Protein AF-0000000076607471 (afdb_homodimer)

Foldseek 3Di:
DPPPPPPPPPPPPPPVPQPQKKKWFWDQDPWTKIKIWGFALDQWKKKWWAFFQWWDKAPDDPPAAIDIDGFHWIWIFIDLLFPLQGQWTATPLLKTKHKIFAPQAAAAADDQAHEHAPRNLRVVCNRHPNAPVSSVVCVVHYTYYRPHPTAIWMWMGHLVGWIWTWTHHPNDIDIQTDPSCVFRMAMHYDPVLLVVVLVDPDPPDDDDPNSCLGSVLVNQLRVLSVVDDPPDPDVVVSSVVSVVVSDDPQSRAKMWMQRSNQQKIWIAGPLGRDIAMDHRVQDDNHQVDAMWMDIPNDPHPGPVRTDGDDLVVRLVSNQVVLCSHVVSVPDDSVVSSCSSCNVVVMHRD/DPPPPPPPPPPPPPPVPQPQKKKWFWDQDPWTKIKIWGFALDQWKKKWWAFFQWWDKAPDDPPAAIDIDGFHWIWIFIDLLFPLQGQWTATPLLKTKHKIFAPQAAAAADDQAHEHAPRNLRVVCNRHPNAPVSSVVCVVHYTYYRPHPTAIWMWMHHLVGWIWTWTHHPNDIDIQTDPSCVGRMAMHYDPVLLVVVLVDPDPPDDDDPNSCLGSVLVNQLRVLSVPDDPPDPDVVVSSVVSVVVSDDPQSRAKMWMQRSNQQKIWIAGPLGRDIAMDHRVQDDNHQVDAMWMDIPNDPHPGPVRTDGDDLVVRLVSNQVVLCSHVVSVPDDSVVSSCSSCNVVVMHRD

InterPro domains:
  IPR029055 Nucleophile aminohydrolases, N-terminal [SSF56235] (22-296)
  IPR029132 Choloylglycine hydrolase/NAAA C-terminal [PF02275] (22-195)
  IPR052193 Peptidase C59 family enzymes [PTHR35527] (1-304)

Solvent-accessible surface area (backbone atoms only — not comparable to full-atom values): 36580 Å² total; per-residue (Å²): 134,86,78,78,78,72,79,76,76,76,74,76,74,75,72,69,69,79,70,71,52,30,41,36,36,53,43,82,56,92,65,31,35,38,37,35,36,43,24,34,86,56,65,74,38,35,36,33,43,39,37,12,36,30,39,45,66,43,86,50,52,41,79,54,44,70,36,74,49,62,22,69,25,23,29,41,33,40,22,47,66,21,76,67,27,29,55,28,39,37,20,74,57,30,22,33,41,41,61,22,59,16,85,79,35,28,55,29,72,93,63,93,45,30,30,25,34,56,32,36,45,50,39,48,41,35,17,66,30,48,41,50,63,47,56,62,58,40,60,77,52,39,42,47,36,67,73,30,62,66,42,51,29,35,46,31,34,18,64,87,59,48,52,35,41,42,38,30,52,87,39,35,85,42,77,31,38,70,85,68,36,81,53,58,52,47,30,30,49,55,69,66,58,33,51,49,58,67,66,55,79,60,86,79,66,81,69,54,73,67,50,47,53,27,29,44,40,34,44,52,46,42,50,51,62,74,63,52,60,86,75,58,79,57,58,67,59,50,50,51,50,47,47,59,71,55,50,57,67,84,35,29,19,37,40,41,35,39,29,49,70,76,42,33,36,39,34,30,31,68,88,34,75,60,77,38,64,36,59,56,81,71,58,79,40,51,44,91,46,75,40,31,32,32,58,65,70,52,86,60,66,44,71,88,62,44,37,69,65,50,47,66,64,28,28,50,45,30,53,51,44,24,70,58,30,76,76,44,47,69,44,50,67,44,52,50,47,19,56,25,46,51,61,75,74,50,43,67,104,134,86,78,78,76,73,78,79,75,76,74,76,75,74,73,70,69,80,72,71,51,28,39,37,37,52,43,82,57,93,63,31,37,36,37,35,35,42,25,36,87,56,65,73,37,36,36,36,42,38,36,13,36,28,40,45,67,42,87,50,51,41,79,53,44,69,36,74,50,62,22,70,25,22,29,43,32,40,22,47,65,21,76,68,28,29,55,28,38,39,20,72,56,29,21,34,42,41,60,20,57,17,86,79,36,28,55,30,71,93,63,93,43,29,31,25,35,54,34,37,44,50,38,50,40,36,17,65,30,48,40,50,64,48,57,62,57,39,61,79,50,41,42,46,34,67,74,29,61,65,42,50,29,34,47,31,34,18,64,87,60,47,54,35,42,41,38,30,52,88,38,35,84,41,79,31,38,70,86,68,35,81,51,58,52,47,29,28,48,56,70,67,57,32,52,51,57,67,66,54,80,60,85,79,67,80,67,55,73,66,50,48,52,25,30,44,38,35,46,52,45,42,51,52,62,74,62,51,60,87,76,56,79,57,57,68,59,50,50,51,50,47,48,60,71,55,49,58,68,84,35,29,20,38,40,40,35,39,30,50,68,76,42,33,36,37,34,30,32,68,91,32,74,60,77,38,65,34,58,58,81,72,58,80,40,51,42,90,44,76,40,31,31,34,59,64,69,53,88,60,67,43,72,88,61,45,39,68,68,50,46,67,63,28,27,52,44,29,53,51,44,25,69,58,29,77,76,44,47,68,45,49,66,43,52,51,48,20,56,25,46,50,60,73,74,49,43,66,102

Radius of gyration: 29.96 Å; Cα contacts (8 Å, |Δi|>4): 1525; chains: 2; bounding box: 128×92×73 Å

Organism: NCBI:txid889453

Structure (mmCIF, N/CA/C/O backbone):
data_AF-0000000076607471-model_v1
#
loop_
_entity.id
_entity.type
_entity.pdbx_description
1 polymer 'Linear amide C-N hydrolases, choloylglycine hydrolase family'
#
loop_
_atom_site.group_PDB
_atom_site.id
_atom_site.type_symbol
_atom_site.label_atom_id
_atom_site.label_alt_id
_atom_site.label_comp_id
_atom_site.label_asym_id
_atom_site.label_entity_id
_atom_site.label_seq_id
_atom_site.pdbx_PDB_ins_code
_atom_site.Cartn_x
_atom_site.Cartn_y
_atom_site.Cartn_z
_atom_site.occupancy
_atom_site.B_iso_or_equiv
_atom_site.auth_seq_id
_atom_site.auth_comp_id
_atom_site.auth_asym_id
_atom_site.auth_atom_id
_atom_site.pdbx_PDB_model_num
ATOM 1 N N . MET A 1 1 ? -65.75 -21.828 4.98 1 31.73 1 MET A N 1
ATOM 2 C CA . MET A 1 1 ? -64.688 -21.234 4.125 1 31.73 1 MET A CA 1
ATOM 3 C C . MET A 1 1 ? -63.312 -21.703 4.523 1 31.73 1 MET A C 1
ATOM 5 O O . MET A 1 1 ? -62.844 -21.391 5.609 1 31.73 1 MET A O 1
ATOM 9 N N . LYS A 1 2 ? -62.969 -22.969 4.102 1 41.25 2 LYS A N 1
ATOM 10 C CA . LYS A 1 2 ? -61.719 -23.734 4.254 1 41.25 2 LYS A CA 1
ATOM 11 C C . LYS A 1 2 ? -60.531 -22.953 3.746 1 41.25 2 LYS A C 1
ATOM 13 O O . LYS A 1 2 ? -60.406 -22.672 2.551 1 41.25 2 LYS A O 1
ATOM 18 N N . SER A 1 3 ? -59.906 -22.094 4.477 1 35.28 3 SER A N 1
ATOM 19 C CA . SER A 1 3 ? -58.719 -21.328 4.18 1 35.28 3 SER A CA 1
ATOM 20 C C . SER A 1 3 ? -57.531 -22.234 3.877 1 35.28 3 SER A C 1
ATOM 22 O O . SER A 1 3 ? -57.156 -23.047 4.715 1 35.28 3 SER A O 1
ATOM 24 N N . LYS A 1 4 ? -57.375 -22.672 2.619 1 40.97 4 LYS A N 1
ATOM 25 C CA . LYS A 1 4 ? -56.188 -23.375 2.137 1 40.97 4 LYS A CA 1
ATOM 26 C C . LYS A 1 4 ? -54.938 -22.578 2.443 1 40.97 4 LYS A C 1
ATOM 28 O O . LYS A 1 4 ? -54.75 -21.469 1.945 1 40.97 4 LYS A O 1
ATOM 33 N N . ILE A 1 5 ? -54.25 -22.797 3.529 1 41.34 5 ILE A N 1
ATOM 34 C CA . ILE A 1 5 ? -52.938 -22.297 3.869 1 41.34 5 ILE A CA 1
ATOM 35 C C . ILE A 1 5 ? -51.938 -22.703 2.789 1 41.34 5 ILE A C 1
ATOM 37 O O . ILE A 1 5 ? -51.719 -23.891 2.553 1 41.34 5 ILE A O 1
ATOM 41 N N . LEU A 1 6 ? -51.75 -21.906 1.783 1 43.28 6 LEU A N 1
ATOM 42 C CA . LEU A 1 6 ? -50.688 -22.172 0.817 1 43.28 6 LEU A CA 1
ATOM 43 C C . LEU A 1 6 ? -49.344 -22.312 1.518 1 43.28 6 LEU A C 1
ATOM 45 O O . LEU A 1 6 ? -48.938 -21.438 2.295 1 43.28 6 LEU A O 1
ATOM 49 N N . PRO A 1 7 ? -48.812 -23.531 1.588 1 42 7 PRO A N 1
ATOM 50 C CA . PRO A 1 7 ? -47.438 -23.641 2.143 1 42 7 PRO A CA 1
ATOM 51 C C . PRO A 1 7 ? -46.438 -22.75 1.417 1 42 7 PRO A C 1
ATOM 53 O O . PRO A 1 7 ? -46.406 -22.719 0.184 1 42 7 PRO A O 1
ATOM 56 N N . THR A 1 8 ? -46.125 -21.594 1.962 1 42.44 8 THR A N 1
ATOM 57 C CA . THR A 1 8 ? -45 -20.797 1.48 1 42.44 8 THR A CA 1
ATOM 58 C C . THR A 1 8 ? -43.719 -21.656 1.393 1 42.44 8 THR A C 1
ATOM 60 O O . THR A 1 8 ? -43.25 -22.156 2.406 1 42.44 8 THR A O 1
ATOM 63 N N . ILE A 1 9 ? -43.5 -22.25 0.295 1 38.47 9 ILE A N 1
ATOM 64 C CA . ILE A 1 9 ? -42.219 -22.859 0.035 1 38.47 9 ILE A CA 1
ATOM 65 C C . ILE A 1 9 ? -41.094 -21.812 0.194 1 38.47 9 ILE A C 1
ATOM 67 O O . ILE A 1 9 ? -41.062 -20.844 -0.567 1 38.47 9 ILE A O 1
ATOM 71 N N . LEU A 1 10 ? -40.562 -21.672 1.36 1 36.47 10 LEU A N 1
ATOM 72 C CA . LEU A 1 10 ? -39.312 -20.969 1.559 1 36.47 10 LEU A CA 1
ATOM 73 C C . LEU A 1 10 ? -38.219 -21.516 0.645 1 36.47 10 LEU A C 1
ATOM 75 O O . LEU A 1 10 ? -37.781 -22.656 0.817 1 36.47 10 LEU A O 1
ATOM 79 N N . ILE A 1 11 ? -38.156 -21.094 -0.554 1 34.72 11 ILE A N 1
ATOM 80 C CA . ILE A 1 11 ? -36.969 -21.359 -1.397 1 34.72 11 ILE A CA 1
ATOM 81 C C . ILE A 1 11 ? -35.719 -20.859 -0.701 1 34.72 11 ILE A C 1
ATOM 83 O O . ILE A 1 11 ? -35.531 -19.656 -0.497 1 34.72 11 ILE A O 1
ATOM 87 N N . LEU A 1 12 ? -35.125 -21.641 0.089 1 34.25 12 LEU A N 1
ATOM 88 C CA . LEU A 1 12 ? -33.75 -21.391 0.524 1 34.25 12 LEU A CA 1
ATOM 89 C C . LEU A 1 12 ? -32.844 -21.125 -0.67 1 34.25 12 LEU A C 1
ATOM 91 O O . LEU A 1 12 ? -32.594 -22.031 -1.463 1 34.25 12 LEU A O 1
ATOM 95 N N . LEU A 1 13 ? -32.844 -19.953 -1.13 1 32.62 13 LEU A N 1
ATOM 96 C CA . LEU A 1 13 ? -31.797 -19.547 -2.057 1 32.62 13 LEU A CA 1
ATOM 97 C C . LEU A 1 13 ? -30.422 -19.906 -1.51 1 32.62 13 LEU A C 1
ATOM 99 O O . LEU A 1 13 ? -29.953 -19.297 -0.541 1 32.62 13 LEU A O 1
ATOM 103 N N . PHE A 1 14 ? -30.016 -21.094 -1.686 1 34.12 14 PHE A N 1
ATOM 104 C CA . PHE A 1 14 ? -28.609 -21.453 -1.53 1 34.12 14 PHE A CA 1
ATOM 105 C C . PHE A 1 14 ? -27.719 -20.484 -2.287 1 34.12 14 PHE A C 1
ATOM 107 O O . PHE A 1 14 ? -27.656 -20.516 -3.518 1 34.12 14 PHE A O 1
ATOM 114 N N . VAL A 1 15 ? -27.562 -19.297 -1.792 1 34.19 15 VAL A N 1
ATOM 115 C CA . VAL A 1 15 ? -26.469 -18.484 -2.309 1 34.19 15 VAL A CA 1
ATOM 116 C C . VAL A 1 15 ? -25.188 -19.312 -2.324 1 34.19 15 VAL A C 1
ATOM 118 O O . VAL A 1 15 ? -24.672 -19.703 -1.271 1 34.19 15 VAL A O 1
ATOM 121 N N . THR A 1 16 ? -25.031 -20.203 -3.225 1 38.41 16 THR A N 1
ATOM 122 C CA . THR A 1 16 ? -23.703 -20.797 -3.438 1 38.41 16 THR A CA 1
ATOM 123 C C . THR A 1 16 ? -22.625 -19.719 -3.428 1 38.41 16 THR A C 1
ATOM 125 O O . THR A 1 16 ? -22.578 -18.859 -4.312 1 38.41 16 THR A O 1
ATOM 128 N N . ALA A 1 17 ? -22.297 -19.281 -2.328 1 43 17 ALA A N 1
ATOM 129 C CA . ALA A 1 17 ? -21.094 -18.469 -2.254 1 43 17 ALA A CA 1
ATOM 130 C C . ALA A 1 17 ? -20.031 -18.984 -3.215 1 43 17 ALA A C 1
ATOM 132 O O . ALA A 1 17 ? -19.578 -20.125 -3.105 1 43 17 ALA A O 1
ATOM 133 N N . GLN A 1 18 ? -20.188 -18.562 -4.453 1 48.62 18 GLN A N 1
ATOM 134 C CA . GLN A 1 18 ? -19.141 -18.875 -5.422 1 48.62 18 GLN A CA 1
ATOM 135 C C . GLN A 1 18 ? -17.766 -18.797 -4.777 1 48.62 18 GLN A C 1
ATOM 137 O O . GLN A 1 18 ? -17.359 -17.75 -4.266 1 48.62 18 GLN A O 1
ATOM 142 N N . VAL A 1 19 ? -17.375 -19.875 -4.16 1 55.44 19 VAL A N 1
ATOM 143 C CA . VAL A 1 19 ? -16.078 -19.938 -3.52 1 55.44 19 VAL A CA 1
ATOM 144 C C . VAL A 1 19 ? -14.977 -20 -4.582 1 55.44 19 VAL A C 1
ATOM 146 O O . VAL A 1 19 ? -14.953 -20.906 -5.406 1 55.44 19 VAL A O 1
ATOM 149 N N . TYR A 1 20 ? -14.398 -18.891 -5 1 63.94 20 TYR A N 1
ATOM 150 C CA . TYR A 1 20 ? -13.211 -18.812 -5.844 1 63.94 20 TYR A CA 1
ATOM 151 C C . TYR A 1 20 ? -12.039 -19.531 -5.195 1 63.94 20 TYR A C 1
ATOM 153 O O . TYR A 1 20 ? -11.516 -19.094 -4.168 1 63.94 20 TYR A O 1
ATOM 161 N N . ALA A 1 21 ? -11.898 -20.953 -5.672 1 79 21 ALA A N 1
ATOM 162 C CA . ALA A 1 21 ? -10.945 -21.875 -5.055 1 79 21 ALA A CA 1
ATOM 163 C C . ALA A 1 21 ? -10.078 -22.547 -6.109 1 79 21 ALA A C 1
ATOM 165 O O . ALA A 1 21 ? -10.484 -22.672 -7.27 1 79 21 ALA A O 1
ATOM 166 N N . CYS A 1 22 ? -8.789 -22.766 -5.914 1 93.12 22 CYS A N 1
ATOM 167 C CA . CYS A 1 22 ? -7.82 -23.359 -6.824 1 93.12 22 CYS A CA 1
ATOM 168 C C . CYS A 1 22 ? -7.336 -24.703 -6.293 1 93.12 22 CYS A C 1
ATOM 170 O O . CYS A 1 22 ? -7.582 -25.047 -5.137 1 93.12 22 CYS A O 1
ATOM 172 N N . THR A 1 23 ? -6.887 -25.531 -7.191 1 97.94 23 THR A N 1
ATOM 173 C CA . THR A 1 23 ? -6.289 -26.797 -6.82 1 97.94 23 THR A CA 1
ATOM 174 C C . THR A 1 23 ? -5 -27.047 -7.598 1 97.94 23 THR A C 1
ATOM 176 O O . THR A 1 23 ? -4.938 -26.781 -8.805 1 97.94 23 THR A O 1
ATOM 179 N N . THR A 1 24 ? -4.02 -27.562 -6.906 1 98.81 24 THR A N 1
ATOM 180 C CA . THR A 1 24 ? -2.762 -27.969 -7.531 1 98.81 24 THR A CA 1
ATOM 181 C C . THR A 1 24 ? -2.338 -29.359 -7.062 1 98.81 24 THR A C 1
ATOM 183 O O . THR A 1 24 ? -2.771 -29.812 -6.008 1 98.81 24 THR A O 1
ATOM 186 N N . PHE A 1 25 ? -1.485 -30.031 -7.898 1 98.75 25 PHE A N 1
ATOM 187 C CA . PHE A 1 25 ? -0.9 -31.312 -7.523 1 98.75 25 PHE A CA 1
ATOM 188 C C . PHE A 1 25 ? 0.378 -31.562 -8.312 1 98.75 25 PHE A C 1
ATOM 190 O O . PHE A 1 25 ? 0.694 -30.844 -9.25 1 98.75 25 PHE A O 1
ATOM 197 N N . PHE A 1 26 ? 1.057 -32.594 -7.883 1 98.62 26 PHE A N 1
ATOM 198 C CA . PHE A 1 26 ? 2.309 -32.969 -8.523 1 98.62 26 PHE A CA 1
ATOM 199 C C . PHE A 1 26 ? 2.391 -34.5 -8.688 1 98.62 26 PHE A C 1
ATOM 201 O O . PHE A 1 26 ? 2.166 -35.219 -7.738 1 98.62 26 PHE A O 1
ATOM 208 N N . LEU A 1 27 ? 2.584 -34.938 -9.922 1 97 27 LEU A N 1
ATOM 209 C CA . LEU A 1 27 ? 2.861 -36.344 -10.25 1 97 27 LEU A CA 1
ATOM 210 C C . LEU A 1 27 ? 4.355 -36.562 -10.438 1 97 27 LEU A C 1
ATOM 212 O O . LEU A 1 27 ? 4.922 -36.156 -11.461 1 97 27 LEU A O 1
ATOM 216 N N . ASN A 1 28 ? 4.922 -37.281 -9.422 1 93.25 28 ASN A N 1
ATOM 217 C CA . ASN A 1 28 ? 6.367 -37.469 -9.422 1 93.25 28 ASN A CA 1
ATOM 218 C C . ASN A 1 28 ? 6.746 -38.844 -9.992 1 93.25 28 ASN A C 1
ATOM 220 O O . ASN A 1 28 ? 6.953 -39.812 -9.234 1 93.25 28 ASN A O 1
ATOM 224 N N . GLY A 1 29 ? 6.75 -39.062 -11.203 1 88.44 29 GLY A N 1
ATOM 225 C CA . GLY A 1 29 ? 7.184 -40.281 -11.875 1 88.44 29 GLY A CA 1
ATOM 226 C C . GLY A 1 29 ? 8.273 -40.031 -12.898 1 88.44 29 GLY A C 1
ATOM 227 O O . GLY A 1 29 ? 9.086 -39.094 -12.75 1 88.44 29 GLY A O 1
ATOM 228 N N . GLU A 1 30 ? 8.367 -40.969 -13.797 1 88.94 30 GLU A N 1
ATOM 229 C CA . GLU A 1 30 ? 9.312 -40.781 -14.891 1 88.94 30 GLU A CA 1
ATOM 230 C C . GLU A 1 30 ? 9.047 -39.469 -15.633 1 88.94 30 GLU A C 1
ATOM 232 O O . GLU A 1 30 ? 9.984 -38.781 -16.016 1 88.94 30 GLU A O 1
ATOM 237 N N . GLN A 1 31 ? 7.793 -39.344 -15.789 1 94.75 31 GLN A N 1
ATOM 238 C CA . GLN A 1 31 ? 7.336 -38.062 -16.281 1 94.75 31 GLN A CA 1
ATOM 239 C C . GLN A 1 31 ? 6.793 -37.188 -15.133 1 94.75 31 GLN A C 1
ATOM 241 O O . GLN A 1 31 ? 5.805 -37.562 -14.492 1 94.75 31 GLN A O 1
ATOM 246 N N . LYS A 1 32 ? 7.484 -36.125 -14.844 1 97.56 32 LYS A N 1
ATOM 247 C CA . LYS A 1 32 ? 7.07 -35.219 -13.773 1 97.56 32 LYS A CA 1
ATOM 248 C C . LYS A 1 32 ? 6.07 -34.188 -14.281 1 97.56 32 LYS A C 1
ATOM 250 O O . LYS A 1 32 ? 6.391 -33.375 -15.156 1 97.56 32 LYS A O 1
ATOM 255 N N . LEU A 1 33 ? 4.871 -34.219 -13.727 1 98.38 33 LEU A N 1
ATOM 256 C CA . LEU A 1 33 ? 3.781 -33.344 -14.164 1 98.38 33 LEU A CA 1
ATOM 257 C C . LEU A 1 33 ? 3.221 -32.562 -12.992 1 98.38 33 LEU A C 1
ATOM 259 O O . LEU A 1 33 ? 2.961 -33.094 -11.922 1 98.38 33 LEU A O 1
ATOM 263 N N . PHE A 1 34 ? 3.123 -31.281 -13.172 1 98.88 34 PHE A N 1
ATOM 264 C CA . PHE A 1 34 ? 2.492 -30.375 -12.211 1 98.88 34 PHE A CA 1
ATOM 265 C C . PHE A 1 34 ? 1.165 -29.859 -12.75 1 98.88 34 PHE A C 1
ATOM 267 O O . PHE A 1 34 ? 1.123 -29.234 -13.812 1 98.88 34 PHE A O 1
ATOM 274 N N . GLY A 1 35 ? 0.09 -30.125 -12.008 1 98.88 35 GLY A N 1
ATOM 275 C CA . GLY A 1 35 ? -1.23 -29.703 -12.453 1 98.88 35 GLY A CA 1
ATOM 276 C C . GLY A 1 35 ? -1.81 -28.562 -11.641 1 98.88 35 GLY A C 1
ATOM 277 O O . GLY A 1 35 ? -1.595 -28.5 -10.43 1 98.88 35 GLY A O 1
ATOM 278 N N . ARG A 1 36 ? -2.656 -27.703 -12.32 1 98.5 36 ARG A N 1
ATOM 279 C CA . ARG A 1 36 ? -3.299 -26.547 -11.688 1 98.5 36 ARG A CA 1
ATOM 280 C C . ARG A 1 36 ? -4.652 -26.266 -12.328 1 98.5 36 ARG A C 1
ATOM 282 O O . ARG A 1 36 ? -4.754 -26.109 -13.547 1 98.5 36 ARG A O 1
ATOM 289 N N . ASN A 1 37 ? -5.668 -26.25 -11.477 1 98.5 37 ASN A N 1
ATOM 290 C CA . ASN A 1 37 ? -6.883 -25.531 -11.844 1 98.5 37 ASN A CA 1
ATOM 291 C C . ASN A 1 37 ? -6.898 -24.125 -11.25 1 98.5 37 ASN A C 1
ATOM 293 O O . ASN A 1 37 ? -6.656 -23.938 -10.055 1 98.5 37 ASN A O 1
ATOM 297 N N . PHE A 1 38 ? -7.125 -23.125 -12.117 1 97.69 38 PHE A N 1
ATOM 298 C CA . PHE A 1 38 ? -7.348 -21.75 -11.695 1 97.69 38 PHE A CA 1
ATOM 299 C C . PHE A 1 38 ? -8.836 -21.422 -11.688 1 97.69 38 PHE A C 1
ATOM 301 O O . PHE A 1 38 ? -9.461 -21.328 -12.742 1 97.69 38 PHE A O 1
ATOM 308 N N . ASP A 1 39 ? -9.359 -21.266 -10.547 1 96 39 ASP A N 1
ATOM 309 C CA . ASP A 1 39 ? -10.758 -20.906 -10.344 1 96 39 ASP A CA 1
ATOM 310 C C . ASP A 1 39 ? -10.883 -19.453 -9.891 1 96 39 ASP A C 1
ATOM 312 O O . ASP A 1 39 ? -10.422 -19.094 -8.805 1 96 39 ASP A O 1
ATOM 316 N N . PHE A 1 40 ? -11.484 -18.734 -10.656 1 93.88 40 PHE A N 1
ATOM 317 C CA . PHE A 1 40 ? -11.523 -17.297 -10.438 1 93.88 40 PHE A CA 1
ATOM 318 C C . PHE A 1 40 ? -12.68 -16.656 -11.195 1 93.88 40 PHE A C 1
ATOM 320 O O . PHE A 1 40 ? -13.242 -17.266 -12.102 1 93.88 40 PHE A O 1
ATOM 327 N N . PRO A 1 41 ? -13.117 -15.453 -10.789 1 91.69 41 PRO A N 1
ATOM 328 C CA . PRO A 1 41 ? -14.242 -14.82 -11.477 1 91.69 41 PRO A CA 1
ATOM 329 C C . PRO A 1 41 ? -13.93 -14.484 -12.93 1 91.69 41 PRO A C 1
ATOM 331 O O . PRO A 1 41 ? -14.836 -14.484 -13.773 1 91.69 41 PRO A O 1
ATOM 334 N N . SER A 1 42 ? -12.727 -14.195 -13.195 1 94.25 42 SER A N 1
ATOM 335 C CA . SER A 1 42 ? -12.336 -13.836 -14.555 1 94.25 42 SER A CA 1
ATOM 336 C C . SER A 1 42 ? -11.406 -14.891 -15.156 1 94.25 42 SER A C 1
ATOM 338 O O . SER A 1 42 ? -10.531 -15.414 -14.469 1 94.25 42 SER A O 1
ATOM 340 N N . GLY A 1 43 ? -11.586 -15.125 -16.484 1 95.56 43 GLY A N 1
ATOM 341 C CA . GLY A 1 43 ? -10.75 -16.109 -17.156 1 95.56 43 GLY A CA 1
ATOM 342 C C . GLY A 1 43 ? -9.75 -15.492 -18.109 1 95.56 43 GLY A C 1
ATOM 343 O O . GLY A 1 43 ? -8.961 -16.203 -18.734 1 95.56 43 GLY A O 1
ATOM 344 N N . VAL A 1 44 ? -9.797 -14.172 -18.203 1 97.19 44 VAL A N 1
ATOM 345 C CA . VAL A 1 44 ? -8.859 -13.539 -19.125 1 97.19 44 VAL A CA 1
ATOM 346 C C . VAL A 1 44 ? -7.441 -13.641 -18.562 1 97.19 44 VAL A C 1
ATOM 348 O O . VAL A 1 44 ? -7.254 -13.727 -17.344 1 97.19 44 VAL A O 1
ATOM 351 N N . GLY A 1 45 ? -6.48 -13.734 -19.469 1 98.25 45 GLY A N 1
ATOM 352 C CA . GLY A 1 45 ? -5.094 -13.812 -19.031 1 98.25 45 GLY A CA 1
ATOM 353 C C . GLY A 1 45 ? -4.102 -13.75 -20.172 1 98.25 45 GLY A C 1
ATOM 354 O O . GLY A 1 45 ? -4.484 -13.859 -21.344 1 98.25 45 GLY A O 1
ATOM 355 N N . HIS A 1 46 ? -2.918 -13.453 -19.797 1 98.75 46 HIS A N 1
ATOM 356 C CA . HIS A 1 46 ? -1.792 -13.516 -20.719 1 98.75 46 HIS A CA 1
ATOM 357 C C . HIS A 1 46 ? -0.775 -14.562 -20.281 1 98.75 46 HIS A C 1
ATOM 359 O O . HIS A 1 46 ? -0.569 -14.781 -19.094 1 98.75 46 HIS A O 1
ATOM 365 N N . ILE A 1 47 ? -0.221 -15.219 -21.25 1 98.81 47 ILE A N 1
ATOM 366 C CA . ILE A 1 47 ? 0.984 -16.016 -21.062 1 98.81 47 ILE A CA 1
ATOM 367 C C . ILE A 1 47 ? 2.213 -15.203 -21.453 1 98.81 47 ILE A C 1
ATOM 369 O O . ILE A 1 47 ? 2.311 -14.719 -22.578 1 98.81 47 ILE A O 1
ATOM 373 N N . TYR A 1 48 ? 3.141 -15.039 -20.531 1 98.56 48 TYR A N 1
ATOM 374 C CA . TYR A 1 48 ? 4.324 -14.234 -20.812 1 98.56 48 TYR A CA 1
ATOM 375 C C . TYR A 1 48 ? 5.562 -15.109 -20.953 1 98.56 48 TYR A C 1
ATOM 377 O O . TYR A 1 48 ? 5.734 -16.078 -20.203 1 98.56 48 TYR A O 1
ATOM 385 N N . ILE A 1 49 ? 6.375 -14.742 -21.891 1 98.19 49 ILE A N 1
ATOM 386 C CA . ILE A 1 49 ? 7.746 -15.234 -22 1 98.19 49 ILE A CA 1
ATOM 387 C C . ILE A 1 49 ? 8.711 -14.219 -21.406 1 98.19 49 ILE A C 1
ATOM 389 O O . ILE A 1 49 ? 8.914 -13.141 -21.969 1 98.19 49 ILE A O 1
ATOM 393 N N . ASN A 1 50 ? 9.312 -14.594 -20.281 1 97.75 50 ASN A N 1
ATOM 394 C CA . ASN A 1 50 ? 10.156 -13.664 -19.547 1 97.75 50 ASN A CA 1
ATOM 395 C C . ASN A 1 50 ? 11.641 -13.953 -19.766 1 97.75 50 ASN A C 1
ATOM 397 O O . ASN A 1 50 ? 12.117 -15.047 -19.484 1 97.75 50 ASN A O 1
ATOM 401 N N . PRO A 1 51 ? 12.391 -13 -20.188 1 97.31 51 PRO A N 1
ATOM 402 C CA . PRO A 1 51 ? 13.812 -13.234 -20.469 1 97.31 51 PRO A CA 1
ATOM 403 C C . PRO A 1 51 ? 14.648 -13.328 -19.203 1 97.31 51 PRO A C 1
ATOM 405 O O . PRO A 1 51 ? 14.227 -12.875 -18.141 1 97.31 51 PRO A O 1
ATOM 408 N N . ALA A 1 52 ? 15.805 -13.945 -19.328 1 97.56 52 ALA A N 1
ATOM 409 C CA . ALA A 1 52 ? 16.859 -13.914 -18.312 1 97.56 52 ALA A CA 1
ATOM 410 C C . ALA A 1 52 ? 17.719 -12.672 -18.453 1 97.56 52 ALA A C 1
ATOM 412 O O . ALA A 1 52 ? 17.594 -11.93 -19.438 1 97.56 52 ALA A O 1
ATOM 413 N N . ASN A 1 53 ? 18.453 -12.406 -17.406 1 97.75 53 ASN A N 1
ATOM 414 C CA . ASN A 1 53 ? 19.469 -11.344 -17.375 1 97.75 53 ASN A CA 1
ATOM 415 C C . ASN A 1 53 ? 18.828 -9.961 -17.453 1 97.75 53 ASN A C 1
ATOM 417 O O . ASN A 1 53 ? 19.344 -9.062 -18.109 1 97.75 53 ASN A O 1
ATOM 421 N N . ILE A 1 54 ? 17.688 -9.852 -16.906 1 97.06 54 ILE A N 1
ATOM 422 C CA . ILE A 1 54 ? 17.016 -8.562 -16.766 1 97.06 54 ILE A CA 1
ATOM 423 C C . ILE A 1 54 ? 17.172 -8.055 -15.336 1 97.06 54 ILE A C 1
ATOM 425 O O . ILE A 1 54 ? 16.953 -8.797 -14.375 1 97.06 54 ILE A O 1
ATOM 429 N N . GLU A 1 55 ? 17.594 -6.781 -15.133 1 96.56 55 GLU A N 1
ATOM 430 C CA . GLU A 1 55 ? 17.594 -6.133 -13.828 1 96.56 55 GLU A CA 1
ATOM 431 C C . GLU A 1 55 ? 16.188 -5.668 -13.453 1 96.56 55 GLU A C 1
ATOM 433 O O . GLU A 1 55 ? 15.57 -4.879 -14.172 1 96.56 55 GLU A O 1
ATOM 438 N N . LYS A 1 56 ? 15.75 -6.18 -12.336 1 95.81 56 LYS A N 1
ATOM 439 C CA . LYS A 1 56 ? 14.383 -5.926 -11.898 1 95.81 56 LYS A CA 1
ATOM 440 C C . LYS A 1 56 ? 14.352 -5.336 -10.484 1 95.81 56 LYS A C 1
ATOM 442 O O . LYS A 1 56 ? 15.344 -5.406 -9.758 1 95.81 56 LYS A O 1
ATOM 447 N N . THR A 1 57 ? 13.258 -4.68 -10.18 1 94.19 57 THR A N 1
ATOM 448 C CA . THR A 1 57 ? 13.023 -4.137 -8.844 1 94.19 57 THR A CA 1
ATOM 449 C C . THR A 1 57 ? 11.609 -4.449 -8.367 1 94.19 57 THR A C 1
ATOM 451 O O . THR A 1 57 ? 10.711 -4.68 -9.188 1 94.19 57 THR A O 1
ATOM 454 N N . SER A 1 58 ? 11.461 -4.508 -7.074 1 94.88 58 SER A N 1
ATOM 455 C CA . SER A 1 58 ? 10.133 -4.754 -6.523 1 94.88 58 SER A CA 1
ATOM 456 C C . SER A 1 58 ? 9.242 -3.52 -6.664 1 94.88 58 SER A C 1
ATOM 458 O O . SER A 1 58 ? 9.727 -2.389 -6.613 1 94.88 58 SER A O 1
ATOM 460 N N . PHE A 1 59 ? 7.949 -3.801 -6.934 1 92.75 59 PHE A N 1
ATOM 461 C CA . PHE A 1 59 ? 6.941 -2.748 -6.953 1 92.75 59 PHE A CA 1
ATOM 462 C C . PHE A 1 59 ? 6.312 -2.574 -5.574 1 92.75 59 PHE A C 1
ATOM 464 O O . PHE A 1 59 ? 5.195 -3.033 -5.336 1 92.75 59 PHE A O 1
ATOM 471 N N . ILE A 1 60 ? 7.004 -1.916 -4.66 1 89.06 60 ILE A N 1
ATOM 472 C CA . ILE A 1 60 ? 6.586 -1.77 -3.27 1 89.06 60 ILE A CA 1
ATOM 473 C C . ILE A 1 60 ? 6.836 -0.338 -2.803 1 89.06 60 ILE A C 1
ATOM 475 O O . ILE A 1 60 ? 7.527 0.43 -3.479 1 89.06 60 ILE A O 1
ATOM 479 N N . PHE A 1 61 ? 6.18 -0.031 -1.659 1 83.25 61 PHE A N 1
ATOM 480 C CA . PHE A 1 61 ? 6.238 1.339 -1.163 1 83.25 61 PHE A CA 1
ATOM 481 C C . PHE A 1 61 ? 6.715 1.371 0.283 1 83.25 61 PHE A C 1
ATOM 483 O O . PHE A 1 61 ? 6.535 0.404 1.025 1 83.25 61 PHE A O 1
ATOM 490 N N . PRO A 1 62 ? 7.352 2.518 0.605 1 82.88 62 PRO A N 1
ATOM 491 C CA . PRO A 1 62 ? 7.695 2.629 2.023 1 82.88 62 PRO A CA 1
ATOM 492 C C . PRO A 1 62 ? 6.496 2.418 2.941 1 82.88 62 PRO A C 1
ATOM 494 O O . PRO A 1 62 ? 5.363 2.719 2.561 1 82.88 62 PRO A O 1
ATOM 497 N N . PRO A 1 63 ? 6.777 1.887 4.164 1 79.06 63 PRO A N 1
ATOM 498 C CA . PRO A 1 63 ? 8.094 1.706 4.777 1 79.06 63 PRO A CA 1
ATOM 499 C C . PRO A 1 63 ? 8.797 0.431 4.309 1 79.06 63 PRO A C 1
ATOM 501 O O . PRO A 1 63 ? 9.883 0.111 4.785 1 79.06 63 PRO A O 1
ATOM 504 N N . GLU A 1 64 ? 8.203 -0.278 3.398 1 86.12 64 GLU A N 1
ATOM 505 C CA . GLU A 1 64 ? 8.875 -1.472 2.896 1 86.12 64 GLU A CA 1
ATOM 506 C C . GLU A 1 64 ? 10.164 -1.112 2.162 1 86.12 64 GLU A C 1
ATOM 508 O O . GLU A 1 64 ? 10.25 -0.065 1.518 1 86.12 64 GLU A O 1
ATOM 513 N N . LYS A 1 65 ? 11.102 -2.016 2.244 1 83.5 65 LYS A N 1
ATOM 514 C CA . LYS A 1 65 ? 12.383 -1.855 1.551 1 83.5 65 LYS A CA 1
ATOM 515 C C . LYS A 1 65 ? 12.359 -2.557 0.196 1 83.5 65 LYS A C 1
ATOM 517 O O . LYS A 1 65 ? 12.141 -3.768 0.12 1 83.5 65 LYS A O 1
ATOM 522 N N . PRO A 1 66 ? 12.656 -1.774 -0.861 1 86.12 66 PRO A N 1
ATOM 523 C CA . PRO A 1 66 ? 12.633 -2.412 -2.18 1 86.12 66 PRO A CA 1
ATOM 524 C C . PRO A 1 66 ? 13.797 -3.383 -2.389 1 86.12 66 PRO A C 1
ATOM 526 O O . PRO A 1 66 ? 14.844 -3.244 -1.748 1 86.12 66 PRO A O 1
ATOM 529 N N . PHE A 1 67 ? 13.578 -4.312 -3.234 1 94.31 67 PHE A N 1
ATOM 530 C CA . PHE A 1 67 ? 14.539 -5.344 -3.594 1 94.31 67 PHE A CA 1
ATOM 531 C C . PHE A 1 67 ? 14.859 -5.293 -5.082 1 94.31 67 PHE A C 1
ATOM 533 O O . PHE A 1 67 ? 13.953 -5.148 -5.91 1 94.31 67 PHE A O 1
ATOM 540 N N . THR A 1 68 ? 16.141 -5.285 -5.406 1 94.56 68 THR A N 1
ATOM 541 C CA . THR A 1 68 ? 16.594 -5.371 -6.793 1 94.56 68 THR A CA 1
ATOM 542 C C . THR A 1 68 ? 17.297 -6.695 -7.051 1 94.56 68 THR A C 1
ATOM 544 O O . THR A 1 68 ? 18.062 -7.176 -6.203 1 94.56 68 THR A O 1
ATOM 547 N N . TRP A 1 69 ? 16.984 -7.262 -8.203 1 97.69 69 TRP A N 1
ATOM 548 C CA . TRP A 1 69 ? 17.641 -8.508 -8.578 1 97.69 69 TRP A CA 1
ATOM 549 C C . TRP A 1 69 ? 17.844 -8.586 -10.094 1 97.69 69 TRP A C 1
ATOM 551 O O . TRP A 1 69 ? 17.312 -7.75 -10.836 1 97.69 69 TRP A O 1
ATOM 561 N N . VAL A 1 70 ? 18.656 -9.516 -10.5 1 98.06 70 VAL A N 1
ATOM 562 C CA . VAL A 1 70 ? 18.828 -9.867 -11.906 1 98.06 70 VAL A CA 1
ATOM 563 C C . VAL A 1 70 ? 18.266 -11.266 -12.156 1 98.06 70 VAL A C 1
ATOM 565 O O . VAL A 1 70 ? 18.625 -12.219 -11.469 1 98.06 70 VAL A O 1
ATOM 568 N N . SER A 1 71 ? 17.359 -11.367 -13.102 1 98.31 71 SER A N 1
ATOM 569 C CA . SER A 1 71 ? 16.812 -12.68 -13.422 1 98.31 71 SER A CA 1
ATOM 570 C C . SER A 1 71 ? 17.875 -13.609 -13.984 1 98.31 71 SER A C 1
ATOM 572 O O . SER A 1 71 ? 18.547 -13.273 -14.961 1 98.31 71 SER A O 1
ATOM 574 N N . LYS A 1 72 ? 17.969 -14.727 -13.422 1 98.44 72 LYS A N 1
ATOM 575 C CA . LYS A 1 72 ? 18.922 -15.734 -13.844 1 98.44 72 LYS A CA 1
ATOM 576 C C . LYS A 1 72 ? 18.328 -16.672 -14.898 1 98.44 72 LYS A C 1
ATOM 578 O O . LYS A 1 72 ? 19.031 -17.141 -15.789 1 98.44 72 LYS A O 1
ATOM 583 N N . TYR A 1 73 ? 17.078 -16.938 -14.797 1 98.44 73 TYR A N 1
ATOM 584 C CA . TYR A 1 73 ? 16.375 -17.875 -15.664 1 98.44 73 TYR A CA 1
ATOM 585 C C . TYR A 1 73 ? 15.273 -17.188 -16.453 1 98.44 73 TYR A C 1
ATOM 587 O O . TYR A 1 73 ? 14.586 -16.312 -15.922 1 98.44 73 TYR A O 1
ATOM 595 N N . GLY A 1 74 ? 15.164 -17.594 -17.703 1 97.69 74 GLY A N 1
ATOM 596 C CA . GLY A 1 74 ? 13.914 -17.312 -18.391 1 97.69 74 GLY A CA 1
ATOM 597 C C . GLY A 1 74 ? 12.742 -18.109 -17.844 1 97.69 74 GLY A C 1
ATOM 598 O O . GLY A 1 74 ? 12.938 -19.125 -17.172 1 97.69 74 GLY A O 1
ATOM 599 N N . SER A 1 75 ? 11.578 -17.594 -18.125 1 98.5 75 SER A N 1
ATOM 600 C CA . SER A 1 75 ? 10.414 -18.297 -17.578 1 98.5 75 SER A CA 1
ATOM 601 C C . SER A 1 75 ? 9.18 -18.047 -18.438 1 98.5 75 SER A C 1
ATOM 603 O O . SER A 1 75 ? 9.172 -17.156 -19.297 1 98.5 75 SER A O 1
ATOM 605 N N . ILE A 1 76 ? 8.219 -18.922 -18.312 1 98.81 76 ILE A N 1
ATOM 606 C CA . ILE A 1 76 ? 6.867 -18.75 -18.844 1 98.81 76 ILE A CA 1
ATOM 607 C C . ILE A 1 76 ? 5.871 -18.641 -17.688 1 98.81 76 ILE A C 1
ATOM 609 O O . ILE A 1 76 ? 5.871 -19.469 -16.781 1 98.81 76 ILE A O 1
ATOM 613 N N . SER A 1 77 ? 5.117 -17.578 -17.719 1 98.88 77 SER A N 1
ATOM 614 C CA . SER A 1 77 ? 4.227 -17.328 -16.594 1 98.88 77 SER A CA 1
ATOM 615 C C . SER A 1 77 ? 2.811 -17.016 -17.062 1 98.88 77 SER A C 1
ATOM 617 O O . SER A 1 77 ? 2.604 -16.641 -18.219 1 98.88 77 SER A O 1
ATOM 619 N N . PHE A 1 78 ? 1.846 -17.219 -16.219 1 98.81 78 PHE A N 1
ATOM 620 C CA . PHE A 1 78 ? 0.429 -16.938 -16.438 1 98.81 78 PHE A CA 1
ATOM 621 C C . PHE A 1 78 ? -0.036 -15.773 -15.586 1 98.81 78 PHE A C 1
ATOM 623 O O . PHE A 1 78 ? 0.104 -15.797 -14.359 1 98.81 78 PHE A O 1
ATOM 630 N N . ASN A 1 79 ? -0.616 -14.766 -16.25 1 98.56 79 ASN A N 1
ATOM 631 C CA . ASN A 1 79 ? -0.826 -13.492 -15.57 1 98.56 79 ASN A CA 1
ATOM 632 C C . ASN A 1 79 ? -2.227 -12.945 -15.828 1 98.56 79 ASN A C 1
ATOM 634 O O . ASN A 1 79 ? -2.746 -13.062 -16.938 1 98.56 79 ASN A O 1
ATOM 638 N N . GLN A 1 80 ? -2.785 -12.312 -14.805 1 97.44 80 GLN A N 1
ATOM 639 C CA . GLN A 1 80 ? -3.975 -11.484 -14.977 1 97.44 80 GLN A CA 1
ATOM 640 C C . GLN A 1 80 ? -3.709 -10.039 -14.555 1 97.44 80 GLN A C 1
ATOM 642 O O . GLN A 1 80 ? -4.434 -9.133 -14.961 1 97.44 80 GLN A O 1
A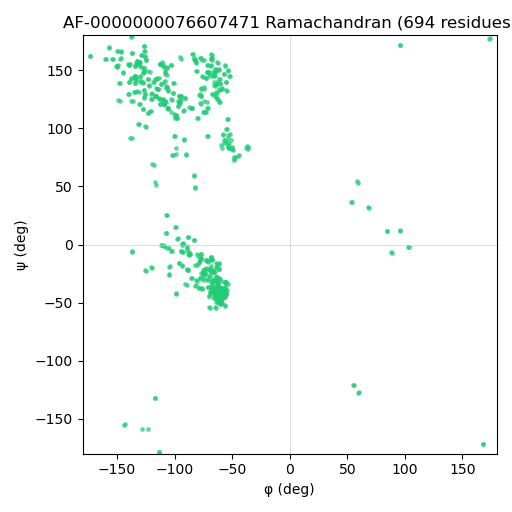TOM 647 N N . ASN A 1 81 ? -2.672 -9.875 -13.773 1 96.06 81 ASN A N 1
ATOM 648 C CA . ASN A 1 81 ? -2.408 -8.562 -13.203 1 96.06 81 ASN A CA 1
ATOM 649 C C . ASN A 1 81 ? -1.201 -7.895 -13.859 1 96.06 81 ASN A C 1
ATOM 651 O O . ASN A 1 81 ? -0.464 -7.156 -13.203 1 96.06 81 ASN A O 1
ATOM 655 N N . GLY A 1 82 ? -0.951 -8.305 -15.078 1 96.88 82 GLY A N 1
ATOM 656 C CA . GLY A 1 82 ? 0.124 -7.691 -15.844 1 96.88 82 GLY A CA 1
ATOM 657 C C . GLY A 1 82 ? 1.428 -8.461 -15.766 1 96.88 82 GLY A C 1
ATOM 658 O O . GLY A 1 82 ? 1.562 -9.383 -14.953 1 96.88 82 GLY A O 1
ATOM 659 N N . ARG A 1 83 ? 2.344 -7.977 -16.609 1 97 83 ARG A N 1
ATOM 660 C CA . ARG A 1 83 ? 3.68 -8.562 -16.609 1 97 83 ARG A CA 1
ATOM 661 C C . ARG A 1 83 ? 4.379 -8.344 -15.273 1 97 83 ARG A C 1
ATOM 663 O O . ARG A 1 83 ? 4.246 -7.273 -14.672 1 97 83 ARG A O 1
ATOM 670 N N . GLU A 1 84 ? 5.09 -9.367 -14.742 1 97.19 84 GLU A N 1
ATOM 671 C CA . GLU A 1 84 ? 5.863 -9.359 -13.5 1 97.19 84 GLU A CA 1
ATOM 672 C C . GLU A 1 84 ? 4.996 -9.734 -12.305 1 97.19 84 GLU A C 1
ATOM 674 O O . GLU A 1 84 ? 5.492 -9.852 -11.188 1 97.19 84 GLU A O 1
ATOM 679 N N . MET A 1 85 ? 3.711 -9.867 -12.547 1 97.88 85 MET A N 1
ATOM 680 C CA . MET A 1 85 ? 2.789 -10.25 -11.477 1 97.88 85 MET A CA 1
ATOM 681 C C . MET A 1 85 ? 2.092 -11.562 -11.812 1 97.88 85 MET A C 1
ATOM 683 O O . MET A 1 85 ? 0.867 -11.609 -11.938 1 97.88 85 MET A O 1
ATOM 687 N N . PRO A 1 86 ? 2.771 -12.609 -11.82 1 98.62 86 PRO A N 1
ATOM 688 C CA . PRO A 1 86 ? 2.195 -13.891 -12.242 1 98.62 86 PRO A CA 1
ATOM 689 C C . PRO A 1 86 ? 1.419 -14.586 -11.125 1 98.62 86 PRO A C 1
ATOM 691 O O . PRO A 1 86 ? 1.682 -14.344 -9.945 1 98.62 86 PRO A O 1
ATOM 694 N N . TYR A 1 87 ? 0.549 -15.461 -11.578 1 97.94 87 TYR A N 1
ATOM 695 C CA . TYR A 1 87 ? -0.094 -16.406 -10.672 1 97.94 87 TYR A CA 1
ATOM 696 C C . TYR A 1 87 ? 0.721 -17.688 -10.547 1 97.94 87 TYR A C 1
ATOM 698 O O . TYR A 1 87 ? 0.536 -18.469 -9.609 1 97.94 87 TYR A O 1
ATOM 706 N N . GLY A 1 88 ? 1.556 -17.953 -11.5 1 98.69 88 GLY A N 1
ATOM 707 C CA . GLY A 1 88 ? 2.416 -19.125 -11.539 1 98.69 88 GLY A CA 1
ATOM 708 C C . GLY A 1 88 ? 3.166 -19.266 -12.844 1 98.69 88 GLY A C 1
ATOM 709 O O . GLY A 1 88 ? 3.031 -18.438 -13.742 1 98.69 88 GLY A O 1
ATOM 710 N N . GLY A 1 89 ? 3.996 -20.297 -12.859 1 98.88 89 GLY A N 1
ATOM 711 C CA . GLY A 1 89 ? 4.777 -20.547 -14.062 1 98.88 89 GLY A CA 1
ATOM 712 C C . GLY A 1 89 ? 5.883 -21.562 -13.867 1 98.88 89 GLY A C 1
ATOM 713 O O . GLY A 1 89 ? 5.918 -22.266 -12.852 1 98.88 89 GLY A O 1
ATOM 714 N N . ILE A 1 90 ? 6.703 -21.641 -14.922 1 98.94 90 ILE A N 1
ATOM 715 C CA . ILE A 1 90 ? 7.855 -22.531 -14.938 1 98.94 90 ILE A CA 1
ATOM 716 C C . ILE A 1 90 ? 9.07 -21.797 -15.484 1 98.94 90 ILE A C 1
ATOM 718 O O . ILE A 1 90 ? 8.938 -20.922 -16.344 1 98.94 90 ILE A O 1
ATOM 722 N N . ASN A 1 91 ? 10.227 -22.125 -14.914 1 98.75 91 ASN A N 1
ATOM 723 C CA . ASN A 1 91 ? 11.414 -21.469 -15.461 1 98.75 91 ASN A CA 1
ATOM 724 C C . ASN A 1 91 ? 12.336 -22.469 -16.141 1 98.75 91 ASN A C 1
ATOM 726 O O . ASN A 1 91 ? 12.023 -23.656 -16.219 1 98.75 91 ASN A O 1
ATOM 730 N N . GLU A 1 92 ? 13.445 -21.984 -16.641 1 97.69 92 GLU A N 1
ATOM 731 C CA . GLU A 1 92 ? 14.398 -22.75 -17.438 1 97.69 92 GLU A CA 1
ATOM 732 C C . GLU A 1 92 ? 15.047 -23.859 -16.609 1 97.69 92 GLU A C 1
ATOM 734 O O . GLU A 1 92 ? 15.562 -24.844 -17.156 1 97.69 92 GLU A O 1
ATOM 739 N N . ALA A 1 93 ? 15.047 -23.703 -15.383 1 98.5 93 ALA A N 1
ATOM 740 C CA . ALA A 1 93 ? 15.664 -24.703 -14.523 1 98.5 93 ALA A CA 1
ATOM 741 C C . ALA A 1 93 ? 14.672 -25.812 -14.164 1 98.5 93 ALA A C 1
ATOM 743 O O . ALA A 1 93 ? 15.047 -26.812 -13.555 1 98.5 93 ALA A O 1
ATOM 744 N N . GLY A 1 94 ? 13.422 -25.625 -14.5 1 98.62 94 GLY A N 1
ATOM 745 C CA . GLY A 1 94 ? 12.406 -26.641 -14.242 1 98.62 94 GLY A CA 1
ATOM 746 C C . GLY A 1 94 ? 11.648 -26.406 -12.953 1 98.62 94 GLY A C 1
ATOM 747 O O . GLY A 1 94 ? 10.945 -27.297 -12.469 1 98.62 94 GLY A O 1
ATOM 748 N N . LEU A 1 95 ? 11.812 -25.25 -12.359 1 98.94 95 LEU A N 1
ATOM 749 C CA . LEU A 1 95 ? 11.016 -24.906 -11.188 1 98.94 95 LEU A CA 1
ATOM 750 C C . LEU A 1 95 ? 9.617 -24.469 -11.586 1 98.94 95 LEU A C 1
ATOM 752 O O . LEU A 1 95 ? 9.453 -23.625 -12.477 1 98.94 95 LEU A O 1
ATOM 756 N N . VAL A 1 96 ? 8.648 -25.062 -10.961 1 98.94 96 VAL A N 1
ATOM 757 C CA . VAL A 1 96 ? 7.258 -24.641 -11.102 1 98.94 96 VAL A CA 1
ATOM 758 C C . VAL A 1 96 ? 6.75 -24.094 -9.766 1 98.94 96 VAL A C 1
ATOM 760 O O . VAL A 1 96 ? 7 -24.688 -8.711 1 98.94 96 VAL A O 1
ATOM 763 N N . ILE A 1 97 ? 6.094 -22.984 -9.789 1 98.94 97 ILE A N 1
ATOM 764 C CA . ILE A 1 97 ? 5.445 -22.422 -8.609 1 98.94 97 ILE A CA 1
ATOM 765 C C . ILE A 1 97 ? 4.039 -21.938 -8.977 1 98.94 97 ILE A C 1
ATOM 767 O O . ILE A 1 97 ? 3.852 -21.281 -9.992 1 98.94 97 ILE A O 1
ATOM 771 N N . GLU A 1 98 ? 3.049 -22.297 -8.203 1 98.81 98 GLU A N 1
ATOM 772 C CA . GLU A 1 98 ? 1.657 -21.891 -8.359 1 98.81 98 GLU A CA 1
ATOM 773 C C . GLU A 1 98 ? 1.056 -21.469 -7.02 1 98.81 98 GLU A C 1
ATOM 775 O O . GLU A 1 98 ? 1.368 -22.047 -5.98 1 98.81 98 GLU A O 1
ATOM 780 N N . GLN A 1 99 ? 0.192 -20.484 -7.098 1 98.19 99 GLN A N 1
ATOM 781 C CA . GLN A 1 99 ? -0.408 -19.953 -5.883 1 98.19 99 GLN A CA 1
ATOM 782 C C . GLN A 1 99 ? -1.868 -20.375 -5.754 1 98.19 99 GLN A C 1
ATOM 784 O O . GLN A 1 99 ? -2.527 -20.656 -6.758 1 98.19 99 GLN A O 1
ATOM 789 N N . MET A 1 100 ? -2.344 -20.453 -4.52 1 96.5 100 MET A N 1
ATOM 790 C CA . MET A 1 100 ? -3.742 -20.594 -4.129 1 96.5 100 MET A CA 1
ATOM 791 C C . MET A 1 100 ? -4.121 -19.562 -3.072 1 96.5 100 MET A C 1
ATOM 793 O O . MET A 1 100 ? -3.305 -19.219 -2.219 1 96.5 100 MET A O 1
ATOM 797 N N . TRP A 1 101 ? -5.383 -19.141 -3.213 1 95.31 101 TRP A N 1
ATOM 798 C CA . TRP A 1 101 ? -5.883 -18.266 -2.15 1 95.31 101 TRP A CA 1
ATOM 799 C C . TRP A 1 101 ? -5.906 -19 -0.814 1 95.31 101 TRP A C 1
ATOM 801 O O . TRP A 1 101 ? -6.43 -20.125 -0.718 1 95.31 101 TRP A O 1
ATOM 811 N N . HIS A 1 102 ? -5.281 -18.469 0.161 1 96.06 102 HIS A N 1
ATOM 812 C CA . HIS A 1 102 ? -5.281 -18.953 1.533 1 96.06 102 HIS A CA 1
ATOM 813 C C . HIS A 1 102 ? -5.727 -17.875 2.508 1 96.06 102 HIS A C 1
ATOM 815 O O . HIS A 1 102 ? -4.914 -17.062 2.959 1 96.06 102 HIS A O 1
ATOM 821 N N . GLN A 1 103 ? -6.91 -17.953 2.92 1 89.56 103 GLN A N 1
ATOM 822 C CA . GLN A 1 103 ? -7.566 -16.875 3.65 1 89.56 103 GLN A CA 1
ATOM 823 C C . GLN A 1 103 ? -6.863 -16.594 4.977 1 89.56 103 GLN A C 1
ATOM 825 O O . GLN A 1 103 ? -6.805 -15.453 5.426 1 89.56 103 GLN A O 1
ATOM 830 N N . GLU A 1 104 ? -6.32 -17.594 5.57 1 92.06 104 GLU A N 1
ATOM 831 C CA . GLU A 1 104 ? -5.781 -17.453 6.918 1 92.06 104 GLU A CA 1
ATOM 832 C C . GLU A 1 104 ? -4.32 -17.016 6.887 1 92.06 104 GLU A C 1
ATOM 834 O O . GLU A 1 104 ? -3.709 -16.797 7.934 1 92.06 104 GLU A O 1
ATOM 839 N N . ALA A 1 105 ? -3.766 -16.891 5.758 1 96.12 105 ALA A N 1
ATOM 840 C CA . ALA A 1 105 ? -2.348 -16.547 5.66 1 96.12 105 ALA A CA 1
ATOM 841 C C . ALA A 1 105 ? -2.072 -15.172 6.254 1 96.12 105 ALA A C 1
ATOM 843 O O . ALA A 1 105 ? -2.887 -14.25 6.113 1 96.12 105 ALA A O 1
ATOM 844 N N . LYS A 1 106 ? -0.967 -15.039 6.961 1 95.06 106 LYS A N 1
ATOM 845 C CA . LYS A 1 106 ? -0.458 -13.781 7.484 1 95.06 106 LYS A CA 1
ATOM 846 C C . LYS A 1 106 ? 1.021 -13.602 7.148 1 95.06 106 LYS A C 1
ATOM 848 O O . LYS A 1 106 ? 1.854 -14.422 7.547 1 95.06 106 LYS A O 1
ATOM 853 N N . TYR A 1 107 ? 1.27 -12.547 6.449 1 95.94 107 TYR A N 1
ATOM 854 C CA . TYR A 1 107 ? 2.648 -12.273 6.059 1 95.94 107 TYR A CA 1
ATOM 855 C C . TYR A 1 107 ? 3.402 -11.562 7.176 1 95.94 107 TYR A C 1
ATOM 857 O O . TYR A 1 107 ? 2.789 -10.992 8.086 1 95.94 107 TYR A O 1
ATOM 865 N N . PRO A 1 108 ? 4.707 -11.609 7.117 1 94.94 108 PRO A N 1
ATOM 866 C CA . PRO A 1 108 ? 5.496 -10.977 8.18 1 94.94 108 PRO A CA 1
ATOM 867 C C . PRO A 1 108 ? 5.359 -9.461 8.188 1 94.94 108 PRO A C 1
ATOM 869 O O . PRO A 1 108 ? 5.246 -8.836 7.125 1 94.94 108 PRO A O 1
ATOM 872 N N . GLU A 1 109 ? 5.465 -8.938 9.375 1 88.06 109 GLU A N 1
ATOM 873 C CA . GLU A 1 109 ? 5.633 -7.496 9.516 1 88.06 109 GLU A CA 1
ATOM 874 C C . GLU A 1 109 ? 6.992 -7.047 8.992 1 88.06 109 GLU A C 1
ATOM 876 O O . GLU A 1 109 ? 7.91 -7.859 8.844 1 88.06 109 GLU A O 1
ATOM 881 N N . PRO A 1 110 ? 7.012 -5.727 8.719 1 87.5 110 PRO A N 1
ATOM 882 C CA . PRO A 1 110 ? 8.312 -5.238 8.25 1 87.5 110 PRO A CA 1
ATOM 883 C C . PRO A 1 110 ? 9.445 -5.57 9.219 1 87.5 110 PRO A C 1
ATOM 885 O O . PRO A 1 110 ? 9.289 -5.441 10.438 1 87.5 110 PRO A O 1
ATOM 888 N N . ASP A 1 111 ? 10.531 -6.09 8.68 1 91.38 111 ASP A N 1
ATOM 889 C CA . ASP A 1 111 ? 11.758 -6.387 9.422 1 91.38 111 ASP A CA 1
ATOM 890 C C . ASP A 1 111 ? 12.992 -6.125 8.57 1 91.38 111 ASP A C 1
ATOM 892 O O . ASP A 1 111 ? 12.992 -5.219 7.73 1 91.38 111 ASP A O 1
ATOM 896 N N . GLN A 1 112 ? 14.109 -6.762 8.836 1 91.56 112 GLN A N 1
ATOM 897 C CA . GLN A 1 112 ? 15.359 -6.457 8.148 1 91.56 112 GLN A CA 1
ATOM 898 C C . GLN A 1 112 ? 15.344 -7.004 6.719 1 91.56 112 GLN A C 1
ATOM 900 O O . GLN A 1 112 ? 16.172 -6.609 5.895 1 91.56 112 GLN A O 1
ATOM 905 N N . ARG A 1 113 ? 14.492 -7.992 6.512 1 95.56 113 ARG A N 1
ATOM 906 C CA . ARG A 1 113 ? 14.414 -8.57 5.172 1 95.56 113 ARG A CA 1
ATOM 907 C C . ARG A 1 113 ? 13.82 -7.574 4.184 1 95.56 113 ARG A C 1
ATOM 909 O O . ARG A 1 113 ? 13.023 -6.715 4.562 1 95.56 113 ARG A O 1
ATOM 916 N N . LYS A 1 114 ? 14.172 -7.742 2.891 1 95.56 114 LYS A N 1
ATOM 917 C CA . LYS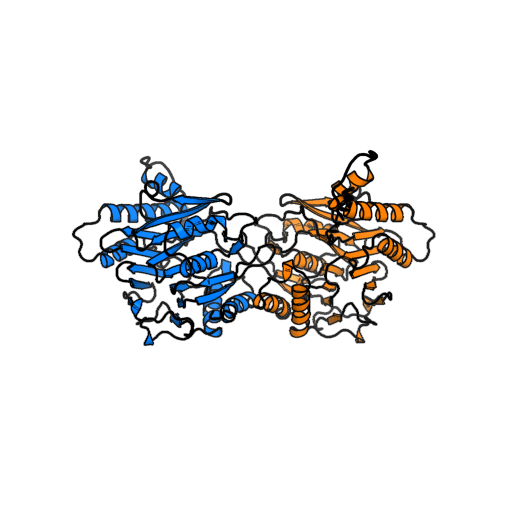 A 1 114 ? 13.539 -7.004 1.805 1 95.56 114 LYS A CA 1
ATOM 918 C C . LYS A 1 114 ? 12.172 -7.594 1.469 1 95.56 114 LYS A C 1
ATOM 920 O O . LYS A 1 114 ? 11.867 -8.727 1.845 1 95.56 114 LYS A O 1
ATOM 925 N N . ALA A 1 115 ? 11.398 -6.758 0.807 1 95.19 115 ALA A N 1
ATOM 926 C CA . ALA A 1 115 ? 10.016 -7.203 0.625 1 95.19 115 ALA A CA 1
ATOM 927 C C . ALA A 1 115 ? 9.617 -7.152 -0.846 1 95.19 115 ALA A C 1
ATOM 929 O O . ALA A 1 115 ? 10.117 -6.316 -1.604 1 95.19 115 ALA A O 1
ATOM 930 N N . LEU A 1 116 ? 8.75 -8.047 -1.198 1 96.5 116 LEU A N 1
ATOM 931 C CA . LEU A 1 116 ? 8.031 -8.094 -2.469 1 96.5 116 LEU A CA 1
ATOM 932 C C . LEU A 1 116 ? 6.539 -8.305 -2.246 1 96.5 116 LEU A C 1
ATOM 934 O O . LEU A 1 116 ? 6.125 -8.797 -1.194 1 96.5 116 LEU A O 1
ATOM 938 N N . THR A 1 117 ? 5.777 -7.867 -3.238 1 95.44 117 THR A N 1
ATOM 939 C CA . THR A 1 117 ? 4.379 -8.281 -3.199 1 95.44 117 THR A CA 1
ATOM 940 C C . THR A 1 117 ? 4.254 -9.789 -3.436 1 95.44 117 THR A C 1
ATOM 942 O O . THR A 1 117 ? 5.188 -10.422 -3.936 1 95.44 117 THR A O 1
ATOM 945 N N . GLU A 1 118 ? 3.09 -10.297 -3.082 1 97.5 118 GLU A N 1
ATOM 946 C CA . GLU A 1 118 ? 2.891 -11.742 -3.145 1 97.5 118 GLU A CA 1
ATOM 947 C C . GLU A 1 118 ? 3.066 -12.266 -4.57 1 97.5 118 GLU A C 1
ATOM 949 O O . GLU A 1 118 ? 3.613 -13.352 -4.777 1 97.5 118 GLU A O 1
ATOM 954 N N . LEU A 1 119 ? 2.637 -11.531 -5.559 1 98.06 119 LEU A N 1
ATOM 955 C CA . LEU A 1 119 ? 2.754 -12 -6.934 1 98.06 119 LEU A CA 1
ATOM 956 C C . LEU A 1 119 ? 4.176 -11.812 -7.453 1 98.06 119 LEU A C 1
ATOM 958 O O . LEU A 1 119 ? 4.695 -12.656 -8.18 1 98.06 119 LEU A O 1
ATOM 962 N N . GLN A 1 120 ? 4.781 -10.727 -7.07 1 97.94 120 GLN A N 1
ATOM 963 C CA . GLN A 1 120 ? 6.16 -10.539 -7.508 1 97.94 120 GLN A CA 1
ATOM 964 C C . GLN A 1 120 ? 7.098 -11.531 -6.824 1 97.94 120 GLN A C 1
ATOM 966 O O . GLN A 1 120 ? 8.18 -11.82 -7.336 1 97.94 120 GLN A O 1
ATOM 971 N N . TRP A 1 121 ? 6.684 -11.93 -5.656 1 98.75 121 TRP A N 1
ATOM 972 C CA . TRP A 1 121 ? 7.434 -13 -5.004 1 98.75 121 TRP A CA 1
ATOM 973 C C . TRP A 1 121 ? 7.488 -14.242 -5.883 1 98.75 121 TRP A C 1
ATOM 975 O O . TRP A 1 121 ? 8.531 -14.891 -5.992 1 98.75 121 TRP A O 1
ATOM 985 N N . ILE A 1 122 ? 6.449 -14.57 -6.543 1 98.88 122 ILE A N 1
ATOM 986 C CA . ILE A 1 122 ? 6.406 -15.672 -7.496 1 98.88 122 ILE A CA 1
ATOM 987 C C . ILE A 1 122 ? 7.371 -15.398 -8.648 1 98.88 122 ILE A C 1
ATOM 989 O O . ILE A 1 122 ? 8.164 -16.266 -9.016 1 98.88 122 ILE A O 1
ATOM 993 N N . GLN A 1 123 ? 7.324 -14.188 -9.172 1 98.81 123 GLN A N 1
ATOM 994 C CA . GLN A 1 123 ? 8.195 -13.859 -10.289 1 98.81 123 GLN A CA 1
ATOM 995 C C . GLN A 1 123 ? 9.664 -13.945 -9.891 1 98.81 123 GLN A C 1
ATOM 997 O O . GLN A 1 123 ? 10.5 -14.414 -10.672 1 98.81 123 GLN A O 1
ATOM 1002 N N . TYR A 1 124 ? 9.977 -13.492 -8.711 1 98.88 124 TYR A N 1
ATOM 1003 C CA . TYR A 1 124 ? 11.352 -13.594 -8.242 1 98.88 124 TYR A CA 1
ATOM 1004 C C . TYR A 1 124 ? 11.844 -15.031 -8.281 1 98.88 124 TYR A C 1
ATOM 1006 O O . TYR A 1 124 ? 12.969 -15.305 -8.695 1 98.88 124 TYR A O 1
ATOM 1014 N N . HIS A 1 125 ? 11.023 -15.914 -7.816 1 98.94 125 HIS A N 1
ATOM 1015 C CA . HIS A 1 125 ? 11.469 -17.312 -7.773 1 98.94 125 HIS A CA 1
ATOM 1016 C C . HIS A 1 125 ? 11.555 -17.906 -9.172 1 98.94 125 HIS A C 1
ATOM 1018 O O . HIS A 1 125 ? 12.445 -18.703 -9.453 1 98.94 125 HIS A O 1
ATOM 1024 N N . LEU A 1 126 ? 10.656 -17.531 -10.031 1 98.94 126 LEU A N 1
ATOM 1025 C CA . LEU A 1 126 ? 10.789 -17.953 -11.422 1 98.94 126 LEU A CA 1
ATOM 1026 C C . LEU A 1 126 ? 12.07 -17.406 -12.039 1 98.94 126 LEU A C 1
ATOM 1028 O O . LEU A 1 126 ? 12.656 -18.031 -12.922 1 98.94 126 LEU A O 1
ATOM 1032 N N . ASP A 1 127 ? 12.5 -16.281 -11.539 1 98.81 127 ASP A N 1
ATOM 1033 C CA . ASP A 1 127 ? 13.695 -15.625 -12.07 1 98.81 127 ASP A CA 1
ATOM 1034 C C . ASP A 1 127 ? 14.961 -16.25 -11.492 1 98.81 127 ASP A C 1
ATOM 1036 O O . ASP A 1 127 ? 16 -16.281 -12.156 1 98.81 127 ASP A O 1
ATOM 1040 N N . ASN A 1 128 ? 14.898 -16.781 -10.234 1 98.88 128 ASN A N 1
ATOM 1041 C CA . ASN A 1 128 ? 16.188 -16.906 -9.562 1 98.88 128 ASN A CA 1
ATOM 1042 C C . ASN A 1 128 ? 16.297 -18.25 -8.836 1 98.88 128 ASN A C 1
ATOM 1044 O O . ASN A 1 128 ? 17.344 -18.578 -8.297 1 98.88 128 ASN A O 1
ATOM 1048 N N . SER A 1 129 ? 15.25 -19 -8.797 1 98.94 129 SER A N 1
ATOM 1049 C CA . SER A 1 129 ? 15.297 -20.281 -8.094 1 98.94 129 SER A CA 1
ATOM 1050 C C . SER A 1 129 ? 15.328 -21.453 -9.07 1 98.94 129 SER A C 1
ATOM 1052 O O . SER A 1 129 ? 14.562 -21.469 -10.039 1 98.94 129 SER A O 1
ATOM 1054 N N . ALA A 1 130 ? 16.172 -22.391 -8.797 1 98.88 130 ALA A N 1
ATOM 1055 C CA . ALA A 1 130 ? 16.234 -23.609 -9.594 1 98.88 130 ALA A CA 1
ATOM 1056 C C . ALA A 1 130 ? 15.602 -24.781 -8.852 1 98.88 130 ALA A C 1
ATOM 1058 O O . ALA A 1 130 ? 15.156 -25.75 -9.461 1 98.88 130 ALA A O 1
ATOM 1059 N N . THR A 1 131 ? 15.633 -24.641 -7.527 1 98.88 131 THR A N 1
ATOM 1060 C CA . THR A 1 131 ? 15.172 -25.75 -6.699 1 98.88 131 THR A CA 1
ATOM 1061 C C . THR A 1 131 ? 14.156 -25.281 -5.668 1 98.88 131 THR A C 1
ATOM 1063 O O . THR A 1 131 ? 14.07 -24.078 -5.375 1 98.88 131 THR A O 1
ATOM 1066 N N . VAL A 1 132 ? 13.477 -26.297 -5.164 1 98.88 132 VAL A N 1
ATOM 1067 C CA . VAL A 1 132 ? 12.562 -26.031 -4.059 1 98.88 132 VAL A CA 1
ATOM 1068 C C . VAL A 1 132 ? 13.336 -25.453 -2.877 1 98.88 132 VAL A C 1
ATOM 1070 O O . VAL A 1 132 ? 12.859 -24.531 -2.213 1 98.88 132 VAL A O 1
ATOM 1073 N N . GLN A 1 133 ? 14.477 -25.953 -2.674 1 98.75 133 GLN A N 1
ATOM 1074 C CA . GLN A 1 133 ? 15.297 -25.484 -1.563 1 98.75 133 GLN A CA 1
ATOM 1075 C C . GLN A 1 133 ? 15.68 -24.016 -1.752 1 98.75 133 GLN A C 1
ATOM 1077 O O . GLN A 1 133 ? 15.773 -23.266 -0.779 1 98.75 133 GLN A O 1
ATOM 1082 N N . ASP A 1 134 ? 15.93 -23.609 -2.979 1 98.88 134 ASP A N 1
ATOM 1083 C CA . ASP A 1 134 ? 16.203 -22.203 -3.252 1 98.88 134 ASP A CA 1
ATOM 1084 C C . ASP A 1 134 ? 15.062 -21.312 -2.76 1 98.88 134 ASP A C 1
ATOM 1086 O O . ASP A 1 134 ? 15.297 -20.25 -2.168 1 98.88 134 ASP A O 1
ATOM 1090 N N . VAL A 1 135 ? 13.859 -21.719 -3 1 98.88 135 VAL A N 1
ATOM 1091 C CA . VAL A 1 135 ? 12.68 -20.969 -2.594 1 98.88 135 VAL A CA 1
ATOM 1092 C C . VAL A 1 135 ? 12.633 -20.859 -1.07 1 98.88 135 VAL A C 1
ATOM 1094 O O . VAL A 1 135 ? 12.453 -19.781 -0.519 1 98.88 135 VAL A O 1
ATOM 1097 N N . ILE A 1 136 ? 12.844 -21.984 -0.425 1 98.69 136 ILE A N 1
ATOM 1098 C CA . ILE A 1 136 ? 12.781 -22.047 1.031 1 98.69 136 ILE A CA 1
ATOM 1099 C C . ILE A 1 136 ? 13.875 -21.156 1.63 1 98.69 136 ILE A C 1
ATOM 1101 O O . ILE A 1 136 ? 13.617 -20.391 2.553 1 98.69 136 ILE A O 1
ATOM 1105 N N . ASN A 1 137 ? 15.023 -21.172 1.073 1 98.62 137 ASN A N 1
ATOM 1106 C CA . ASN A 1 137 ? 16.172 -20.438 1.592 1 98.62 137 ASN A CA 1
ATOM 1107 C C . ASN A 1 137 ? 15.992 -18.922 1.423 1 98.62 137 ASN A C 1
ATOM 1109 O O . ASN A 1 137 ? 16.641 -18.141 2.119 1 98.62 137 ASN A O 1
ATOM 1113 N N . SER A 1 138 ? 15.172 -18.547 0.53 1 98.44 138 SER A N 1
ATOM 1114 C CA . SER A 1 138 ? 14.984 -17.125 0.278 1 98.44 138 SER A CA 1
ATOM 1115 C C . SER A 1 138 ? 14.414 -16.406 1.501 1 98.44 138 SER A C 1
ATOM 1117 O O . SER A 1 138 ? 14.531 -15.188 1.631 1 98.44 138 SER A O 1
ATOM 1119 N N . ASP A 1 139 ? 13.812 -17.172 2.424 1 98.25 139 ASP A N 1
ATOM 1120 C CA . ASP A 1 139 ? 13.133 -16.609 3.59 1 98.25 139 ASP A CA 1
ATOM 1121 C C . ASP A 1 139 ? 14.117 -15.883 4.504 1 98.25 139 ASP A C 1
ATOM 1123 O O . ASP A 1 139 ? 13.703 -15.086 5.348 1 98.25 139 ASP A O 1
ATOM 1127 N N . GLU A 1 140 ? 15.359 -16.141 4.312 1 97.06 140 GLU A N 1
ATOM 1128 C CA . GLU A 1 140 ? 16.391 -15.492 5.117 1 97.06 140 GLU A CA 1
ATOM 1129 C C . GLU A 1 140 ? 16.562 -14.031 4.711 1 97.06 140 GLU A C 1
ATOM 1131 O O . GLU A 1 140 ? 16.938 -13.195 5.531 1 97.06 140 GLU A O 1
ATOM 1136 N N . LYS A 1 141 ? 16.203 -13.766 3.48 1 96.44 141 LYS A N 1
ATOM 1137 C CA . LYS A 1 141 ? 16.562 -12.445 2.963 1 96.44 141 LYS A CA 1
ATOM 1138 C C . LYS A 1 141 ? 15.32 -11.711 2.455 1 96.44 141 LYS A C 1
ATOM 1140 O O . LYS A 1 141 ? 15.336 -10.484 2.326 1 96.44 141 LYS A O 1
ATOM 1145 N N . LEU A 1 142 ? 14.312 -12.469 2.137 1 97.56 142 LEU A N 1
ATOM 1146 C CA . LEU A 1 142 ? 13.141 -11.898 1.472 1 97.56 142 LEU A CA 1
ATOM 1147 C C . LEU A 1 142 ? 11.859 -12.266 2.219 1 97.56 142 LEU A C 1
ATOM 1149 O O . LEU A 1 142 ? 11.773 -13.336 2.814 1 97.56 142 LEU A O 1
ATOM 1153 N N . ARG A 1 143 ? 10.898 -11.359 2.152 1 97.12 143 ARG A N 1
ATOM 1154 C CA . ARG A 1 143 ? 9.57 -11.648 2.68 1 97.12 143 ARG A CA 1
ATOM 1155 C C . ARG A 1 143 ? 8.484 -11.102 1.764 1 97.12 143 ARG A C 1
ATOM 1157 O O . ARG A 1 143 ? 8.734 -10.188 0.977 1 97.12 143 ARG A O 1
ATOM 1164 N N . ILE A 1 144 ? 7.363 -11.711 1.854 1 97.75 144 ILE A N 1
ATOM 1165 C CA . ILE A 1 144 ? 6.184 -11.133 1.228 1 97.75 144 ILE A CA 1
ATOM 1166 C C . ILE A 1 144 ? 5.656 -9.984 2.09 1 97.75 144 ILE A C 1
ATOM 1168 O O . ILE A 1 144 ? 5.508 -10.133 3.307 1 97.75 144 ILE A O 1
ATOM 1172 N N . SER A 1 145 ? 5.359 -8.938 1.468 1 94.75 145 SER A N 1
ATOM 1173 C CA . SER A 1 145 ? 4.934 -7.727 2.172 1 94.75 145 SER A CA 1
ATOM 1174 C C . SER A 1 145 ? 3.527 -7.887 2.742 1 94.75 145 SER A C 1
ATOM 1176 O O . SER A 1 145 ? 2.646 -8.453 2.09 1 94.75 145 SER A O 1
ATOM 1178 N N . ILE A 1 146 ? 3.305 -7.246 3.818 1 89.44 146 ILE A N 1
ATOM 1179 C CA . ILE A 1 146 ? 1.99 -7.223 4.453 1 89.44 146 ILE A CA 1
ATOM 1180 C C . ILE A 1 146 ? 1.037 -6.359 3.629 1 89.44 146 ILE A C 1
ATOM 1182 O O . ILE A 1 146 ? -0.178 -6.391 3.84 1 89.44 146 ILE A O 1
ATOM 1186 N N . THR A 1 147 ? 1.581 -5.605 2.725 1 86.06 147 THR A N 1
ATOM 1187 C CA . THR A 1 147 ? 0.746 -4.727 1.914 1 86.06 147 THR A CA 1
ATOM 1188 C C . THR A 1 147 ? 0.241 -5.453 0.671 1 86.06 147 THR A C 1
ATOM 1190 O O . THR A 1 147 ? -0.383 -4.844 -0.2 1 86.06 147 THR A O 1
ATOM 1193 N N . SER A 1 148 ? 0.489 -6.727 0.562 1 91.81 148 SER A N 1
ATOM 1194 C CA . SER A 1 148 ? 0.011 -7.527 -0.559 1 91.81 148 SER A CA 1
ATOM 1195 C C . SER A 1 148 ? -1.513 -7.547 -0.615 1 91.81 148 SER A C 1
ATOM 1197 O O . SER A 1 148 ? -2.178 -7.453 0.418 1 91.81 148 SER A O 1
ATOM 1199 N N . VAL A 1 149 ? -2 -7.688 -1.824 1 88.69 149 VAL A N 1
ATOM 1200 C CA . VAL A 1 149 ? -3.436 -7.605 -2.08 1 88.69 149 VAL A CA 1
ATOM 1201 C C . VAL A 1 149 ? -4.113 -8.898 -1.626 1 88.69 149 VAL A C 1
ATOM 1203 O O . VAL A 1 149 ? -5.207 -8.859 -1.055 1 88.69 149 VAL A O 1
ATOM 1206 N N . ALA A 1 150 ? -3.434 -9.977 -1.838 1 91.62 150 ALA A N 1
ATOM 1207 C CA . ALA A 1 150 ? -4.043 -11.273 -1.56 1 91.62 150 ALA A CA 1
ATOM 1208 C C . ALA A 1 150 ? -3.207 -12.07 -0.561 1 91.62 150 ALA A C 1
ATOM 1210 O O . ALA A 1 150 ? -1.988 -11.891 -0.483 1 91.62 150 ALA A O 1
ATOM 1211 N N . THR A 1 151 ? -3.918 -12.867 0.184 1 94.06 151 THR A N 1
ATOM 1212 C CA . THR A 1 151 ? -3.256 -13.852 1.031 1 94.06 151 THR A CA 1
ATOM 1213 C C . THR A 1 151 ? -3.195 -15.211 0.336 1 94.06 151 THR A C 1
ATOM 1215 O O . THR A 1 151 ? -4.227 -15.758 -0.05 1 94.06 151 THR A O 1
ATOM 1218 N N . LEU A 1 152 ? -1.962 -15.664 0.187 1 97.5 152 LEU A N 1
ATOM 1219 C CA . LEU A 1 152 ? -1.75 -16.844 -0.655 1 97.5 152 LEU A CA 1
ATOM 1220 C C . LEU A 1 152 ? -0.897 -17.875 0.064 1 97.5 152 LEU A C 1
ATOM 1222 O O . LEU A 1 152 ? -0.232 -17.562 1.054 1 97.5 152 LEU A O 1
ATOM 1226 N N . HIS A 1 153 ? -1.019 -19.109 -0.358 1 98.38 153 HIS A N 1
ATOM 1227 C CA . HIS A 1 153 ? 0.005 -20.125 -0.169 1 98.38 153 HIS A CA 1
ATOM 1228 C C . HIS A 1 153 ? 0.384 -20.781 -1.494 1 98.38 153 HIS A C 1
ATOM 1230 O O . HIS A 1 153 ? -0.218 -20.484 -2.529 1 98.38 153 HIS A O 1
ATOM 1236 N N . PHE A 1 154 ? 1.482 -21.625 -1.508 1 98.88 154 PHE A N 1
ATOM 1237 C CA . PHE A 1 154 ? 2.1 -22 -2.775 1 98.88 154 PHE A CA 1
ATOM 1238 C C . PHE A 1 154 ? 2.451 -23.484 -2.787 1 98.88 154 PHE A C 1
ATOM 1240 O O . PHE A 1 154 ? 2.846 -24.047 -1.76 1 98.88 154 PHE A O 1
ATOM 1247 N N . LEU A 1 155 ? 2.293 -24.094 -3.898 1 98.94 155 LEU A N 1
ATOM 1248 C CA . LEU A 1 155 ? 2.939 -25.359 -4.191 1 98.94 155 LEU A CA 1
ATOM 1249 C C . LEU A 1 155 ? 4.094 -25.172 -5.168 1 98.94 155 LEU A C 1
ATOM 1251 O O . LEU A 1 155 ? 3.955 -24.484 -6.172 1 98.94 155 LEU A O 1
ATOM 1255 N N . VAL A 1 156 ? 5.234 -25.781 -4.848 1 98.94 156 VAL A N 1
ATOM 1256 C CA . VAL A 1 156 ? 6.453 -25.594 -5.629 1 98.94 156 VAL A CA 1
ATOM 1257 C C . VAL A 1 156 ? 7.094 -26.953 -5.914 1 98.94 156 VAL A C 1
ATOM 1259 O O . VAL A 1 156 ? 7.223 -27.781 -5.016 1 98.94 156 VAL A O 1
ATOM 1262 N N . ALA A 1 157 ? 7.438 -27.141 -7.145 1 98.88 157 ALA A N 1
ATOM 1263 C CA . ALA A 1 157 ? 8.148 -28.344 -7.562 1 98.88 157 ALA A CA 1
ATOM 1264 C C . ALA A 1 157 ? 9.344 -28 -8.445 1 98.88 157 ALA A C 1
ATOM 1266 O O . ALA A 1 157 ? 9.398 -26.906 -9.023 1 98.88 157 ALA A O 1
ATOM 1267 N N . ASP A 1 158 ? 10.289 -28.938 -8.484 1 98.75 158 ASP A N 1
ATOM 1268 C CA . ASP A 1 158 ? 11.438 -28.672 -9.344 1 98.75 158 ASP A CA 1
ATOM 1269 C C . ASP A 1 158 ? 11.844 -29.906 -10.125 1 98.75 158 ASP A C 1
ATOM 1271 O O . ASP A 1 158 ? 11.203 -30.953 -10.023 1 98.75 158 ASP A O 1
ATOM 1275 N N . ALA A 1 159 ? 12.828 -29.812 -10.945 1 98.25 159 ALA A N 1
ATOM 1276 C CA . ALA A 1 159 ? 13.211 -30.828 -11.922 1 98.25 159 ALA A CA 1
ATOM 1277 C C . ALA A 1 159 ? 13.727 -32.094 -11.234 1 98.25 159 ALA A C 1
ATOM 1279 O O . ALA A 1 159 ? 13.727 -33.188 -11.828 1 98.25 159 ALA A O 1
ATOM 1280 N N . SER A 1 160 ? 14.172 -31.953 -10.008 1 97.88 160 SER A N 1
ATOM 1281 C CA . SER A 1 160 ? 14.68 -33.125 -9.297 1 97.88 160 SER A CA 1
ATOM 1282 C C . SER A 1 160 ? 13.531 -33.969 -8.75 1 97.88 160 SER A C 1
ATOM 1284 O O . SER A 1 160 ? 13.742 -35.125 -8.336 1 97.88 160 SER A O 1
ATOM 1286 N N . GLY A 1 161 ? 12.391 -33.375 -8.719 1 97.81 161 GLY A N 1
ATOM 1287 C CA . GLY A 1 161 ? 11.242 -34.094 -8.164 1 97.81 161 GLY A CA 1
ATOM 1288 C C . GLY A 1 161 ? 10.875 -33.625 -6.77 1 97.81 161 GLY A C 1
ATOM 1289 O O . GLY A 1 161 ? 9.875 -34.062 -6.203 1 97.81 161 GLY A O 1
ATOM 1290 N N . ASP A 1 162 ? 11.648 -32.688 -6.25 1 98.38 162 ASP A N 1
ATOM 1291 C CA . ASP A 1 162 ? 11.312 -32.125 -4.945 1 98.38 162 ASP A CA 1
ATOM 1292 C C . ASP A 1 162 ? 10.016 -31.328 -5.004 1 98.38 162 ASP A C 1
ATOM 1294 O O . ASP A 1 162 ? 9.719 -30.703 -6.023 1 98.38 162 ASP A O 1
ATOM 1298 N N . LEU A 1 163 ? 9.297 -31.406 -3.93 1 98.75 163 LEU A N 1
ATOM 1299 C CA . LEU A 1 163 ? 7.996 -30.766 -3.805 1 98.75 163 LEU A CA 1
ATOM 1300 C C . LEU A 1 163 ? 7.824 -30.156 -2.418 1 98.75 163 LEU A C 1
ATOM 1302 O O . LEU A 1 163 ? 8.25 -30.734 -1.42 1 98.75 163 LEU A O 1
ATOM 1306 N N . ALA A 1 164 ? 7.215 -28.938 -2.361 1 98.88 164 ALA A N 1
ATOM 1307 C CA . ALA A 1 164 ? 6.906 -28.328 -1.067 1 98.88 164 ALA A CA 1
ATOM 1308 C C . ALA A 1 164 ? 5.633 -27.484 -1.145 1 98.88 164 ALA A C 1
ATOM 1310 O O . ALA A 1 164 ? 5.383 -26.828 -2.152 1 98.88 164 ALA A O 1
ATOM 1311 N N . ALA A 1 165 ? 4.836 -27.594 -0.124 1 98.88 165 ALA A N 1
ATOM 1312 C CA . ALA A 1 165 ? 3.811 -26.578 0.148 1 98.88 165 ALA A CA 1
ATOM 1313 C C . ALA A 1 165 ? 4.344 -25.484 1.072 1 98.88 165 ALA A C 1
ATOM 1315 O O . ALA A 1 165 ? 4.883 -25.781 2.143 1 98.88 165 ALA A O 1
ATOM 1316 N N . ILE A 1 166 ? 4.215 -24.266 0.643 1 98.88 166 ILE A N 1
ATOM 1317 C CA . ILE A 1 166 ? 4.703 -23.125 1.41 1 98.88 166 ILE A CA 1
ATOM 1318 C C . ILE A 1 166 ? 3.525 -22.297 1.896 1 98.88 166 ILE A C 1
ATOM 1320 O O . ILE A 1 166 ? 2.773 -21.734 1.088 1 98.88 166 ILE A O 1
ATOM 1324 N N . GLU A 1 167 ? 3.416 -22.156 3.186 1 98.69 167 GLU A N 1
ATOM 1325 C CA . GLU A 1 167 ? 2.334 -21.406 3.82 1 98.69 167 GLU A CA 1
ATOM 1326 C C . GLU A 1 167 ? 2.877 -20.328 4.758 1 98.69 167 GLU A C 1
ATOM 1328 O O . GLU A 1 167 ? 4.059 -20.344 5.102 1 98.69 167 GLU A O 1
ATOM 1333 N N . PHE A 1 168 ? 2.004 -19.359 5.086 1 98.5 168 PHE A N 1
ATOM 1334 C CA . PHE A 1 168 ? 2.396 -18.281 5.984 1 98.5 168 PHE A CA 1
ATOM 1335 C C . PHE A 1 168 ? 1.401 -18.141 7.129 1 98.5 168 PHE A C 1
ATOM 1337 O O . PHE A 1 168 ? 0.224 -17.859 6.906 1 98.5 168 PHE A O 1
ATOM 1344 N N . PHE A 1 169 ? 1.936 -18.391 8.344 1 96.88 169 PHE A N 1
ATOM 1345 C CA . PHE A 1 169 ? 1.126 -18.266 9.555 1 96.88 169 PHE A CA 1
ATOM 1346 C C . PHE A 1 169 ? 1.796 -17.344 10.57 1 96.88 169 PHE A C 1
ATOM 1348 O O . PHE A 1 169 ? 2.967 -17.531 10.906 1 96.88 169 PHE A O 1
ATOM 1355 N N . ASP A 1 170 ? 1.029 -16.328 11.008 1 94.69 170 ASP A N 1
ATOM 1356 C CA . ASP A 1 170 ? 1.496 -15.43 12.055 1 94.69 170 ASP A CA 1
ATOM 1357 C C . ASP A 1 170 ? 2.854 -14.828 11.703 1 94.69 170 ASP A C 1
ATOM 1359 O O . ASP A 1 170 ? 3.768 -14.812 12.531 1 94.69 170 ASP A O 1
ATOM 1363 N N . GLY A 1 171 ? 2.982 -14.57 10.469 1 95.75 171 GLY A N 1
ATOM 1364 C CA . GLY A 1 171 ? 4.168 -13.867 10.008 1 95.75 171 GLY A CA 1
ATOM 1365 C C . GLY A 1 171 ? 5.348 -14.789 9.75 1 95.75 171 GLY A C 1
ATOM 1366 O O . GLY A 1 171 ? 6.48 -14.328 9.586 1 95.75 171 GLY A O 1
ATOM 1367 N N . LYS A 1 172 ? 5.074 -16.094 9.75 1 97.75 172 LYS A N 1
ATOM 1368 C CA . LYS A 1 172 ? 6.164 -17.047 9.555 1 97.75 172 LYS A CA 1
ATOM 1369 C C . LYS A 1 172 ? 5.891 -17.953 8.367 1 97.75 172 LYS A C 1
ATOM 1371 O O . LYS A 1 172 ? 4.758 -18.391 8.156 1 97.75 172 LYS A O 1
ATOM 1376 N N . MET A 1 173 ? 6.965 -18.219 7.684 1 98.31 173 MET A N 1
ATOM 1377 C CA . MET A 1 173 ? 6.871 -19.203 6.613 1 98.31 173 MET A CA 1
ATOM 1378 C C . MET A 1 173 ? 6.852 -20.625 7.184 1 98.31 173 MET A C 1
ATOM 1380 O O . MET A 1 173 ? 7.707 -20.984 7.992 1 98.31 173 MET A O 1
ATOM 1384 N N . VAL A 1 174 ? 5.898 -21.359 6.793 1 98.38 174 VAL A N 1
ATOM 1385 C CA . VAL A 1 174 ? 5.758 -22.766 7.172 1 98.38 174 VAL A CA 1
ATOM 1386 C C . VAL A 1 174 ? 5.871 -23.641 5.93 1 98.38 174 VAL A C 1
ATOM 1388 O O . VAL A 1 174 ? 5.164 -23.422 4.941 1 98.38 174 VAL A O 1
ATOM 1391 N N . VAL A 1 175 ? 6.746 -24.625 6.012 1 98.69 175 VAL A N 1
ATOM 1392 C CA . VAL A 1 175 ? 7.035 -25.469 4.852 1 98.69 175 VAL A CA 1
ATOM 1393 C C . VAL A 1 175 ? 6.629 -26.906 5.137 1 98.69 175 VAL A C 1
ATOM 1395 O O . VAL A 1 175 ? 6.984 -27.469 6.18 1 98.69 175 VAL A O 1
ATOM 1398 N N . HIS A 1 176 ? 5.859 -27.469 4.266 1 98.44 176 HIS A N 1
ATOM 1399 C CA . HIS A 1 176 ? 5.609 -28.906 4.23 1 98.44 176 HIS A CA 1
ATOM 1400 C C . HIS A 1 176 ? 6.352 -29.562 3.074 1 98.44 176 HIS A C 1
ATOM 1402 O O . HIS A 1 176 ? 6.094 -29.25 1.908 1 98.44 176 HIS A O 1
ATOM 1408 N N . SER A 1 177 ? 7.262 -30.469 3.387 1 97.62 177 SER A N 1
ATOM 1409 C CA . SER A 1 177 ? 8.047 -31.172 2.375 1 97.62 177 SER A CA 1
ATOM 1410 C C . SER A 1 177 ? 8.438 -32.562 2.844 1 97.62 177 SER A C 1
ATOM 1412 O O . SER A 1 177 ? 8.219 -32.938 4.004 1 97.62 177 SER A O 1
ATOM 1414 N N . GLY A 1 178 ? 8.914 -33.375 1.885 1 94.44 178 GLY A N 1
ATOM 1415 C CA . GLY A 1 178 ? 9.32 -34.719 2.24 1 94.44 178 GLY A CA 1
ATOM 1416 C C . GLY A 1 178 ? 8.227 -35.5 2.93 1 94.44 178 GLY A C 1
ATOM 1417 O O . GLY A 1 178 ? 7.098 -35.594 2.43 1 94.44 178 GLY A O 1
ATOM 1418 N N . ASP A 1 179 ? 8.531 -35.938 4.148 1 92.69 179 ASP A N 1
ATOM 1419 C CA . ASP A 1 179 ? 7.613 -36.812 4.887 1 92.69 179 ASP A CA 1
ATOM 1420 C C . ASP A 1 179 ? 6.41 -36 5.391 1 92.69 179 ASP A C 1
ATOM 1422 O O . ASP A 1 179 ? 5.348 -36.594 5.648 1 92.69 179 ASP A O 1
ATOM 1426 N N . GLU A 1 180 ? 6.605 -34.75 5.473 1 93.5 180 GLU A N 1
ATOM 1427 C CA . GLU A 1 180 ? 5.52 -33.906 5.98 1 93.5 180 GLU A CA 1
ATOM 1428 C C . GLU A 1 180 ? 4.492 -33.625 4.895 1 93.5 180 GLU A C 1
ATOM 1430 O O . GLU A 1 180 ? 3.379 -33.156 5.184 1 93.5 180 GLU A O 1
ATOM 1435 N N . LEU A 1 181 ? 4.902 -33.844 3.725 1 97.25 181 LEU A N 1
ATOM 1436 C CA . LEU A 1 181 ? 3.992 -33.656 2.602 1 97.25 181 LEU A CA 1
ATOM 1437 C C . LEU A 1 181 ? 3.455 -35 2.098 1 97.25 181 LEU A C 1
ATOM 1439 O O . LEU A 1 181 ? 3.82 -35.438 1.01 1 97.25 181 LEU A O 1
ATOM 1443 N N . LYS A 1 182 ? 2.541 -35.531 2.795 1 95.81 182 LYS A N 1
ATOM 1444 C CA . LYS A 1 182 ? 2.014 -36.875 2.584 1 95.81 182 LYS A CA 1
ATOM 1445 C C . LYS A 1 182 ? 1.341 -37 1.22 1 95.81 182 LYS A C 1
ATOM 1447 O O . LYS A 1 182 ? 1.439 -38.031 0.561 1 95.81 182 LYS A O 1
ATOM 1452 N N . TYR A 1 183 ? 0.596 -36 0.86 1 97.44 183 TYR A N 1
ATOM 1453 C CA . TYR A 1 183 ? -0.071 -35.969 -0.436 1 97.44 183 TYR A CA 1
ATOM 1454 C C . TYR A 1 183 ? 0.465 -34.812 -1.272 1 97.44 183 TYR A C 1
ATOM 1456 O O . TYR A 1 183 ? 0.631 -33.688 -0.77 1 97.44 183 TYR A O 1
ATOM 1464 N N . PRO A 1 184 ? 0.754 -35.062 -2.516 1 98.31 184 PRO A N 1
ATOM 1465 C CA . PRO A 1 184 ? 1.32 -34.031 -3.365 1 98.31 184 PRO A CA 1
ATOM 1466 C C . PRO A 1 184 ? 0.254 -33.094 -3.953 1 98.31 184 PRO A C 1
ATOM 1468 O O . PRO A 1 184 ? 0.225 -32.875 -5.164 1 98.31 184 PRO A O 1
ATOM 1471 N N . VAL A 1 185 ? -0.606 -32.625 -3.074 1 98.62 185 VAL A N 1
ATOM 1472 C CA . VAL A 1 185 ? -1.764 -31.828 -3.449 1 98.62 185 VAL A CA 1
ATOM 1473 C C . VAL A 1 185 ? -1.862 -30.609 -2.537 1 98.62 185 VAL A C 1
ATOM 1475 O O . VAL A 1 185 ? -1.5 -30.672 -1.36 1 98.62 185 VAL A O 1
ATOM 1478 N N . LEU A 1 186 ? -2.25 -29.5 -3.107 1 98.75 186 LEU A N 1
ATOM 1479 C CA . LEU A 1 186 ? -2.609 -28.312 -2.342 1 98.75 186 LEU A CA 1
ATOM 1480 C C . LEU A 1 186 ? -3.82 -27.609 -2.953 1 98.75 186 LEU A C 1
ATOM 1482 O O . LEU A 1 186 ? -3.881 -27.422 -4.172 1 98.75 186 LEU A O 1
ATOM 1486 N N . SER A 1 187 ? -4.762 -27.328 -2.146 1 97.94 187 SER A N 1
ATOM 1487 C CA . SER A 1 187 ? -5.922 -26.531 -2.537 1 97.94 187 SER A CA 1
ATOM 1488 C C . SER A 1 187 ? -5.988 -25.234 -1.75 1 97.94 187 SER A C 1
ATOM 1490 O O . SER A 1 187 ? -4.996 -24.516 -1.651 1 97.94 187 SER A O 1
ATOM 1492 N N . ASN A 1 188 ? -7.199 -24.828 -1.152 1 97.38 188 ASN A N 1
ATOM 1493 C CA . ASN A 1 188 ? -7.273 -23.5 -0.581 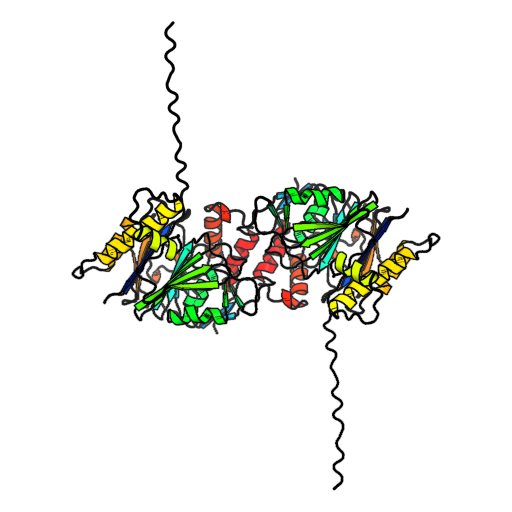1 97.38 188 ASN A CA 1
ATOM 1494 C C . ASN A 1 188 ? -7.207 -23.531 0.944 1 97.38 188 ASN A C 1
ATOM 1496 O O . ASN A 1 188 ? -6.965 -22.5 1.584 1 97.38 188 ASN A O 1
ATOM 1500 N N . CYS A 1 189 ? -7.469 -24.672 1.496 1 96.69 189 CYS A N 1
ATOM 1501 C CA . CYS A 1 189 ? -7.254 -24.828 2.932 1 96.69 189 CYS A CA 1
ATOM 1502 C C . CYS A 1 189 ? -5.789 -25.109 3.238 1 96.69 189 CYS A C 1
ATOM 1504 O O . CYS A 1 189 ? -5.051 -25.578 2.373 1 96.69 189 CYS A O 1
ATOM 1506 N N . SER A 1 190 ? -5.434 -24.781 4.445 1 97.56 190 SER A N 1
ATOM 1507 C CA . SER A 1 190 ? -4.074 -25.141 4.832 1 97.56 190 SER A CA 1
ATOM 1508 C C . SER A 1 190 ? -3.838 -26.641 4.656 1 97.56 190 SER A C 1
ATOM 1510 O O . SER A 1 190 ? -4.785 -27.438 4.676 1 97.56 190 SER A O 1
ATOM 1512 N N . TYR A 1 191 ? -2.605 -26.938 4.473 1 98.25 191 TYR A N 1
ATOM 1513 C CA . TYR A 1 191 ? -2.256 -28.344 4.277 1 98.25 191 TYR A CA 1
ATOM 1514 C C . TYR A 1 191 ? -2.732 -29.188 5.453 1 98.25 191 TYR A C 1
ATOM 1516 O O . TYR A 1 191 ? -3.32 -30.266 5.258 1 98.25 191 TYR A O 1
ATOM 1524 N N . ASP A 1 192 ? -2.545 -28.688 6.691 1 97.25 192 ASP A N 1
ATOM 1525 C CA . ASP A 1 192 ? -2.924 -29.422 7.891 1 97.25 192 ASP A CA 1
ATOM 1526 C C . ASP A 1 192 ? -4.438 -29.609 7.965 1 97.25 192 ASP A C 1
ATOM 1528 O O . ASP A 1 192 ? -4.914 -30.672 8.375 1 97.25 192 ASP A O 1
ATOM 1532 N N . VAL A 1 193 ? -5.125 -28.625 7.617 1 96.31 193 VAL A N 1
ATOM 1533 C CA . VAL A 1 193 ? -6.578 -28.734 7.625 1 96.31 193 VAL A CA 1
ATOM 1534 C C . VAL A 1 193 ? -7.02 -29.797 6.625 1 96.31 193 VAL A C 1
ATOM 1536 O O . VAL A 1 193 ? -7.91 -30.609 6.918 1 96.31 193 VAL A O 1
ATOM 1539 N N . SER A 1 194 ? -6.438 -29.844 5.504 1 96.94 194 SER A N 1
ATOM 1540 C CA . SER A 1 194 ? -6.77 -30.844 4.492 1 96.94 194 SER A CA 1
ATOM 1541 C C . SER A 1 194 ? -6.391 -32.25 4.949 1 96.94 194 SER A C 1
ATOM 1543 O O . SER A 1 194 ? -7.129 -33.219 4.711 1 96.94 194 SER A O 1
ATOM 1545 N N . LEU A 1 195 ? -5.234 -32.344 5.594 1 96.94 195 LEU A N 1
ATOM 1546 C CA . LEU A 1 195 ? -4.828 -33.656 6.137 1 96.94 195 LEU A CA 1
ATOM 1547 C C . LEU A 1 195 ? -5.848 -34.156 7.152 1 96.94 195 LEU A C 1
ATOM 1549 O O . LEU A 1 195 ? -6.211 -35.344 7.137 1 96.94 195 LEU A O 1
ATOM 1553 N N . ASN A 1 196 ? -6.215 -33.25 8.023 1 94.88 196 ASN A N 1
ATOM 1554 C CA . ASN A 1 196 ? -7.195 -33.625 9.039 1 94.88 196 ASN A CA 1
ATOM 1555 C C . ASN A 1 196 ? -8.531 -34 8.414 1 94.88 196 ASN A C 1
ATOM 1557 O O . ASN A 1 196 ? -9.211 -34.906 8.906 1 94.88 196 ASN A O 1
ATOM 1561 N N . TYR A 1 197 ? -8.891 -33.344 7.406 1 94.75 197 TYR A N 1
ATOM 1562 C CA . TYR A 1 197 ? -10.125 -33.625 6.695 1 94.75 197 TYR A CA 1
ATOM 1563 C C . TYR A 1 197 ? -10.117 -35.062 6.172 1 94.75 197 TYR A C 1
ATOM 1565 O O . TYR A 1 197 ? -11.109 -35.781 6.316 1 94.75 197 TYR A O 1
ATOM 1573 N N . ILE A 1 198 ? -9.039 -35.5 5.586 1 93.19 198 ILE A N 1
ATOM 1574 C CA . ILE A 1 198 ? -8.898 -36.844 5.043 1 93.19 198 ILE A CA 1
ATOM 1575 C C . ILE A 1 198 ? -8.883 -37.875 6.18 1 93.19 198 ILE A C 1
ATOM 1577 O O . ILE A 1 198 ? -9.445 -38.938 6.051 1 93.19 198 ILE A O 1
ATOM 1581 N N . ALA A 1 199 ? -8.289 -37.5 7.258 1 90.5 199 ALA A N 1
ATOM 1582 C CA . ALA A 1 199 ? -8.078 -38.438 8.359 1 90.5 199 ALA A CA 1
ATOM 1583 C C . ALA A 1 199 ? -9.367 -38.656 9.141 1 90.5 199 ALA A C 1
ATOM 1585 O O . ALA A 1 199 ? -9.5 -39.688 9.844 1 90.5 199 ALA A O 1
ATOM 1586 N N . THR A 1 200 ? -10.203 -37.719 9.062 1 85.5 200 THR A N 1
ATOM 1587 C CA . THR A 1 200 ? -11.406 -37.781 9.883 1 85.5 200 THR A CA 1
ATOM 1588 C C . THR A 1 200 ? -12.312 -38.938 9.414 1 85.5 200 THR A C 1
ATOM 1590 O O . THR A 1 200 ? -12.617 -39.031 8.219 1 85.5 200 THR A O 1
ATOM 1593 N N . THR A 1 201 ? -12.703 -39.75 10.375 1 78.44 201 THR A N 1
ATOM 1594 C CA . THR A 1 201 ? -13.586 -40.875 10.117 1 78.44 201 THR A CA 1
ATOM 1595 C C . THR A 1 201 ? -14.953 -40.656 10.758 1 78.44 201 THR A C 1
ATOM 1597 O O . THR A 1 201 ? -15.859 -41.469 10.617 1 78.44 201 THR A O 1
ATOM 1600 N N . ASN A 1 202 ? -15.031 -39.5 11.414 1 79.88 202 ASN A N 1
ATOM 1601 C CA . ASN A 1 202 ? -16.312 -39.156 12.047 1 79.88 202 ASN A CA 1
ATOM 1602 C C . ASN A 1 202 ? -17.297 -38.594 11.039 1 79.88 202 ASN A C 1
ATOM 1604 O O . ASN A 1 202 ? -17.172 -37.469 10.609 1 79.88 202 ASN A O 1
ATOM 1608 N N . PRO A 1 203 ? -18.25 -39.344 10.75 1 75.75 203 PRO A N 1
ATOM 1609 C CA . PRO A 1 203 ? -19.219 -38.875 9.734 1 75.75 203 PRO A CA 1
ATOM 1610 C C . PRO A 1 203 ? -20.047 -37.688 10.203 1 75.75 203 PRO A C 1
ATOM 1612 O O . PRO A 1 203 ? -20.656 -37 9.383 1 75.75 203 PRO A O 1
ATOM 1615 N N . ASN A 1 204 ? -20 -37.406 11.531 1 78.62 204 ASN A N 1
ATOM 1616 C CA . ASN A 1 204 ? -20.844 -36.344 12.062 1 78.62 204 ASN A CA 1
ATOM 1617 C C . ASN A 1 204 ? -20.078 -35.031 12.125 1 78.62 204 ASN A C 1
ATOM 1619 O O . ASN A 1 204 ? -20.656 -34 12.508 1 78.62 204 ASN A O 1
ATOM 1623 N N . LEU A 1 205 ? -18.875 -35.125 11.82 1 81.81 205 LEU A N 1
ATOM 1624 C CA . LEU A 1 205 ? -18.125 -33.875 11.859 1 81.81 205 LEU A CA 1
ATOM 1625 C C . LEU A 1 205 ? -18.531 -32.938 10.711 1 81.81 205 LEU A C 1
ATOM 1627 O O . LEU A 1 205 ? -18.484 -33.344 9.547 1 81.81 205 LEU A O 1
ATOM 1631 N N . GLU A 1 206 ? -19.047 -31.844 11.125 1 86.75 206 GLU A N 1
ATOM 1632 C CA . GLU A 1 206 ? -19.469 -30.875 10.117 1 86.75 206 GLU A CA 1
ATOM 1633 C C . GLU A 1 206 ? -18.375 -29.844 9.852 1 86.75 206 GLU A C 1
ATOM 1635 O O . GLU A 1 206 ? -17.734 -29.359 10.781 1 86.75 206 GLU A O 1
ATOM 1640 N N . HIS A 1 207 ? -18.062 -29.703 8.531 1 89.75 207 HIS A N 1
ATOM 1641 C CA . HIS A 1 207 ? -17.125 -28.672 8.094 1 89.75 207 HIS A CA 1
ATOM 1642 C C . HIS A 1 207 ? -17.859 -27.484 7.465 1 89.75 207 HIS A C 1
ATOM 1644 O O . HIS A 1 207 ? -19 -27.625 7.027 1 89.75 207 HIS A O 1
ATOM 1650 N N . THR A 1 208 ? -17.219 -26.297 7.508 1 89.81 208 THR A N 1
ATOM 1651 C CA . THR A 1 208 ? -17.766 -25.172 6.77 1 89.81 208 THR A CA 1
ATOM 1652 C C . THR A 1 208 ? -17.781 -25.453 5.273 1 89.81 208 THR A C 1
ATOM 1654 O O . THR A 1 208 ? -17.016 -26.297 4.789 1 89.81 208 THR A O 1
ATOM 1657 N N . PRO A 1 209 ? -18.656 -24.766 4.566 1 89 209 PRO A N 1
ATOM 1658 C CA . PRO A 1 209 ? -18.672 -24.953 3.113 1 89 209 PRO A CA 1
ATOM 1659 C C . PRO A 1 209 ? -17.297 -24.703 2.479 1 89 209 PRO A C 1
ATOM 1661 O O . PRO A 1 209 ? -16.922 -25.391 1.524 1 89 209 PRO A O 1
ATOM 1664 N N . TRP A 1 210 ? -16.562 -23.844 3.006 1 90.94 210 TRP A N 1
ATOM 1665 C CA . TRP A 1 210 ? -15.227 -23.531 2.496 1 90.94 210 TRP A CA 1
ATOM 1666 C C . TRP A 1 210 ? -14.289 -24.719 2.656 1 90.94 210 TRP A C 1
ATOM 1668 O O . TRP A 1 210 ? -13.609 -25.109 1.705 1 90.94 210 TRP A O 1
ATOM 1678 N N . VAL A 1 211 ? -14.328 -25.281 3.805 1 92.69 211 VAL A N 1
ATOM 1679 C CA . VAL A 1 211 ? -13.453 -26.422 4.078 1 92.69 211 VAL A CA 1
ATOM 1680 C C . VAL A 1 211 ? -13.906 -27.625 3.262 1 92.69 211 VAL A C 1
ATOM 1682 O O . VAL A 1 211 ? -13.086 -28.344 2.686 1 92.69 211 VAL A O 1
ATOM 1685 N N . GLU A 1 212 ? -15.18 -27.828 3.18 1 92.62 212 GLU A N 1
ATOM 1686 C CA . GLU A 1 212 ? -15.711 -28.953 2.396 1 92.62 212 GLU A CA 1
ATOM 1687 C C . GLU A 1 212 ? -15.281 -28.844 0.936 1 92.62 212 GLU A C 1
ATOM 1689 O O . GLU A 1 212 ? -14.883 -29.844 0.331 1 92.62 212 GLU A O 1
ATOM 1694 N N . ASN A 1 213 ? -15.367 -27.703 0.473 1 94.38 213 ASN A N 1
ATOM 1695 C CA . ASN A 1 213 ? -15.016 -27.516 -0.929 1 94.38 213 ASN A CA 1
ATOM 1696 C C . ASN A 1 213 ? -13.516 -27.703 -1.155 1 94.38 213 ASN A C 1
ATOM 1698 O O . ASN A 1 213 ? -13.102 -28.516 -1.985 1 94.38 213 ASN A O 1
ATOM 1702 N N . SER A 1 214 ? -12.727 -26.984 -0.438 1 96.25 214 SER A N 1
ATOM 1703 C CA . SER A 1 214 ? -11.273 -27 -0.619 1 96.25 214 SER A CA 1
ATOM 1704 C C . SER A 1 214 ? -10.695 -28.375 -0.287 1 96.25 214 SER A C 1
ATOM 1706 O O . SER A 1 214 ? -10 -28.969 -1.109 1 96.25 214 SER A O 1
ATOM 1708 N N . SER A 1 215 ? -11 -28.812 0.883 1 95.94 215 SER A N 1
ATOM 1709 C CA . SER A 1 215 ? -10.414 -30.078 1.334 1 95.94 215 SER A CA 1
ATOM 1710 C C . SER A 1 215 ? -11.047 -31.266 0.625 1 95.94 215 SER A C 1
ATOM 1712 O O . SER A 1 215 ? -10.43 -32.312 0.506 1 95.94 215 SER A O 1
ATOM 1714 N N . GLY A 1 216 ? -12.258 -31.078 0.172 1 95.31 216 GLY A N 1
ATOM 1715 C CA . GLY A 1 216 ? -12.852 -32.094 -0.678 1 95.31 216 GLY A CA 1
ATOM 1716 C C . GLY A 1 216 ? -12.102 -32.281 -1.983 1 95.31 216 GLY A C 1
ATOM 1717 O O . GLY A 1 216 ? -11.852 -33.438 -2.398 1 95.31 216 GLY A O 1
ATOM 1718 N N . ARG A 1 217 ? -11.781 -31.219 -2.648 1 97.69 217 ARG A N 1
ATOM 1719 C CA . ARG A 1 217 ? -10.984 -31.297 -3.871 1 97.69 217 ARG A CA 1
ATOM 1720 C C . ARG A 1 217 ? -9.602 -31.875 -3.588 1 97.69 217 ARG A C 1
ATOM 1722 O O . ARG A 1 217 ? -9.102 -32.688 -4.363 1 97.69 217 ARG A O 1
ATOM 1729 N N . PHE A 1 218 ? -9.078 -31.484 -2.486 1 98.06 218 PHE A N 1
ATOM 1730 C CA . PHE A 1 218 ? -7.816 -32.062 -2.027 1 98.06 218 PHE A CA 1
ATOM 1731 C C . PHE A 1 218 ? -7.914 -33.562 -1.91 1 98.06 218 PHE A C 1
ATOM 1733 O O . PHE A 1 218 ? -7.078 -34.281 -2.447 1 98.06 218 PHE A O 1
ATOM 1740 N N . LYS A 1 219 ? -8.875 -34 -1.239 1 97.12 219 LYS A N 1
ATOM 1741 C CA . LYS A 1 219 ? -9.102 -35.438 -1.021 1 97.12 219 LYS A CA 1
ATOM 1742 C C . LYS A 1 219 ? -9.281 -36.188 -2.344 1 97.12 219 LYS A C 1
ATOM 1744 O O . LYS A 1 219 ? -8.711 -37.25 -2.549 1 97.12 219 LYS A O 1
ATOM 1749 N N . THR A 1 220 ? -10.07 -35.656 -3.195 1 97.75 220 THR A N 1
ATOM 1750 C CA . THR A 1 220 ? -10.336 -36.25 -4.492 1 97.75 220 THR A CA 1
ATOM 1751 C C . THR A 1 220 ? -9.047 -36.406 -5.293 1 97.75 220 THR A C 1
ATOM 1753 O O . THR A 1 220 ? -8.734 -37.5 -5.781 1 97.75 220 THR A O 1
ATOM 1756 N N . ALA A 1 221 ? -8.273 -35.406 -5.406 1 98.31 221 ALA A N 1
ATOM 1757 C CA . ALA A 1 221 ? -7.016 -35.438 -6.152 1 98.31 221 ALA A CA 1
ATOM 1758 C C . ALA A 1 221 ? -6.039 -36.438 -5.52 1 98.31 221 ALA A C 1
ATOM 1760 O O . ALA A 1 221 ? -5.426 -37.219 -6.223 1 98.31 221 ALA A O 1
ATOM 1761 N N . ALA A 1 222 ? -5.957 -36.312 -4.227 1 97.81 222 ALA A N 1
ATOM 1762 C CA . ALA A 1 222 ? -5.066 -37.219 -3.512 1 97.81 222 ALA A CA 1
ATOM 1763 C C . ALA A 1 222 ? -5.457 -38.688 -3.756 1 97.81 222 ALA A C 1
ATOM 1765 O O . ALA A 1 222 ? -4.594 -39.531 -3.975 1 97.81 222 ALA A O 1
ATOM 1766 N N . GLY A 1 223 ? -6.719 -38.938 -3.656 1 97.19 223 GLY A N 1
ATOM 1767 C CA . GLY A 1 223 ? -7.211 -40.281 -3.908 1 97.19 223 GLY A CA 1
ATOM 1768 C C . GLY A 1 223 ? -6.895 -40.781 -5.305 1 97.19 223 GLY A C 1
ATOM 1769 O O . GLY A 1 223 ? -6.469 -41.906 -5.48 1 97.19 223 GLY A O 1
ATOM 1770 N N . MET A 1 224 ? -7.086 -39.969 -6.258 1 97 224 MET A N 1
ATOM 1771 C CA . MET A 1 224 ? -6.812 -40.344 -7.641 1 97 224 MET A CA 1
ATOM 1772 C C . MET A 1 224 ? -5.324 -40.594 -7.852 1 97 224 MET A C 1
ATOM 1774 O O . MET A 1 224 ? -4.941 -41.531 -8.555 1 97 224 MET A O 1
ATOM 1778 N N . ILE A 1 225 ? -4.508 -39.812 -7.289 1 96.38 225 ILE A N 1
ATOM 1779 C CA . ILE A 1 225 ? -3.064 -39.969 -7.418 1 96.38 225 ILE A CA 1
ATOM 1780 C C . ILE A 1 225 ? -2.629 -41.281 -6.773 1 96.38 225 ILE A C 1
ATOM 1782 O O . ILE A 1 225 ? -1.804 -42.031 -7.332 1 96.38 225 ILE A O 1
ATOM 1786 N N . GLY A 1 226 ? -3.156 -41.562 -5.617 1 93.19 226 GLY A N 1
ATOM 1787 C CA . GLY A 1 226 ? -2.838 -42.812 -4.926 1 93.19 226 GLY A CA 1
ATOM 1788 C C . GLY A 1 226 ? -3.295 -44.062 -5.68 1 93.19 226 GLY A C 1
ATOM 1789 O O . GLY A 1 226 ? -2.695 -45.125 -5.547 1 93.19 226 GLY A O 1
ATOM 1790 N N . ALA A 1 227 ? -4.309 -43.875 -6.445 1 88.94 227 ALA A N 1
ATOM 1791 C CA . ALA A 1 227 ? -4.914 -45 -7.145 1 88.94 227 ALA A CA 1
ATOM 1792 C C . ALA A 1 227 ? -4.402 -45.094 -8.578 1 88.94 227 ALA A C 1
ATOM 1794 O O . ALA A 1 227 ? -4.902 -45.906 -9.375 1 88.94 227 ALA A O 1
ATOM 1795 N N . LYS A 1 228 ? -3.502 -44.281 -8.859 1 83.75 228 LYS A N 1
ATOM 1796 C CA . LYS A 1 228 ? -3.037 -44.219 -10.242 1 83.75 228 LYS A CA 1
ATOM 1797 C C . LYS A 1 228 ? -2.502 -45.562 -10.719 1 83.75 228 LYS A C 1
ATOM 1799 O O . LYS A 1 228 ? -1.836 -46.281 -9.961 1 83.75 228 LYS A O 1
ATOM 1804 N N . ASP A 1 229 ? -3.004 -45.781 -11.898 1 73.38 229 ASP A N 1
ATOM 1805 C CA . ASP A 1 229 ? -2.49 -46.969 -12.562 1 73.38 229 ASP A CA 1
ATOM 1806 C C . ASP A 1 229 ? -1.071 -46.75 -13.078 1 73.38 229 ASP A C 1
ATOM 1808 O O . ASP A 1 229 ? -0.856 -45.906 -13.977 1 73.38 229 ASP A O 1
ATOM 1812 N N . LEU A 1 230 ? -0.175 -47.406 -12.555 1 68.88 230 LEU A N 1
ATOM 1813 C CA . LEU A 1 230 ? 1.227 -47.25 -12.93 1 68.88 230 LEU A CA 1
ATOM 1814 C C . LEU A 1 230 ? 1.44 -47.594 -14.391 1 68.88 230 LEU A C 1
ATOM 1816 O O . LEU A 1 230 ? 2.416 -47.156 -15.008 1 68.88 230 LEU A O 1
ATOM 1820 N N . LYS A 1 231 ? 0.446 -48.281 -14.945 1 73.38 231 LYS A N 1
ATOM 1821 C CA . LYS A 1 231 ? 0.579 -48.719 -16.328 1 73.38 231 LYS A CA 1
ATOM 1822 C C . LYS A 1 231 ? -0.014 -47.719 -17.297 1 73.38 231 LYS A C 1
ATOM 1824 O O . LYS A 1 231 ? 0.117 -47.844 -18.516 1 73.38 231 LYS A O 1
ATOM 1829 N N . GLN A 1 232 ? -0.613 -46.781 -16.703 1 74.81 232 GLN A N 1
ATOM 1830 C CA . GLN A 1 232 ? -1.172 -45.75 -17.578 1 74.81 232 GLN A CA 1
ATOM 1831 C C . GLN A 1 232 ? -0.078 -45.062 -18.391 1 74.81 232 GLN A C 1
ATOM 1833 O O . GLN A 1 232 ? 0.864 -44.5 -17.828 1 74.81 232 GLN A O 1
ATOM 1838 N N . LYS A 1 233 ? -0.239 -45.125 -19.688 1 76.62 233 LYS A N 1
ATOM 1839 C CA . LYS A 1 233 ? 0.809 -44.688 -20.594 1 76.62 233 LYS A CA 1
ATOM 1840 C C . LYS A 1 233 ? 0.763 -43.188 -20.781 1 76.62 233 LYS A C 1
ATOM 1842 O O . LYS A 1 233 ? 1.805 -42.531 -20.812 1 76.62 233 LYS A O 1
ATOM 1847 N N . ASP A 1 234 ? -0.434 -42.656 -20.781 1 89.06 234 ASP A N 1
ATOM 1848 C CA . ASP A 1 234 ? -0.534 -41.219 -21.016 1 89.06 234 ASP A CA 1
ATOM 1849 C C . ASP A 1 234 ? -0.713 -40.469 -19.688 1 89.06 234 ASP A C 1
ATOM 1851 O O . ASP A 1 234 ? -1.842 -40.219 -19.25 1 89.06 234 ASP A O 1
ATOM 1855 N N . LYS A 1 235 ? 0.378 -40.062 -19.172 1 93.12 235 LYS A N 1
ATOM 1856 C CA . LYS A 1 235 ? 0.39 -39.406 -17.875 1 93.12 235 LYS A CA 1
ATOM 1857 C C . LYS A 1 235 ? -0.198 -38 -17.953 1 93.12 235 LYS A C 1
ATOM 1859 O O . LYS A 1 235 ? -0.783 -37.5 -16.984 1 93.12 235 LYS A O 1
ATOM 1864 N N . THR A 1 236 ? -0.034 -37.406 -19.094 1 96.25 236 THR A N 1
ATOM 1865 C CA . THR A 1 236 ? -0.619 -36.094 -19.297 1 96.25 236 THR A CA 1
ATOM 1866 C C . THR A 1 236 ? -2.143 -36.156 -19.281 1 96.25 236 THR A C 1
ATOM 1868 O O . THR A 1 236 ? -2.807 -35.312 -18.672 1 96.25 236 THR A O 1
ATOM 1871 N N . ALA A 1 237 ? -2.674 -37.156 -19.906 1 95.94 237 ALA A N 1
ATOM 1872 C CA . ALA A 1 237 ? -4.121 -37.344 -19.891 1 95.94 237 ALA A CA 1
ATOM 1873 C C . ALA A 1 237 ? -4.629 -37.594 -18.469 1 95.94 237 ALA A C 1
ATOM 1875 O O . ALA A 1 237 ? -5.699 -37.094 -18.094 1 95.94 237 ALA A O 1
ATOM 1876 N N . PHE A 1 238 ? -3.887 -38.375 -17.766 1 96.56 238 PHE A N 1
ATOM 1877 C CA . PHE A 1 238 ? -4.262 -38.625 -16.375 1 96.56 238 PHE A CA 1
ATOM 1878 C C . PHE A 1 238 ? -4.273 -37.344 -15.562 1 96.56 238 PHE A C 1
ATOM 1880 O O . PHE A 1 238 ? -5.164 -37.125 -14.742 1 96.56 238 PHE A O 1
ATOM 1887 N N . ALA A 1 239 ? -3.305 -36.5 -15.789 1 97.75 239 ALA A N 1
ATOM 1888 C CA . ALA A 1 239 ? -3.264 -35.219 -15.109 1 97.75 239 ALA A CA 1
ATOM 1889 C C . ALA A 1 239 ? -4.52 -34.406 -15.406 1 97.75 239 ALA A C 1
ATOM 1891 O O . ALA A 1 239 ? -5.117 -33.812 -14.5 1 97.75 239 ALA A O 1
ATOM 1892 N N . PHE A 1 240 ? -4.938 -34.375 -16.641 1 97.88 240 PHE A N 1
ATOM 1893 C CA . PHE A 1 240 ? -6.141 -33.625 -17 1 97.88 240 PHE A CA 1
ATOM 1894 C C . PHE A 1 240 ? -7.379 -34.281 -16.406 1 97.88 240 PHE A C 1
ATOM 1896 O O . PHE A 1 240 ? -8.352 -33.625 -16.078 1 97.88 240 PHE A O 1
ATOM 1903 N N . GLU A 1 241 ? -7.367 -35.594 -16.281 1 97.12 241 GLU A N 1
ATOM 1904 C CA . GLU A 1 241 ? -8.477 -36.281 -15.617 1 97.12 241 GLU A CA 1
ATOM 1905 C C . GLU A 1 241 ? -8.633 -35.812 -14.172 1 97.12 241 GLU A C 1
ATOM 1907 O O . GLU A 1 241 ? -9.75 -35.625 -13.688 1 97.12 241 GLU A O 1
ATOM 1912 N N . ILE A 1 242 ? -7.48 -35.719 -13.492 1 98.06 242 ILE A N 1
ATOM 1913 C CA . ILE A 1 242 ? -7.512 -35.219 -12.117 1 98.06 242 ILE A CA 1
ATOM 1914 C C . ILE A 1 242 ? -8.086 -33.812 -12.094 1 98.06 242 ILE A C 1
ATOM 1916 O O . ILE A 1 242 ? -8.969 -33.5 -11.289 1 98.06 242 ILE A O 1
ATOM 1920 N N . LEU A 1 243 ? -7.645 -32.938 -12.984 1 98.56 243 LEU A N 1
ATOM 1921 C CA . LEU A 1 243 ? -8.102 -31.547 -13.039 1 98.56 243 LEU A CA 1
ATOM 1922 C C . LEU A 1 243 ? -9.594 -31.484 -13.336 1 98.56 243 LEU A C 1
ATOM 1924 O O . LEU A 1 243 ? -10.312 -30.656 -12.766 1 98.56 243 LEU A O 1
ATOM 1928 N N . ASP A 1 244 ? -10.047 -32.344 -14.195 1 97.88 244 ASP A N 1
ATOM 1929 C CA . ASP A 1 244 ? -11.477 -32.406 -14.508 1 97.88 244 ASP A CA 1
ATOM 1930 C C . ASP A 1 244 ? -12.289 -32.844 -13.281 1 97.88 244 ASP A C 1
ATOM 1932 O O . ASP A 1 244 ? -13.375 -32.312 -13.039 1 97.88 244 ASP A O 1
ATOM 1936 N N . ALA A 1 245 ? -11.773 -33.719 -12.57 1 97.69 245 ALA A N 1
ATOM 1937 C CA . ALA A 1 245 ? -12.484 -34.25 -11.414 1 97.69 245 ALA A CA 1
ATOM 1938 C C . ALA A 1 245 ? -12.656 -33.188 -10.328 1 97.69 245 ALA A C 1
ATOM 1940 O O . ALA A 1 245 ? -13.625 -33.219 -9.57 1 97.69 245 ALA A O 1
ATOM 1941 N N . VAL A 1 246 ? -11.75 -32.312 -10.258 1 97.88 246 VAL A N 1
ATOM 1942 C CA . VAL A 1 246 ? -11.812 -31.344 -9.18 1 97.88 246 VAL A CA 1
ATOM 1943 C C . VAL A 1 246 ? -12.211 -29.984 -9.742 1 97.88 246 VAL A C 1
ATOM 1945 O O . VAL A 1 246 ? -12.086 -28.969 -9.055 1 97.88 246 VAL A O 1
ATOM 1948 N N . ALA A 1 247 ? -12.625 -29.906 -10.977 1 96.94 247 ALA A N 1
ATOM 1949 C CA . ALA A 1 247 ? -13.102 -28.656 -11.57 1 96.94 247 ALA A CA 1
ATOM 1950 C C . ALA A 1 247 ? -14.367 -28.156 -10.883 1 96.94 247 ALA A C 1
ATOM 1952 O O . ALA A 1 247 ? -15.156 -28.953 -10.367 1 96.94 247 ALA A O 1
ATOM 1953 N N . GLN A 1 248 ? -14.531 -26.906 -10.891 1 94.69 248 GLN A N 1
ATOM 1954 C CA . GLN A 1 248 ? -15.68 -26.297 -10.25 1 94.69 248 GLN A CA 1
ATOM 1955 C C . GLN A 1 248 ? -16.562 -25.578 -11.273 1 94.69 248 GLN A C 1
ATOM 1957 O O . GLN A 1 248 ? -16.906 -24.406 -11.102 1 94.69 248 GLN A O 1
ATOM 1962 N N . GLY A 1 249 ? -16.906 -26.297 -12.234 1 91.75 249 GLY A N 1
ATOM 1963 C CA . GLY A 1 249 ? -17.781 -25.781 -13.273 1 91.75 249 GLY A CA 1
ATOM 1964 C C . GLY A 1 249 ? -17.203 -24.562 -13.977 1 91.75 249 GLY A C 1
ATOM 1965 O O . GLY A 1 249 ? -16.062 -24.578 -14.438 1 91.75 249 GLY A O 1
ATOM 1966 N N . GLU A 1 250 ? -18.047 -23.5 -14.023 1 90.38 250 GLU A N 1
ATOM 1967 C CA . GLU A 1 250 ? -17.672 -22.297 -14.766 1 90.38 250 GLU A CA 1
ATOM 1968 C C . GLU A 1 250 ? -16.656 -21.469 -13.984 1 90.38 250 GLU A C 1
ATOM 1970 O O . GLU A 1 250 ? -16.031 -20.562 -14.539 1 90.38 250 GLU A O 1
ATOM 1975 N N . SER A 1 251 ? -16.438 -21.859 -12.781 1 92.81 251 SER A N 1
ATOM 1976 C CA . SER A 1 251 ? -15.469 -21.125 -11.977 1 92.81 251 SER A CA 1
ATOM 1977 C C . SER A 1 251 ? -14.039 -21.484 -12.352 1 92.81 251 SER A C 1
ATOM 1979 O O . SER A 1 251 ? -13.109 -20.719 -12.102 1 92.81 251 SER A O 1
ATOM 1981 N N . THR A 1 252 ? -13.891 -22.75 -12.836 1 96.5 252 THR A N 1
ATOM 1982 C CA . THR A 1 252 ? -12.562 -23.141 -13.32 1 96.5 252 THR A CA 1
ATOM 1983 C C . THR A 1 252 ? -12.258 -22.469 -14.656 1 96.5 252 THR A C 1
ATOM 1985 O O . THR A 1 252 ? -12.883 -22.781 -15.672 1 96.5 252 THR A O 1
ATOM 1988 N N . ARG A 1 253 ? -11.312 -21.625 -14.617 1 97.25 253 ARG A N 1
ATOM 1989 C CA . ARG A 1 253 ? -11.023 -20.812 -15.789 1 97.25 253 ARG A CA 1
ATOM 1990 C C . ARG A 1 253 ? -9.859 -21.391 -16.594 1 97.25 253 ARG A C 1
ATOM 1992 O O . ARG A 1 253 ? -9.883 -21.391 -17.828 1 97.25 253 ARG A O 1
ATOM 1999 N N . TRP A 1 254 ? -8.867 -21.828 -15.898 1 98.31 254 TRP A N 1
ATOM 2000 C CA . TRP A 1 254 ? -7.695 -22.422 -16.547 1 98.31 254 TRP A CA 1
ATOM 2001 C C . TRP A 1 254 ? -7.383 -23.781 -15.953 1 98.31 254 TRP A C 1
ATOM 2003 O O . TRP A 1 254 ? -7.508 -23.984 -14.742 1 98.31 254 TRP A O 1
ATOM 2013 N N . SER A 1 255 ? -7.02 -24.719 -16.797 1 98.75 255 SER A N 1
ATOM 2014 C CA . SER A 1 255 ? -6.383 -25.984 -16.438 1 98.75 255 SER A CA 1
ATOM 2015 C C . SER A 1 255 ? -5.023 -26.125 -17.109 1 98.75 255 SER A C 1
ATOM 2017 O O . SER A 1 255 ? -4.945 -26.203 -18.344 1 98.75 255 SER A O 1
ATOM 2019 N N . ILE A 1 256 ? -4.02 -26.141 -16.281 1 98.88 256 ILE A N 1
ATOM 2020 C CA . ILE A 1 256 ? -2.652 -26.125 -16.797 1 98.88 256 ILE A CA 1
ATOM 2021 C C . ILE A 1 256 ? -1.899 -27.359 -16.281 1 98.88 256 ILE A C 1
ATOM 2023 O O . ILE A 1 256 ? -2.014 -27.703 -15.102 1 98.88 256 ILE A O 1
ATOM 2027 N N . VAL A 1 257 ? -1.15 -27.984 -17.156 1 98.88 257 VAL A N 1
ATOM 2028 C CA . VAL A 1 257 ? -0.238 -29.062 -16.797 1 98.88 257 VAL A CA 1
ATOM 2029 C C . VAL A 1 257 ? 1.179 -28.719 -17.25 1 98.88 257 VAL A C 1
ATOM 2031 O O . VAL A 1 257 ? 1.45 -28.641 -18.453 1 98.88 257 VAL A O 1
ATOM 2034 N N . TYR A 1 258 ? 2.021 -28.516 -16.297 1 98.88 258 TYR A N 1
ATOM 2035 C CA . TYR A 1 258 ? 3.441 -28.359 -16.594 1 98.88 258 TYR A CA 1
ATOM 2036 C C . TYR A 1 258 ? 4.137 -29.703 -16.688 1 98.88 258 TYR A C 1
ATOM 2038 O O . TYR A 1 258 ? 4.164 -30.469 -15.727 1 98.88 258 TYR A O 1
ATOM 2046 N N . ASP A 1 259 ? 4.652 -30 -17.844 1 98.69 259 ASP A N 1
ATOM 2047 C CA . ASP A 1 259 ? 5.488 -31.172 -18.062 1 98.69 259 ASP A CA 1
ATOM 2048 C C . ASP A 1 259 ? 6.965 -30.844 -17.875 1 98.69 259 ASP A C 1
ATOM 2050 O O . ASP A 1 259 ? 7.66 -30.5 -18.844 1 98.69 259 ASP A O 1
ATOM 2054 N N . ILE A 1 260 ? 7.367 -31.016 -16.672 1 98.5 260 ILE A N 1
ATOM 2055 C CA . ILE A 1 260 ? 8.703 -30.578 -16.281 1 98.5 260 ILE A CA 1
ATOM 2056 C C . ILE A 1 260 ? 9.75 -31.406 -17.031 1 98.5 260 ILE A C 1
ATOM 2058 O O . ILE A 1 260 ? 10.758 -30.859 -17.484 1 98.5 260 ILE A O 1
ATOM 2062 N N . SER A 1 261 ? 9.523 -32.625 -17.203 1 97.38 261 SER A N 1
ATOM 2063 C CA . SER A 1 261 ? 10.469 -33.562 -17.812 1 97.38 261 SER A CA 1
ATOM 2064 C C . SER A 1 261 ? 10.695 -33.25 -19.281 1 97.38 261 SER A C 1
ATOM 2066 O O . SER A 1 261 ? 11.812 -33.375 -19.797 1 97.38 261 SER A O 1
ATOM 2068 N N . ASN A 1 262 ? 9.648 -32.875 -19.922 1 97.06 262 ASN A N 1
ATOM 2069 C CA . ASN A 1 262 ? 9.742 -32.656 -21.359 1 97.06 262 ASN A CA 1
ATOM 2070 C C . ASN A 1 262 ? 9.75 -31.172 -21.719 1 97.06 262 ASN A C 1
ATOM 2072 O O . ASN A 1 262 ? 9.797 -30.797 -22.891 1 97.06 262 ASN A O 1
ATOM 2076 N N . PHE A 1 263 ? 9.609 -30.359 -20.734 1 97.56 263 PHE A N 1
ATOM 2077 C CA . PHE A 1 263 ? 9.633 -28.922 -20.859 1 97.56 263 PHE A CA 1
ATOM 2078 C C . PHE A 1 263 ? 8.539 -28.438 -21.812 1 97.56 263 PHE A C 1
ATOM 2080 O O . PHE A 1 263 ? 8.812 -27.703 -22.766 1 97.56 263 PHE A O 1
ATOM 2087 N N . LYS A 1 264 ? 7.406 -28.875 -21.5 1 98.31 264 LYS A N 1
ATOM 2088 C CA . LYS A 1 264 ? 6.188 -28.484 -22.188 1 98.31 264 LYS A CA 1
ATOM 2089 C C . LYS A 1 264 ? 5.117 -28.031 -21.203 1 98.31 264 LYS A C 1
ATOM 2091 O O . LYS A 1 264 ? 5.152 -28.406 -20.031 1 98.31 264 LYS A O 1
ATOM 2096 N N . ILE A 1 265 ? 4.262 -27.172 -21.719 1 98.88 265 ILE A N 1
ATOM 2097 C CA . ILE A 1 265 ? 3.064 -26.781 -20.969 1 98.88 265 ILE A CA 1
ATOM 2098 C C . ILE A 1 265 ? 1.821 -27.156 -21.781 1 98.88 265 ILE A C 1
ATOM 2100 O O . ILE A 1 265 ? 1.702 -26.797 -22.953 1 98.88 265 ILE A O 1
ATOM 2104 N N . HIS A 1 266 ? 0.958 -27.891 -21.172 1 98.75 266 HIS A N 1
ATOM 2105 C CA . HIS A 1 266 ? -0.349 -28.188 -21.75 1 98.75 266 HIS A CA 1
ATOM 2106 C C . HIS A 1 266 ? -1.458 -27.438 -21.016 1 98.75 266 HIS A C 1
ATOM 2108 O O . HIS A 1 266 ? -1.466 -27.375 -19.781 1 98.75 266 HIS A O 1
ATOM 2114 N N . LEU A 1 267 ? -2.387 -26.859 -21.812 1 98.69 267 LEU A N 1
ATOM 2115 C CA . LEU A 1 267 ? -3.398 -26.094 -21.109 1 98.69 267 LEU A CA 1
ATOM 2116 C C . LEU A 1 267 ? -4.719 -26.078 -21.875 1 98.69 267 LEU A C 1
ATOM 2118 O O . LEU A 1 267 ? -4.73 -26.25 -23.094 1 98.69 267 LEU A O 1
ATOM 2122 N N . LYS A 1 268 ? -5.723 -25.922 -21.172 1 98.31 268 LYS A N 1
ATOM 2123 C CA . LYS A 1 268 ? -7.051 -25.594 -21.688 1 98.31 268 LYS A CA 1
ATOM 2124 C C . LYS A 1 268 ? -7.75 -24.594 -20.781 1 98.31 268 LYS A C 1
ATOM 2126 O O . LYS A 1 268 ? -7.348 -24.391 -19.625 1 98.31 268 LYS A O 1
ATOM 2131 N N . THR A 1 269 ? -8.68 -23.859 -21.375 1 98.06 269 THR A N 1
ATOM 2132 C CA . THR A 1 269 ? -9.438 -22.875 -20.625 1 98.06 269 THR A CA 1
ATOM 2133 C C . THR A 1 269 ? -10.938 -23.094 -20.781 1 98.06 269 THR A C 1
ATOM 2135 O O . THR A 1 269 ? -11.359 -23.938 -21.594 1 98.06 269 THR A O 1
ATOM 2138 N N . ASN A 1 270 ? -11.641 -22.422 -19.922 1 96.12 270 ASN A N 1
ATOM 2139 C CA . ASN A 1 270 ? -13.094 -22.5 -20.062 1 96.12 270 ASN A CA 1
ATOM 2140 C C . ASN A 1 270 ? -13.562 -22 -21.422 1 96.12 270 ASN A C 1
ATOM 2142 O O . ASN A 1 270 ? -14.547 -22.5 -21.969 1 96.12 270 ASN A O 1
ATOM 2146 N N . GLU A 1 271 ? -12.898 -21.078 -22.016 1 94.69 271 GLU A N 1
ATOM 2147 C CA . GLU A 1 271 ? -13.258 -20.469 -23.297 1 94.69 271 GLU A CA 1
ATOM 2148 C C . GLU A 1 271 ? -12.742 -21.281 -24.469 1 94.69 271 GLU A C 1
ATOM 2150 O O . GLU A 1 271 ? -13.305 -21.234 -25.562 1 94.69 271 GLU A O 1
ATOM 2155 N N . ASN A 1 272 ? -11.688 -21.953 -24.281 1 95.44 272 ASN A N 1
ATOM 2156 C CA . ASN A 1 272 ? -11.078 -22.844 -25.281 1 95.44 272 ASN A CA 1
ATOM 2157 C C . ASN A 1 272 ? -10.758 -24.219 -24.688 1 95.44 272 ASN A C 1
ATOM 2159 O O . ASN A 1 272 ? -9.664 -24.422 -24.156 1 95.44 272 ASN A O 1
ATOM 2163 N N . LYS A 1 273 ? -11.57 -25.156 -25.016 1 95.12 273 LYS A N 1
ATOM 2164 C CA . LYS A 1 273 ? -11.523 -26.438 -24.312 1 95.12 273 LYS A CA 1
ATOM 2165 C C . LYS A 1 273 ? -10.516 -27.391 -24.953 1 95.12 273 LYS A C 1
ATOM 2167 O O . LYS A 1 273 ? -10.25 -28.469 -24.438 1 95.12 273 LYS A O 1
ATOM 2172 N N . GLU A 1 274 ? -9.992 -26.984 -26.031 1 96.38 274 GLU A N 1
ATOM 2173 C CA . GLU A 1 274 ? -8.953 -27.797 -26.656 1 96.38 274 GLU A CA 1
ATOM 2174 C C . GLU A 1 274 ? -7.633 -27.703 -25.906 1 96.38 274 GLU A C 1
ATOM 2176 O O . GLU A 1 274 ? -7.199 -26.609 -25.547 1 96.38 274 GLU A O 1
ATOM 2181 N N . VAL A 1 275 ? -7.031 -28.859 -25.688 1 97.94 275 VAL A N 1
ATOM 2182 C CA . VAL A 1 275 ? -5.723 -28.828 -25.047 1 97.94 275 VAL A CA 1
ATOM 2183 C C . VAL A 1 275 ? -4.676 -28.297 -26.031 1 97.94 275 VAL A C 1
ATOM 2185 O O . VAL A 1 275 ? -4.523 -28.828 -27.125 1 97.94 275 VAL A O 1
ATOM 2188 N N . ARG A 1 276 ? -4.031 -27.25 -25.641 1 98.25 276 ARG A N 1
ATOM 2189 C CA . ARG A 1 276 ? -2.928 -26.656 -26.391 1 98.25 276 ARG A CA 1
ATOM 2190 C C . ARG A 1 276 ? -1.601 -26.859 -25.672 1 98.25 276 ARG A C 1
ATOM 2192 O O . ARG A 1 276 ? -1.575 -27.094 -24.453 1 98.25 276 ARG A O 1
ATOM 2199 N N . THR A 1 277 ? -0.541 -26.828 -26.484 1 98.19 277 THR A N 1
ATOM 2200 C CA . THR A 1 277 ? 0.771 -27.109 -25.922 1 98.19 277 THR A CA 1
ATOM 2201 C C . THR A 1 277 ? 1.759 -26 -26.25 1 98.19 277 THR A C 1
ATOM 2203 O O . THR A 1 277 ? 1.779 -25.5 -27.375 1 98.19 277 THR A O 1
ATOM 2206 N N . ILE A 1 278 ? 2.477 -25.562 -25.297 1 98.5 278 ILE A N 1
ATOM 2207 C CA . ILE A 1 278 ? 3.602 -24.641 -25.453 1 98.5 278 ILE A CA 1
ATOM 2208 C C . ILE A 1 278 ? 4.914 -25.391 -25.234 1 98.5 278 ILE A C 1
ATOM 2210 O O . ILE A 1 278 ? 5.113 -26.016 -24.203 1 98.5 278 ILE A O 1
ATOM 2214 N N . ASN A 1 279 ? 5.758 -25.344 -26.219 1 97.12 279 ASN A N 1
ATOM 2215 C CA . ASN A 1 279 ? 7.086 -25.938 -26.094 1 97.12 279 ASN A CA 1
ATOM 2216 C C . ASN A 1 279 ? 8.117 -24.922 -25.609 1 97.12 279 ASN A C 1
ATOM 2218 O O . ASN A 1 279 ? 8.438 -23.969 -26.328 1 97.12 279 ASN A O 1
ATOM 2222 N N . PHE A 1 280 ? 8.57 -25.219 -24.484 1 95.25 280 PHE A N 1
ATOM 2223 C CA . PHE A 1 280 ? 9.492 -24.297 -23.828 1 95.25 280 PHE A CA 1
ATOM 2224 C C . PHE A 1 280 ? 10.695 -24.016 -24.719 1 95.25 280 PHE A C 1
ATOM 2226 O O . PHE A 1 280 ? 11.18 -22.891 -24.781 1 95.25 280 PHE A O 1
ATOM 2233 N N . ASN A 1 281 ? 11.141 -24.906 -25.516 1 92.25 281 ASN A N 1
ATOM 2234 C CA . ASN A 1 281 ? 12.375 -24.844 -26.297 1 92.25 281 ASN A CA 1
ATOM 2235 C C . ASN A 1 281 ? 12.203 -24.016 -27.562 1 92.25 281 ASN A C 1
ATOM 2237 O O . ASN A 1 281 ? 13.172 -23.734 -28.266 1 92.25 281 ASN A O 1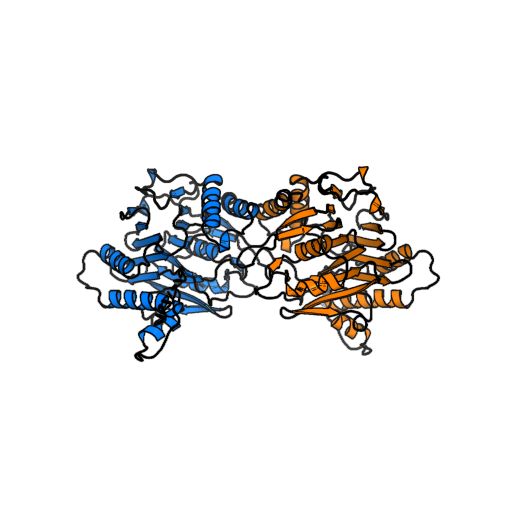
ATOM 2241 N N . GLU A 1 282 ? 11.039 -23.656 -27.828 1 94.5 282 GLU A N 1
ATOM 2242 C CA . GLU A 1 282 ? 10.797 -22.828 -29.016 1 94.5 282 GLU A CA 1
ATOM 2243 C C . GLU A 1 282 ? 11.18 -21.375 -28.766 1 94.5 282 GLU A C 1
ATOM 2245 O O . GLU A 1 282 ? 11.281 -20.578 -29.703 1 94.5 282 GLU A O 1
ATOM 2250 N N . PHE A 1 283 ? 11.383 -21.062 -27.562 1 95.62 283 PHE A N 1
ATOM 2251 C CA . PHE A 1 283 ? 11.539 -19.656 -27.203 1 95.62 283 PHE A CA 1
ATOM 2252 C C . PHE A 1 283 ? 12.992 -19.344 -26.875 1 95.62 283 PHE A C 1
ATOM 2254 O O . PHE A 1 283 ? 13.711 -20.203 -26.344 1 95.62 283 PHE A O 1
ATOM 2261 N N . ASP A 1 284 ? 13.383 -18.125 -27.219 1 94.5 284 ASP A N 1
ATOM 2262 C CA . ASP A 1 284 ? 14.656 -17.547 -26.828 1 94.5 284 ASP A CA 1
ATOM 2263 C C . ASP A 1 284 ? 14.492 -16.656 -25.594 1 94.5 284 ASP A C 1
ATOM 2265 O O . ASP A 1 284 ? 13.852 -15.609 -25.672 1 94.5 284 ASP A O 1
ATOM 2269 N N . PHE A 1 285 ? 15.172 -17.016 -24.531 1 96 285 PHE A N 1
ATOM 2270 C CA . PHE A 1 285 ? 14.977 -16.312 -23.266 1 96 285 PHE A CA 1
ATOM 2271 C C . PHE A 1 285 ? 16.094 -15.297 -23.047 1 96 285 PHE A C 1
ATOM 2273 O O . PHE A 1 285 ? 16.25 -14.789 -21.938 1 96 285 PHE A O 1
ATOM 2280 N N . SER A 1 286 ? 16.828 -14.977 -24.062 1 93.38 286 SER A N 1
ATOM 2281 C CA . SER A 1 286 ? 17.859 -13.953 -23.938 1 93.38 286 SER A CA 1
ATOM 2282 C C . SER A 1 286 ? 17.25 -12.562 -23.781 1 93.38 286 SER A C 1
ATOM 2284 O O . SER A 1 286 ? 16.188 -12.281 -24.344 1 93.38 286 SER A O 1
ATOM 2286 N N . CYS A 1 287 ? 17.922 -11.641 -23 1 87.94 287 CYS A N 1
ATOM 2287 C CA . CYS A 1 287 ? 17.359 -10.328 -22.703 1 87.94 287 CYS A CA 1
ATOM 2288 C C . CYS A 1 287 ? 17.375 -9.438 -23.922 1 87.94 287 CYS A C 1
ATOM 2290 O O . CYS A 1 287 ? 16.703 -8.398 -23.953 1 87.94 287 CYS A O 1
ATOM 2292 N N . THR A 1 288 ? 18.062 -9.797 -24.859 1 79 288 THR A N 1
ATOM 2293 C CA . THR A 1 288 ? 18.141 -8.984 -26.078 1 79 288 THR A CA 1
ATOM 2294 C C . THR A 1 288 ? 16.797 -8.984 -26.812 1 79 288 THR A C 1
ATOM 2296 O O . THR A 1 288 ? 16.578 -8.148 -27.688 1 79 288 THR A O 1
ATOM 2299 N N . ASN A 1 289 ? 16 -9.859 -26.375 1 73.56 289 ASN A N 1
ATOM 2300 C CA . ASN A 1 289 ? 14.672 -9.938 -26.969 1 73.56 289 ASN A CA 1
ATOM 2301 C C . ASN A 1 289 ? 13.617 -9.281 -26.094 1 73.56 289 ASN A C 1
ATOM 2303 O O . ASN A 1 289 ? 13.695 -9.359 -24.859 1 73.56 289 ASN A O 1
ATOM 2307 N N . THR A 1 290 ? 12.75 -8.594 -26.75 1 87.06 290 THR A N 1
ATOM 2308 C CA . THR A 1 290 ? 11.586 -8.062 -26.047 1 87.06 290 THR A CA 1
ATOM 2309 C C . THR A 1 290 ? 10.75 -9.195 -25.469 1 87.06 290 THR A C 1
ATOM 2311 O O . THR A 1 290 ? 10.523 -10.211 -26.109 1 87.06 290 THR A O 1
ATOM 2314 N N . PRO A 1 291 ? 10.359 -9.07 -24.266 1 94.56 291 PRO A N 1
ATOM 2315 C CA . PRO A 1 291 ? 9.43 -10.07 -23.719 1 94.56 291 PRO A CA 1
ATOM 2316 C C . PRO A 1 291 ? 8.195 -10.258 -24.594 1 94.56 291 PRO A C 1
ATOM 2318 O O . PRO A 1 291 ? 7.727 -9.312 -25.219 1 94.56 291 PRO A O 1
ATOM 2321 N N . LEU A 1 292 ? 7.73 -11.469 -24.641 1 97.12 292 LEU A N 1
ATOM 2322 C CA . LEU A 1 292 ? 6.586 -11.797 -25.484 1 97.12 292 LEU A CA 1
ATOM 2323 C C . LEU A 1 292 ? 5.375 -12.172 -24.641 1 97.12 292 LEU A C 1
ATOM 2325 O O . LEU A 1 292 ? 5.523 -12.562 -23.484 1 97.12 292 LEU A O 1
ATOM 2329 N N . PHE A 1 293 ? 4.215 -11.969 -25.266 1 98.25 293 PHE A N 1
ATOM 2330 C CA . PHE A 1 293 ? 3.006 -12.438 -24.594 1 98.25 293 PHE A CA 1
ATOM 2331 C C . PHE A 1 293 ? 1.972 -12.898 -25.625 1 98.25 293 PHE A C 1
ATOM 2333 O O . PHE A 1 293 ? 2.08 -12.586 -26.812 1 98.25 293 PHE A O 1
ATOM 2340 N N . ILE A 1 294 ? 1.045 -13.695 -25.141 1 98.5 294 ILE A N 1
ATOM 2341 C CA . ILE A 1 294 ? -0.093 -14.141 -25.938 1 98.5 294 ILE A CA 1
ATOM 2342 C C . ILE A 1 294 ? -1.331 -14.258 -25.047 1 98.5 294 ILE A C 1
ATOM 2344 O O . ILE A 1 294 ? -1.219 -14.469 -23.828 1 98.5 294 ILE A O 1
ATOM 2348 N N . ASP A 1 295 ? -2.434 -14.016 -25.625 1 98.44 295 ASP A N 1
ATOM 2349 C CA . ASP A 1 295 ? -3.684 -14.266 -24.922 1 98.44 295 ASP A CA 1
ATOM 2350 C C . ASP A 1 295 ? -3.82 -15.742 -24.547 1 98.44 295 ASP A C 1
ATOM 2352 O O . ASP A 1 295 ? -3.559 -16.625 -25.375 1 98.44 295 ASP A O 1
ATOM 2356 N N . ILE A 1 296 ? -4.273 -16.047 -23.391 1 98.44 296 ILE A N 1
ATOM 2357 C CA . ILE A 1 296 ? -4.305 -17.406 -22.891 1 98.44 296 ILE A CA 1
ATOM 2358 C C . ILE A 1 296 ? -5.285 -18.25 -23.703 1 98.44 296 ILE A C 1
ATOM 2360 O O . ILE A 1 296 ? -5.168 -19.469 -23.766 1 98.44 296 ILE A O 1
ATOM 2364 N N . ASP A 1 297 ? -6.223 -17.625 -24.328 1 98.12 297 ASP A N 1
ATOM 2365 C CA . ASP A 1 297 ? -7.258 -18.328 -25.078 1 98.12 297 ASP A CA 1
ATOM 2366 C C . ASP A 1 297 ? -6.875 -18.5 -26.547 1 98.12 297 ASP A C 1
ATOM 2368 O O . ASP A 1 297 ? -7.641 -19.062 -27.328 1 98.12 297 ASP A O 1
ATOM 2372 N N . HIS A 1 298 ? -5.711 -18.016 -26.875 1 97.75 298 HIS A N 1
ATOM 2373 C CA . HIS A 1 298 ? -5.301 -18.156 -28.266 1 97.75 298 HIS A CA 1
ATOM 2374 C C . HIS A 1 298 ? -5.309 -19.609 -28.703 1 97.75 298 HIS A C 1
ATOM 2376 O O . HIS A 1 298 ? -4.887 -20.5 -27.938 1 97.75 298 HIS A O 1
ATOM 2382 N N . ALA A 1 299 ? -5.617 -19.859 -29.922 1 96.69 299 ALA A N 1
ATOM 2383 C CA . ALA A 1 299 ? -5.812 -21.219 -30.422 1 96.69 299 ALA A CA 1
ATOM 2384 C C . ALA A 1 299 ? -4.477 -21.938 -30.609 1 96.69 299 ALA A C 1
ATOM 2386 O O . ALA A 1 299 ? -4.395 -23.156 -30.484 1 96.69 299 ALA A O 1
ATOM 2387 N N . ASN A 1 300 ? -3.473 -21.188 -30.875 1 96.31 300 ASN A N 1
ATOM 2388 C CA . ASN A 1 300 ? -2.16 -21.766 -31.156 1 96.31 300 ASN A CA 1
ATOM 2389 C C . ASN A 1 300 ? -1.048 -20.969 -30.484 1 96.31 300 ASN A C 1
ATOM 2391 O O . ASN A 1 300 ? -0.415 -20.125 -31.109 1 96.31 300 ASN A O 1
ATOM 2395 N N . PRO A 1 301 ? -0.727 -21.391 -29.312 1 96.56 301 PRO A N 1
ATOM 2396 C CA . PRO A 1 301 ? 0.327 -20.656 -28.594 1 96.56 301 PRO A CA 1
ATOM 2397 C C . PRO A 1 301 ? 1.73 -21.094 -29.016 1 96.56 301 PRO A C 1
ATOM 2399 O O . PRO A 1 301 ? 2.52 -21.516 -28.156 1 96.56 301 PRO A O 1
ATOM 2402 N N . SER A 1 302 ? 2.021 -20.938 -30.297 1 95.25 302 SER A N 1
ATOM 2403 C CA . SER A 1 302 ? 3.363 -21.125 -30.828 1 95.25 302 SER A CA 1
ATOM 2404 C C . SER A 1 302 ? 4.105 -19.797 -30.922 1 95.25 302 SER A C 1
ATOM 2406 O O . SER A 1 302 ? 3.484 -18.734 -30.922 1 95.25 302 SER A O 1
ATOM 2408 N N . VAL A 1 303 ? 5.355 -19.938 -31.016 1 94.62 303 VAL A N 1
ATOM 2409 C CA . VAL A 1 303 ? 6.223 -18.766 -30.906 1 94.62 303 VAL A CA 1
ATOM 2410 C C . VAL A 1 303 ? 5.816 -17.719 -31.953 1 94.62 303 VAL A C 1
ATOM 2412 O O . VAL A 1 303 ? 5.902 -16.516 -31.703 1 94.62 303 VAL A O 1
ATOM 2415 N N . LYS A 1 304 ? 5.344 -18.078 -33.062 1 95.44 304 LYS A N 1
ATOM 2416 C CA . LYS A 1 304 ? 5.016 -17.172 -34.156 1 95.44 304 LYS A CA 1
ATOM 2417 C C . LYS A 1 304 ? 3.809 -16.297 -33.812 1 95.44 304 LYS A C 1
ATOM 2419 O O . LYS A 1 304 ? 3.604 -15.242 -34.406 1 95.44 304 LYS A O 1
ATOM 2424 N N . ASN A 1 305 ? 3.047 -16.766 -32.844 1 97.5 305 ASN A N 1
ATOM 2425 C CA . ASN A 1 305 ? 1.804 -16.062 -32.531 1 97.5 305 ASN A CA 1
ATOM 2426 C C . ASN A 1 305 ? 1.946 -15.195 -31.281 1 97.5 305 ASN A C 1
ATOM 2428 O O . ASN A 1 305 ? 1.021 -14.469 -30.922 1 97.5 305 ASN A O 1
ATOM 2432 N N . PHE A 1 306 ? 3.061 -15.297 -30.656 1 97.69 306 PHE A N 1
ATOM 2433 C CA . PHE A 1 306 ? 3.322 -14.406 -29.531 1 97.69 306 PHE A CA 1
ATOM 2434 C C . PHE A 1 306 ? 3.664 -13 -30.016 1 97.69 306 PHE A C 1
ATOM 2436 O O . PHE A 1 306 ? 4.352 -12.836 -31.031 1 97.69 306 PHE A O 1
ATOM 2443 N N . LYS A 1 307 ? 3.23 -12.016 -29.266 1 97.06 307 LYS A N 1
ATOM 2444 C CA . LYS A 1 307 ? 3.484 -10.609 -29.578 1 97.06 307 LYS A CA 1
ATOM 2445 C C . LYS A 1 307 ? 4.473 -9.992 -28.594 1 97.06 307 LYS A C 1
ATOM 2447 O O . LYS A 1 307 ? 4.562 -10.43 -27.438 1 97.06 307 LYS A O 1
ATOM 2452 N N . PRO A 1 308 ? 5.195 -8.961 -29.062 1 96.62 308 PRO A N 1
ATOM 2453 C CA . PRO A 1 308 ? 6.051 -8.25 -28.109 1 96.62 308 PRO A CA 1
ATOM 2454 C C . PRO A 1 308 ? 5.258 -7.516 -27.031 1 96.62 308 PRO A C 1
ATOM 2456 O O . PRO A 1 308 ? 4.176 -6.988 -27.312 1 96.62 308 PRO A O 1
ATOM 2459 N N . PHE A 1 309 ? 5.855 -7.504 -25.938 1 96.75 309 PHE A N 1
ATOM 2460 C CA . PHE A 1 309 ? 5.266 -6.773 -24.812 1 96.75 309 PHE A CA 1
ATOM 2461 C C . PHE A 1 309 ? 5.008 -5.32 -25.203 1 96.75 309 PHE A C 1
ATOM 2463 O O . PHE A 1 309 ? 5.848 -4.684 -25.844 1 96.75 309 PHE A O 1
ATOM 2470 N N . ASN A 1 310 ? 3.873 -4.809 -24.75 1 95.94 310 ASN A N 1
ATOM 2471 C CA . ASN A 1 310 ? 3.596 -3.377 -24.797 1 95.94 310 ASN A CA 1
ATOM 2472 C C . ASN A 1 310 ? 2.682 -2.943 -23.656 1 95.94 310 ASN A C 1
ATOM 2474 O O . ASN A 1 310 ? 1.829 -3.715 -23.203 1 95.94 310 ASN A O 1
ATOM 2478 N N . ILE A 1 311 ? 2.816 -1.697 -23.312 1 96.81 311 ILE A N 1
ATOM 2479 C CA . ILE A 1 311 ? 2.178 -1.154 -22.125 1 96.81 311 ILE A CA 1
ATOM 2480 C C . ILE A 1 311 ? 0.663 -1.136 -22.312 1 96.81 311 ILE A C 1
ATOM 2482 O O . ILE A 1 311 ? -0.088 -1.424 -21.375 1 96.81 311 ILE A O 1
ATOM 2486 N N . GLU A 1 312 ? 0.226 -0.831 -23.453 1 97.75 312 GLU A N 1
ATOM 2487 C CA . GLU A 1 312 ? -1.203 -0.703 -23.734 1 97.75 312 GLU A CA 1
ATOM 2488 C C . GLU A 1 312 ? -1.924 -2.033 -23.516 1 97.75 312 GLU A C 1
ATOM 2490 O O . GLU A 1 312 ? -2.947 -2.09 -22.828 1 97.75 312 GLU A O 1
ATOM 2495 N N . ASP A 1 313 ? -1.437 -3.125 -24.094 1 98.06 313 ASP A N 1
ATOM 2496 C CA . ASP A 1 313 ? -2.049 -4.441 -23.938 1 98.06 313 ASP A CA 1
ATOM 2497 C C . ASP A 1 313 ? -1.98 -4.902 -22.484 1 98.06 313 ASP A C 1
ATOM 2499 O O . ASP A 1 313 ? -2.91 -5.543 -21.984 1 98.06 313 ASP A O 1
ATOM 2503 N N . ASN A 1 314 ? -0.861 -4.582 -21.922 1 98.25 314 ASN A N 1
ATOM 2504 C CA . ASN A 1 314 ? -0.724 -4.91 -20.5 1 98.25 314 ASN A CA 1
ATOM 2505 C C . ASN A 1 314 ? -1.769 -4.188 -19.656 1 98.25 314 ASN A C 1
ATOM 2507 O O . ASN A 1 314 ? -2.377 -4.785 -18.766 1 98.25 314 ASN A O 1
ATOM 2511 N N . PHE A 1 315 ? -1.994 -2.912 -19.922 1 98.06 315 PHE A N 1
ATOM 2512 C CA . PHE A 1 315 ? -3.01 -2.135 -19.219 1 98.06 315 PHE A CA 1
ATOM 2513 C C . PHE A 1 315 ? -4.402 -2.699 -19.484 1 98.06 315 PHE A C 1
ATOM 2515 O O . PHE A 1 315 ? -5.215 -2.816 -18.562 1 98.06 315 PHE A O 1
ATOM 2522 N N . ASN A 1 316 ? -4.66 -2.99 -20.703 1 98.31 316 ASN A N 1
ATOM 2523 C CA . ASN A 1 316 ? -5.977 -3.51 -21.062 1 98.31 316 ASN A CA 1
ATOM 2524 C C . ASN A 1 316 ? -6.305 -4.789 -20.297 1 98.31 316 ASN A C 1
ATOM 2526 O O . ASN A 1 316 ? -7.441 -4.98 -19.859 1 98.31 316 ASN A O 1
ATOM 2530 N N . LEU A 1 317 ? -5.371 -5.641 -20.156 1 98.31 317 LEU A N 1
ATOM 2531 C CA . LEU A 1 317 ? -5.57 -6.855 -19.375 1 98.31 317 LEU A CA 1
ATOM 2532 C C . LEU A 1 317 ? -5.922 -6.52 -17.938 1 98.31 317 LEU A C 1
ATOM 2534 O O . LEU A 1 317 ? -6.934 -6.988 -17.406 1 98.31 317 LEU A O 1
ATOM 2538 N N . ILE A 1 318 ? -5.105 -5.664 -17.344 1 97.75 318 ILE A N 1
ATOM 2539 C CA . ILE A 1 318 ? -5.273 -5.305 -15.938 1 97.75 318 ILE A CA 1
ATOM 2540 C C . ILE A 1 318 ? -6.641 -4.652 -15.734 1 97.75 318 ILE A C 1
ATOM 2542 O O . ILE A 1 318 ? -7.375 -5.016 -14.812 1 97.75 318 ILE A O 1
ATOM 2546 N N . ASP A 1 319 ? -6.895 -3.75 -16.594 1 97.19 319 ASP A N 1
ATOM 2547 C CA . ASP A 1 319 ? -8.148 -3.002 -16.5 1 97.19 319 ASP A CA 1
ATOM 2548 C C . ASP A 1 319 ? -9.352 -3.93 -16.625 1 97.19 319 ASP A C 1
ATOM 2550 O O . ASP A 1 319 ? -10.312 -3.805 -15.867 1 97.19 319 ASP A O 1
ATOM 2554 N N . LYS A 1 320 ? -9.297 -4.832 -17.531 1 97.31 320 LYS A N 1
ATOM 2555 C CA . LYS A 1 320 ? -10.383 -5.785 -17.734 1 97.31 320 LYS A CA 1
ATOM 2556 C C . LYS A 1 320 ? -10.57 -6.668 -16.5 1 97.31 320 LYS A C 1
ATOM 2558 O O . LYS A 1 320 ? -11.695 -6.867 -16.047 1 97.31 320 LYS A O 1
ATOM 2563 N N . VAL A 1 321 ? -9.57 -7.164 -16.016 1 96.69 321 VAL A N 1
ATOM 2564 C CA . VAL A 1 321 ? -9.633 -8.031 -14.844 1 96.69 321 VAL A CA 1
ATOM 2565 C C . VAL A 1 321 ? -10.188 -7.254 -13.656 1 96.69 321 VAL A C 1
ATOM 2567 O O . VAL A 1 321 ? -11.078 -7.734 -12.945 1 96.69 321 VAL A O 1
ATOM 2570 N N . CYS A 1 322 ? -9.648 -6.07 -13.43 1 93.75 322 CYS A N 1
ATOM 2571 C CA . CYS A 1 322 ? -10.125 -5.242 -12.328 1 93.75 322 CYS A CA 1
ATOM 2572 C C . CYS A 1 322 ? -11.625 -4.996 -12.438 1 93.75 322 CYS A C 1
ATOM 2574 O O . CYS A 1 322 ? -12.328 -4.969 -11.43 1 93.75 322 CYS A O 1
ATOM 2576 N N . ASN A 1 323 ? -12.109 -4.84 -13.609 1 93.81 323 ASN A N 1
ATOM 2577 C CA . ASN A 1 323 ? -13.523 -4.559 -13.828 1 93.81 323 ASN A CA 1
ATOM 2578 C C . ASN A 1 323 ? -14.375 -5.809 -13.641 1 93.81 323 ASN A C 1
ATOM 2580 O O . ASN A 1 323 ? -15.57 -5.711 -13.367 1 93.81 323 ASN A O 1
ATOM 2584 N N . GLU A 1 324 ? -13.781 -6.996 -13.805 1 93.56 324 GLU A N 1
ATOM 2585 C CA . GLU A 1 324 ? -14.523 -8.25 -13.727 1 93.56 324 GLU A CA 1
ATOM 2586 C C . GLU A 1 324 ? -14.477 -8.828 -12.32 1 93.56 324 GLU A C 1
ATOM 2588 O O . GLU A 1 324 ? -15.266 -9.719 -11.984 1 93.56 324 GLU A O 1
ATOM 2593 N N . VAL A 1 325 ? -13.602 -8.406 -11.57 1 90.19 325 VAL A N 1
ATOM 2594 C CA . VAL A 1 325 ? -13.414 -8.938 -10.219 1 90.19 325 VAL A CA 1
ATOM 2595 C C . VAL A 1 325 ? -13.836 -7.883 -9.195 1 90.19 325 VAL A C 1
ATOM 2597 O O . VAL A 1 325 ? -13.219 -6.824 -9.094 1 90.19 325 VAL A O 1
ATOM 2600 N N . GLU A 1 326 ? -14.719 -8.109 -8.398 1 82.88 326 GLU A N 1
ATOM 2601 C CA . GLU A 1 326 ? -15.406 -7.152 -7.543 1 82.88 326 GLU A CA 1
ATOM 2602 C C . GLU A 1 326 ? -14.43 -6.438 -6.617 1 82.88 326 GLU A C 1
ATOM 2604 O O . GLU A 1 326 ? -14.398 -5.207 -6.559 1 82.88 326 GLU A O 1
ATOM 2609 N N . PHE A 1 327 ? -13.586 -7.184 -5.98 1 80 327 PHE A N 1
ATOM 2610 C CA . PHE A 1 327 ? -12.742 -6.555 -4.969 1 80 327 PHE A CA 1
ATOM 2611 C C . PHE A 1 327 ? -11.602 -5.785 -5.613 1 80 327 PHE A C 1
ATOM 2613 O O . PHE A 1 327 ? -10.938 -4.98 -4.957 1 80 327 PHE A O 1
ATOM 2620 N N . LEU A 1 328 ? -11.391 -5.977 -6.895 1 87 328 LEU A N 1
ATOM 2621 C CA . LEU A 1 328 ? -10.336 -5.258 -7.602 1 87 328 LEU A CA 1
ATOM 2622 C C . LEU A 1 328 ? -10.898 -4.02 -8.297 1 87 328 LEU A C 1
ATOM 2624 O O . LEU A 1 328 ? -10.141 -3.141 -8.711 1 87 328 LEU A O 1
ATOM 2628 N N . GLY A 1 329 ? -12.148 -3.996 -8.422 1 84.81 329 GLY A N 1
ATOM 2629 C CA . GLY A 1 329 ? -12.797 -2.951 -9.195 1 84.81 329 GLY A CA 1
ATOM 2630 C C . GLY A 1 329 ? -12.555 -1.561 -8.641 1 84.81 329 GLY A C 1
ATOM 2631 O O . GLY A 1 329 ? -12.664 -0.57 -9.367 1 84.81 329 GLY A O 1
ATOM 2632 N N . GLN A 1 330 ? -12.211 -1.512 -7.438 1 80.06 330 GLN A N 1
ATOM 2633 C CA . GLN A 1 330 ? -12.086 -0.207 -6.797 1 80.06 330 GLN A CA 1
ATOM 2634 C C . GLN A 1 330 ? -10.648 0.308 -6.867 1 80.06 330 GLN A C 1
ATOM 2636 O O . GLN A 1 330 ? -10.359 1.403 -6.387 1 80.06 330 GLN A O 1
ATOM 2641 N N . MET A 1 331 ? -9.805 -0.383 -7.418 1 87.12 331 MET A N 1
ATOM 2642 C CA . MET A 1 331 ? -8.438 0.094 -7.637 1 87.12 331 MET A CA 1
ATOM 2643 C C . MET A 1 331 ? -8.43 1.302 -8.562 1 87.12 331 MET A C 1
ATOM 2645 O O . MET A 1 331 ? -9.008 1.259 -9.656 1 87.12 331 MET A O 1
ATOM 2649 N N . PRO A 1 332 ? -7.727 2.389 -8.164 1 87.31 332 PRO A N 1
ATOM 2650 C CA . PRO A 1 332 ? -7.68 3.572 -9.023 1 87.31 332 PRO A CA 1
ATOM 2651 C C . PRO A 1 332 ? -7.059 3.285 -10.391 1 87.31 332 PRO A C 1
ATOM 2653 O O . PRO A 1 332 ? -6.09 2.523 -10.477 1 87.31 332 PRO A O 1
ATOM 2656 N N . THR A 1 333 ? -7.617 3.918 -11.359 1 91.38 333 THR A N 1
ATOM 2657 C CA . THR A 1 333 ? -7.133 3.727 -12.727 1 91.38 333 THR A CA 1
ATOM 2658 C C . THR A 1 333 ? -5.664 4.121 -12.844 1 91.38 333 THR A C 1
ATOM 2660 O O . THR A 1 333 ? -4.902 3.488 -13.578 1 91.38 333 THR A O 1
ATOM 2663 N N . GLU A 1 334 ? -5.277 5.176 -12.133 1 89.38 334 GLU A N 1
ATOM 2664 C CA . GLU A 1 334 ? -3.896 5.645 -12.18 1 89.38 334 GLU A CA 1
ATOM 2665 C C . GLU A 1 334 ? -2.936 4.586 -11.648 1 89.38 334 GLU A C 1
ATOM 2667 O O . GLU A 1 334 ? -1.818 4.445 -12.148 1 89.38 334 GLU A O 1
ATOM 2672 N N . TYR A 1 335 ? -3.371 3.879 -10.719 1 90.06 335 TYR A N 1
ATOM 2673 C CA . TYR A 1 335 ? -2.547 2.795 -10.195 1 90.06 335 TYR A CA 1
ATOM 2674 C C . TYR A 1 335 ? -2.441 1.656 -11.211 1 90.06 335 TYR A C 1
ATOM 2676 O O . TYR A 1 335 ? -1.362 1.089 -11.398 1 90.06 335 TYR A O 1
ATOM 2684 N N . ARG A 1 336 ? -3.555 1.307 -11.797 1 94.06 336 ARG A N 1
ATOM 2685 C CA . ARG A 1 336 ? -3.555 0.274 -12.828 1 94.06 336 ARG A CA 1
ATOM 2686 C C . ARG A 1 336 ? -2.566 0.612 -13.945 1 94.06 336 ARG A C 1
ATOM 2688 O O . ARG A 1 336 ? -1.833 -0.259 -14.414 1 94.06 336 ARG A O 1
ATOM 2695 N N . GLN A 1 337 ? -2.551 1.883 -14.258 1 94.25 337 GLN A N 1
ATOM 2696 C CA . GLN A 1 337 ? -1.641 2.355 -15.297 1 94.25 337 GLN A CA 1
ATOM 2697 C C . GLN A 1 337 ? -0.187 2.246 -14.844 1 94.25 337 GLN A C 1
ATOM 2699 O O . GLN A 1 337 ? 0.688 1.893 -15.641 1 94.25 337 GLN A O 1
ATOM 2704 N N . ALA A 1 338 ? -0.008 2.555 -13.656 1 92.94 338 ALA A N 1
ATOM 2705 C CA . ALA A 1 338 ? 1.347 2.473 -13.117 1 92.94 338 ALA A CA 1
ATOM 2706 C C . ALA A 1 338 ? 1.866 1.038 -13.156 1 92.94 338 ALA A C 1
ATOM 2708 O O . ALA A 1 338 ? 2.996 0.792 -13.578 1 92.94 338 ALA A O 1
ATOM 2709 N N . VAL A 1 339 ? 1.077 0.092 -12.766 1 94.25 339 VAL A N 1
ATOM 2710 C CA . VAL A 1 339 ? 1.458 -1.316 -12.766 1 94.25 339 VAL A CA 1
ATOM 2711 C C . VAL A 1 339 ? 1.731 -1.781 -14.188 1 94.25 339 VAL A C 1
ATOM 2713 O O . VAL A 1 339 ? 2.662 -2.553 -14.43 1 94.25 339 VAL A O 1
ATOM 2716 N N . ALA A 1 340 ? 0.936 -1.295 -15.078 1 96.94 340 ALA A N 1
ATOM 2717 C CA . ALA A 1 340 ? 1.062 -1.692 -16.484 1 96.94 340 ALA A CA 1
ATOM 2718 C C . ALA A 1 340 ? 2.373 -1.188 -17.078 1 96.94 340 ALA A C 1
ATOM 2720 O O . ALA A 1 340 ? 2.977 -1.857 -17.922 1 96.94 340 ALA A O 1
ATOM 2721 N N . ALA A 1 341 ? 2.805 -0.037 -16.641 1 95.12 341 ALA A N 1
ATOM 2722 C CA . ALA A 1 341 ? 3.973 0.611 -17.234 1 95.12 341 ALA A CA 1
ATOM 2723 C C . ALA A 1 341 ? 5.258 0.156 -16.547 1 95.12 341 ALA A C 1
ATOM 2725 O O . ALA A 1 341 ? 6.344 0.252 -17.141 1 95.12 341 ALA A O 1
ATOM 2726 N N . PHE A 1 342 ? 5.184 -0.321 -15.383 1 93.69 342 PHE A N 1
ATOM 2727 C CA . PHE A 1 342 ? 6.289 -0.591 -14.469 1 93.69 342 PHE A CA 1
ATOM 2728 C C . PHE A 1 342 ? 7.297 -1.54 -15.109 1 93.69 342 PHE A C 1
ATOM 2730 O O . PHE A 1 342 ? 8.508 -1.283 -15.078 1 93.69 342 PHE A O 1
ATOM 2737 N N . PRO A 1 343 ? 6.855 -2.557 -15.789 1 94.56 343 PRO A N 1
ATOM 2738 C CA . PRO A 1 343 ? 7.824 -3.506 -16.344 1 94.56 343 PRO A CA 1
ATOM 2739 C C . PRO A 1 343 ? 8.672 -2.902 -17.469 1 94.56 343 PRO A C 1
ATOM 2741 O O . PRO A 1 343 ? 9.75 -3.416 -17.766 1 94.56 343 PRO A O 1
ATOM 2744 N N . ALA A 1 344 ? 8.188 -1.924 -18.078 1 92.56 344 ALA A N 1
ATOM 2745 C CA . ALA A 1 344 ? 8.883 -1.304 -19.203 1 92.56 344 ALA A CA 1
ATOM 2746 C C . ALA A 1 344 ? 10.156 -0.599 -18.734 1 92.56 344 ALA A C 1
ATOM 2748 O O . ALA A 1 344 ? 11 -0.222 -19.547 1 92.56 344 ALA A O 1
ATOM 2749 N N . THR A 1 345 ? 10.32 -0.463 -17.484 1 89.38 345 THR A N 1
ATOM 2750 C CA . THR A 1 345 ? 11.477 0.249 -16.953 1 89.38 345 THR A CA 1
ATOM 2751 C C . THR A 1 345 ? 12.656 -0.698 -16.766 1 89.38 345 THR A C 1
ATOM 2753 O O . THR A 1 345 ? 13.766 -0.262 -16.438 1 89.38 345 THR A O 1
ATOM 2756 N N . PHE A 1 346 ? 12.469 -1.983 -16.922 1 92.19 346 PHE A N 1
ATOM 2757 C CA . PHE A 1 346 ? 13.523 -2.965 -16.703 1 92.19 346 PHE A CA 1
ATOM 2758 C C . PHE A 1 346 ? 14.453 -3.051 -17.906 1 92.19 346 PHE A C 1
ATOM 2760 O O . PHE A 1 346 ? 14.008 -2.918 -19.047 1 92.19 346 PHE A O 1
ATOM 2767 N N . ASN A 1 347 ? 15.734 -3.389 -17.547 1 90.25 347 ASN A N 1
ATOM 2768 C CA . ASN A 1 347 ? 16.75 -3.418 -18.594 1 90.25 347 ASN A CA 1
ATOM 2769 C C . ASN A 1 347 ? 17.594 -4.684 -18.531 1 90.25 347 ASN A C 1
ATOM 2771 O O . ASN A 1 347 ? 17.734 -5.285 -17.453 1 90.25 347 ASN A O 1
ATOM 2775 N N . CYS A 1 348 ? 18.125 -4.965 -19.719 1 92.06 348 CYS A N 1
ATOM 2776 C CA . CYS A 1 348 ? 19.094 -6.051 -19.781 1 92.06 348 CYS A CA 1
ATOM 2777 C C . CYS A 1 348 ? 20.344 -5.711 -19 1 92.06 348 CYS A C 1
ATOM 2779 O O . CYS A 1 348 ? 20.797 -4.566 -19 1 92.06 348 CYS A O 1
ATOM 2781 N N . LYS A 1 349 ? 20.734 -6.711 -18.312 1 85.62 349 LYS A N 1
ATOM 2782 C CA . LYS A 1 349 ? 22 -6.551 -17.609 1 85.62 349 LYS A CA 1
ATOM 2783 C C . LYS A 1 349 ? 23.141 -7.266 -18.344 1 85.62 349 LYS A C 1
ATOM 2785 O O . LYS A 1 349 ? 22.938 -8.344 -18.906 1 85.62 349 LYS A O 1
ATOM 2790 N N . MET B 1 1 ? 64.375 4.98 23.969 1 32.38 1 MET B N 1
ATOM 2791 C CA . MET B 1 1 ? 63.406 5.527 23 1 32.38 1 MET B CA 1
ATOM 2792 C C . MET B 1 1 ? 62.031 5.645 23.594 1 32.38 1 MET B C 1
ATOM 2794 O O . MET B 1 1 ? 61.406 4.641 23.984 1 32.38 1 MET B O 1
ATOM 2798 N N . LYS B 1 2 ? 61.75 6.805 24.312 1 41.94 2 LYS B N 1
ATOM 2799 C CA . LYS B 1 2 ? 60.531 7.262 24.969 1 41.94 2 LYS B CA 1
ATOM 2800 C C . LYS B 1 2 ? 59.344 7.254 24.016 1 41.94 2 LYS B C 1
ATOM 2802 O O . LYS B 1 2 ? 59.344 8 23.031 1 41.94 2 LYS B O 1
ATOM 2807 N N . SER B 1 3 ? 58.656 6.188 23.797 1 35.66 3 SER B N 1
ATOM 2808 C CA . SER B 1 3 ? 57.469 5.996 22.984 1 35.66 3 SER B CA 1
ATOM 2809 C C . SER B 1 3 ? 56.344 6.887 23.469 1 35.66 3 SER B C 1
ATOM 2811 O O . SER B 1 3 ? 55.875 6.758 24.594 1 35.66 3 SER B O 1
ATOM 2813 N N . LYS B 1 4 ? 56.312 8.18 23.047 1 41.25 4 LYS B N 1
ATOM 2814 C CA . LYS B 1 4 ? 55.188 9.062 23.25 1 41.25 4 LYS B CA 1
ATOM 2815 C C . LYS B 1 4 ? 53.875 8.422 22.766 1 41.25 4 LYS B C 1
ATOM 2817 O O . LYS B 1 4 ? 53.75 8.148 21.562 1 41.25 4 LYS B O 1
ATOM 2822 N N . ILE B 1 5 ? 53.125 7.801 23.594 1 41.53 5 ILE B N 1
ATOM 2823 C CA . ILE B 1 5 ? 51.75 7.301 23.359 1 41.53 5 ILE B CA 1
ATOM 2824 C C . ILE B 1 5 ? 50.844 8.445 22.938 1 41.53 5 ILE B C 1
ATOM 2826 O O . ILE B 1 5 ? 50.656 9.406 23.688 1 41.53 5 ILE B O 1
ATOM 2830 N N . LEU B 1 6 ? 50.781 8.734 21.688 1 43.75 6 LEU B N 1
ATOM 2831 C CA . LEU B 1 6 ? 49.781 9.719 21.219 1 43.75 6 LEU B CA 1
ATOM 2832 C C . LEU B 1 6 ? 48.375 9.344 21.688 1 43.75 6 LEU B C 1
ATOM 2834 O O . LEU B 1 6 ? 47.938 8.219 21.484 1 43.75 6 LEU B O 1
ATOM 2838 N N . PRO B 1 7 ? 47.844 10.109 22.656 1 42.44 7 PRO B N 1
ATOM 2839 C CA . PRO B 1 7 ? 46.438 9.828 23 1 42.44 7 PRO B CA 1
ATOM 2840 C C . PRO B 1 7 ? 45.5 9.891 21.797 1 42.44 7 PRO B C 1
ATOM 2842 O O . PRO B 1 7 ? 45.562 10.836 21.016 1 42.44 7 PRO B O 1
ATOM 2845 N N . THR B 1 8 ? 45.156 8.766 21.25 1 42.12 8 THR B N 1
ATOM 2846 C CA . THR B 1 8 ? 44.094 8.695 20.25 1 42.12 8 THR B CA 1
ATOM 2847 C C . THR B 1 8 ? 42.812 9.367 20.781 1 42.12 8 THR B C 1
ATOM 2849 O O . THR B 1 8 ? 42.219 8.914 21.766 1 42.12 8 THR B O 1
ATOM 2852 N N . ILE B 1 9 ? 42.688 10.625 20.594 1 38.28 9 ILE B N 1
ATOM 2853 C CA . ILE B 1 9 ? 41.406 11.273 20.828 1 38.28 9 ILE B CA 1
ATOM 2854 C C . ILE B 1 9 ? 40.312 10.57 20.031 1 38.28 9 ILE B C 1
ATOM 2856 O O . ILE B 1 9 ? 40.344 10.578 18.797 1 38.28 9 ILE B O 1
ATOM 2860 N N . LEU B 1 10 ? 39.656 9.617 20.578 1 36.12 10 LEU B N 1
ATOM 2861 C CA . LEU B 1 10 ? 38.375 9.094 20.047 1 36.12 10 LEU B CA 1
ATOM 2862 C C . LEU B 1 10 ? 37.375 10.219 19.844 1 36.12 10 LEU B C 1
ATOM 2864 O O . LEU B 1 10 ? 36.906 10.812 20.812 1 36.12 10 LEU B O 1
ATOM 2868 N N . ILE B 1 11 ? 37.438 10.898 18.781 1 34.44 11 ILE B N 1
ATOM 2869 C CA . ILE B 1 11 ? 36.344 11.797 18.391 1 34.44 11 ILE B CA 1
ATOM 2870 C C . ILE B 1 11 ? 35.031 11.023 18.344 1 34.44 11 ILE B C 1
ATOM 2872 O O . ILE B 1 11 ? 34.875 10.133 17.5 1 34.44 11 ILE B O 1
ATOM 2876 N N . LEU B 1 12 ? 34.375 10.93 19.391 1 34.66 12 LEU B N 1
ATOM 2877 C CA . LEU B 1 12 ? 32.969 10.531 19.375 1 34.66 12 LEU B CA 1
ATOM 2878 C C . LEU B 1 12 ? 32.188 11.352 18.359 1 34.66 12 LEU B C 1
ATOM 2880 O O . LEU B 1 12 ? 31.969 12.555 18.547 1 34.66 12 LEU B O 1
ATOM 2884 N N . LEU B 1 13 ? 32.25 11 17.141 1 32.53 13 LEU B N 1
ATOM 2885 C CA . LEU B 1 13 ? 31.312 11.531 16.172 1 32.53 13 LEU B CA 1
ATOM 2886 C C . LEU B 1 13 ? 29.875 11.391 16.672 1 32.53 13 LEU B C 1
ATOM 2888 O O . LEU B 1 13 ? 29.344 10.281 16.75 1 32.53 13 LEU B O 1
ATOM 2892 N N . PHE B 1 14 ? 29.453 12.297 17.453 1 34.19 14 PHE B N 1
ATOM 2893 C CA . PHE B 1 14 ? 28.031 12.469 17.719 1 34.19 14 PHE B CA 1
ATOM 2894 C C . PHE B 1 14 ? 27.234 12.477 16.422 1 34.19 14 PHE B C 1
ATOM 2896 O O . PHE B 1 14 ? 27.266 13.461 15.672 1 34.19 14 PHE B O 1
ATOM 2903 N N . VAL B 1 15 ? 27.094 11.352 15.797 1 34.25 15 VAL B N 1
ATOM 2904 C CA . VAL B 1 15 ? 26.078 11.281 14.75 1 34.25 15 VAL B CA 1
ATOM 2905 C C . VAL B 1 15 ? 24.766 11.875 15.273 1 34.25 15 VAL B C 1
ATOM 2907 O O . VAL B 1 15 ? 24.141 11.32 16.172 1 34.25 15 VAL B O 1
ATOM 2910 N N . THR B 1 16 ? 24.656 13.156 15.383 1 38.38 16 THR B N 1
ATOM 2911 C CA . THR B 1 16 ? 23.344 13.742 15.594 1 38.38 16 THR B CA 1
ATOM 2912 C C . THR B 1 16 ? 22.312 13.109 14.664 1 38.38 16 THR B C 1
ATOM 2914 O O . THR B 1 16 ? 22.375 13.289 13.445 1 38.38 16 THR B O 1
ATOM 2917 N N . ALA B 1 17 ? 21.922 11.992 14.984 1 43.03 17 ALA B N 1
ATOM 2918 C CA . ALA B 1 17 ? 20.75 11.477 14.281 1 43.03 17 ALA B CA 1
ATOM 2919 C C . ALA B 1 17 ? 19.734 12.586 14.023 1 43.03 17 ALA B C 1
ATOM 2921 O O . ALA B 1 17 ? 19.234 13.211 14.953 1 43.03 17 ALA B O 1
ATOM 2922 N N . GLN B 1 18 ? 20 13.305 12.953 1 48.62 18 GLN B N 1
ATOM 2923 C CA . GLN B 1 18 ? 19.016 14.297 12.523 1 48.62 18 GLN B CA 1
ATOM 2924 C C . GLN B 1 18 ? 17.594 13.797 12.758 1 48.62 18 GLN B C 1
ATOM 2926 O O . GLN B 1 18 ? 17.203 12.766 12.219 1 48.62 18 GLN B O 1
ATOM 2931 N N . VAL B 1 19 ? 17.141 13.984 13.945 1 55.47 19 VAL B N 1
ATOM 2932 C CA . VAL B 1 19 ? 15.781 13.57 14.289 1 55.47 19 VAL B CA 1
ATOM 2933 C C . VAL B 1 19 ? 14.766 14.484 13.602 1 55.47 19 VAL B C 1
ATOM 2935 O O . VAL B 1 19 ? 14.766 15.695 13.812 1 55.47 19 VAL B O 1
ATOM 2938 N N . TYR B 1 20 ? 14.258 14.148 12.438 1 64 20 TYR B N 1
ATOM 2939 C CA . TYR B 1 20 ? 13.141 14.805 11.766 1 64 20 TYR B CA 1
ATOM 2940 C C . TYR B 1 20 ? 11.891 14.797 12.648 1 64 20 TYR B C 1
ATOM 2942 O O . TYR B 1 20 ? 11.289 13.742 12.875 1 64 20 TYR B O 1
ATOM 2950 N N . ALA B 1 21 ? 11.742 16.062 13.453 1 79.06 21 ALA B N 1
ATOM 2951 C CA . ALA B 1 21 ? 10.719 16.172 14.492 1 79.06 21 ALA B CA 1
ATOM 2952 C C . ALA B 1 21 ? 9.914 17.453 14.32 1 79.06 21 ALA B C 1
ATOM 2954 O O . ALA B 1 21 ? 10.398 18.422 13.734 1 79.06 21 ALA B O 1
ATOM 2955 N N . CYS B 1 22 ? 8.609 17.484 14.5 1 93.25 22 CYS B N 1
ATOM 2956 C CA . CYS B 1 22 ? 7.691 18.609 14.352 1 93.25 22 CYS B CA 1
ATOM 2957 C C . CYS B 1 22 ? 7.117 19.031 15.695 1 93.25 22 CYS B C 1
ATOM 2959 O O . CYS B 1 22 ? 7.254 18.312 16.688 1 93.25 22 CYS B O 1
ATOM 2961 N N . THR B 1 23 ? 6.715 20.266 15.758 1 98 23 THR B N 1
ATOM 2962 C CA . THR B 1 23 ? 6.047 20.781 16.953 1 98 23 THR B CA 1
ATOM 2963 C C . THR B 1 23 ? 4.812 21.594 16.562 1 98 23 THR B C 1
ATOM 2965 O O . THR B 1 23 ? 4.848 22.375 15.617 1 98 23 THR B O 1
ATOM 2968 N N . THR B 1 24 ? 3.762 21.406 17.328 1 98.81 24 THR B N 1
ATOM 2969 C CA . THR B 1 24 ? 2.539 22.188 17.156 1 98.81 24 THR B CA 1
ATOM 2970 C C . THR B 1 24 ? 2.027 22.688 18.5 1 98.81 24 THR B C 1
ATOM 2972 O O . THR B 1 24 ? 2.359 22.125 19.547 1 98.81 24 THR B O 1
ATOM 2975 N N . PHE B 1 25 ? 1.23 23.797 18.453 1 98.75 25 PHE B N 1
ATOM 2976 C CA . PHE B 1 25 ? 0.572 24.312 19.656 1 98.75 25 PHE B CA 1
ATOM 2977 C C . PHE B 1 25 ? -0.651 25.141 19.281 1 98.75 25 PHE B C 1
ATOM 2979 O O . PHE B 1 25 ? -0.866 25.438 18.109 1 98.75 25 PHE B O 1
ATOM 2986 N N . PHE B 1 26 ? -1.4 25.438 20.297 1 98.62 26 PHE B N 1
ATOM 2987 C CA . PHE B 1 26 ? -2.615 26.234 20.109 1 98.62 26 PHE B CA 1
ATOM 2988 C C . PHE B 1 26 ? -2.738 27.297 21.188 1 98.62 26 PHE B C 1
ATOM 2990 O O . PHE B 1 26 ? -2.615 27 22.375 1 98.62 26 PHE B O 1
ATOM 2997 N N . LEU B 1 27 ? -2.844 28.547 20.781 1 97 27 LEU B N 1
ATOM 2998 C CA . LEU B 1 27 ? -3.146 29.688 21.656 1 97 27 LEU B CA 1
ATOM 2999 C C . LEU B 1 27 ? -4.629 30.031 21.594 1 97 27 LEU B C 1
ATOM 3001 O O . LEU B 1 27 ? -5.102 30.609 20.625 1 97 27 LEU B O 1
ATOM 3005 N N . ASN B 1 28 ? -5.285 29.688 22.766 1 93.19 28 ASN B N 1
ATOM 3006 C CA . ASN B 1 28 ? -6.73 29.875 22.812 1 93.19 28 ASN B CA 1
ATOM 3007 C C . ASN B 1 28 ? -7.102 31.172 23.516 1 93.19 28 ASN B C 1
ATOM 3009 O O . ASN B 1 28 ? -7.262 31.203 24.734 1 93.19 28 ASN B O 1
ATOM 3013 N N . GLY B 1 29 ? -7.094 32.25 22.906 1 88.38 29 GLY B N 1
ATOM 3014 C CA . GLY B 1 29 ? -7.512 33.562 23.422 1 88.38 29 GLY B CA 1
ATOM 3015 C C . GLY B 1 29 ? -8.508 34.25 22.516 1 88.38 29 GLY B C 1
ATOM 3016 O O . GLY B 1 29 ? -9.297 33.594 21.828 1 88.38 29 GLY B O 1
ATOM 3017 N N . GLU B 1 30 ? -8.555 35.562 22.703 1 88.81 30 GLU B N 1
ATOM 3018 C CA . GLU B 1 30 ? -9.406 36.344 21.812 1 88.81 30 GLU B CA 1
ATOM 3019 C C . GLU B 1 30 ? -9.039 36.094 20.344 1 88.81 30 GLU B C 1
ATOM 3021 O O . GLU B 1 30 ? -9.914 36 19.484 1 88.81 30 GLU B O 1
ATOM 3026 N N . GLN B 1 31 ? -7.777 36.062 20.266 1 94.75 31 GLN B N 1
ATOM 3027 C CA . GLN B 1 31 ? -7.238 35.656 18.969 1 94.75 31 GLN B CA 1
ATOM 3028 C C . GLN B 1 31 ? -6.75 34.188 19.047 1 94.75 31 GLN B C 1
ATOM 3030 O O . GLN B 1 31 ? -5.828 33.875 19.797 1 94.75 31 GLN B O 1
ATOM 3035 N N . LYS B 1 32 ? -7.422 33.344 18.312 1 97.56 32 LYS B N 1
ATOM 3036 C CA . LYS B 1 32 ? -7.051 31.938 18.297 1 97.56 32 LYS B CA 1
ATOM 3037 C C . LYS B 1 32 ? -5.98 31.656 17.25 1 97.56 32 LYS B C 1
ATOM 3039 O O . LYS B 1 32 ? -6.207 31.875 16.062 1 97.56 32 LYS B O 1
ATOM 3044 N N . LEU B 1 33 ? -4.816 31.188 17.703 1 98.38 33 LEU B N 1
ATOM 3045 C CA . LEU B 1 33 ? -3.668 30.953 16.828 1 98.38 33 LEU B CA 1
ATOM 3046 C C . LEU B 1 33 ? -3.166 29.531 16.969 1 98.38 33 LEU B C 1
ATOM 3048 O O . LEU B 1 33 ? -3.012 29.016 18.078 1 98.38 33 LEU B O 1
ATOM 3052 N N . PHE B 1 34 ? -3.012 28.875 15.859 1 98.88 34 PHE B N 1
ATOM 3053 C CA . PHE B 1 34 ? -2.424 27.547 15.781 1 98.88 34 PHE B CA 1
ATOM 3054 C C . PHE B 1 34 ? -1.042 27.594 15.141 1 98.88 34 PHE B C 1
ATOM 3056 O O . PHE B 1 34 ? -0.897 28.047 14 1 98.88 34 PHE B O 1
ATOM 3063 N N . GLY B 1 35 ? -0.034 27.141 15.891 1 98.88 35 GLY B N 1
ATOM 3064 C CA . GLY B 1 35 ? 1.331 27.188 15.391 1 98.88 35 GLY B CA 1
ATOM 3065 C C . GLY B 1 35 ? 1.888 25.828 15.039 1 98.88 35 GLY B C 1
ATOM 3066 O O . GLY B 1 35 ? 1.587 24.844 15.703 1 98.88 35 GLY B O 1
ATOM 3067 N N . ARG B 1 36 ? 2.801 25.781 13.992 1 98.5 36 ARG B N 1
ATOM 3068 C CA . ARG B 1 36 ? 3.438 24.562 13.523 1 98.5 36 ARG B CA 1
ATOM 3069 C C . ARG B 1 36 ? 4.848 24.844 13.008 1 98.5 36 ARG B C 1
ATOM 3071 O O . ARG B 1 36 ? 5.043 25.703 12.148 1 98.5 36 ARG B O 1
ATOM 3078 N N . ASN B 1 37 ? 5.805 24.125 13.609 1 98.5 37 ASN B N 1
ATOM 3079 C CA . ASN B 1 37 ? 7.066 23.922 12.906 1 98.5 37 ASN B CA 1
ATOM 3080 C C . ASN B 1 37 ? 7.09 22.594 12.164 1 98.5 37 ASN B C 1
ATOM 3082 O O . ASN B 1 37 ? 6.766 21.562 12.734 1 98.5 37 ASN B O 1
ATOM 3086 N N . PHE B 1 38 ? 7.422 22.672 10.867 1 97.62 38 PHE B N 1
ATOM 3087 C CA . PHE B 1 38 ? 7.664 21.469 10.062 1 97.62 38 PHE B CA 1
ATOM 3088 C C . PHE B 1 38 ? 9.156 21.203 9.914 1 97.62 38 PHE B C 1
ATOM 3090 O O . PHE B 1 38 ? 9.859 21.969 9.242 1 97.62 38 PHE B O 1
ATOM 3097 N N . ASP B 1 39 ? 9.602 20.203 10.547 1 96 39 ASP B N 1
ATOM 3098 C CA . ASP B 1 39 ? 10.992 19.766 10.492 1 96 39 ASP B CA 1
ATOM 3099 C C . ASP B 1 39 ? 11.141 18.5 9.641 1 96 39 ASP B C 1
ATOM 3101 O O . ASP B 1 39 ? 10.609 17.453 9.992 1 96 39 ASP B O 1
ATOM 3105 N N . PHE B 1 40 ? 11.82 18.641 8.641 1 93.88 40 PHE B N 1
ATOM 3106 C CA . PHE B 1 40 ? 11.891 17.578 7.648 1 93.88 40 PHE B CA 1
ATOM 3107 C C . PHE B 1 40 ? 13.125 17.734 6.77 1 93.88 40 PHE B C 1
ATOM 3109 O O . PHE B 1 40 ? 13.734 18.812 6.738 1 93.88 40 PHE B O 1
ATOM 3116 N N . PRO B 1 41 ? 13.57 16.672 6.102 1 91.75 41 PRO B N 1
ATOM 3117 C CA . PRO B 1 41 ? 14.766 16.766 5.262 1 91.75 41 PRO B CA 1
ATOM 3118 C C . PRO B 1 41 ? 14.586 17.719 4.078 1 91.75 41 PRO B C 1
ATOM 3120 O O . PRO B 1 41 ? 15.547 18.328 3.621 1 91.75 41 PRO B O 1
ATOM 3123 N N . SER B 1 42 ? 13.406 17.812 3.611 1 94.25 42 SER B N 1
ATOM 3124 C CA . SER B 1 42 ? 13.133 18.672 2.467 1 94.25 42 SER B CA 1
ATOM 3125 C C . SER B 1 42 ? 12.203 19.812 2.852 1 94.25 42 SER B C 1
ATOM 3127 O O . SER B 1 42 ? 11.266 19.625 3.621 1 94.25 42 SER B O 1
ATOM 3129 N N . GLY B 1 43 ? 12.477 21 2.236 1 95.56 43 GLY B N 1
ATOM 3130 C CA . GLY B 1 43 ? 11.656 22.156 2.535 1 95.56 43 GLY B CA 1
ATOM 3131 C C . GLY B 1 43 ? 10.75 22.562 1.386 1 95.56 43 GLY B C 1
ATOM 3132 O O . GLY B 1 43 ? 9.984 23.531 1.498 1 95.56 43 GLY B O 1
ATOM 3133 N N . VAL B 1 44 ? 10.859 21.828 0.294 1 97.19 44 VAL B N 1
ATOM 3134 C CA . VAL B 1 44 ? 10.016 22.188 -0.838 1 97.19 44 VAL B CA 1
ATOM 3135 C C . VAL B 1 44 ? 8.555 21.859 -0.517 1 97.19 44 VAL B C 1
ATOM 3137 O O . VAL B 1 44 ? 8.273 20.969 0.286 1 97.19 44 VAL B O 1
ATOM 3140 N N . GLY B 1 45 ? 7.664 22.656 -1.076 1 98.19 45 GLY B N 1
ATOM 3141 C CA . GLY B 1 45 ? 6.25 22.406 -0.844 1 98.19 45 GLY B CA 1
ATOM 3142 C C . GLY B 1 45 ? 5.348 23.297 -1.673 1 98.19 45 GLY B C 1
ATOM 3143 O O . GLY B 1 45 ? 5.809 24.266 -2.285 1 98.19 45 GLY B O 1
ATOM 3144 N N . HIS B 1 46 ? 4.148 22.875 -1.76 1 98.75 46 HIS B N 1
ATOM 3145 C CA . HIS B 1 46 ? 3.09 23.672 -2.365 1 98.75 46 HIS B CA 1
ATOM 3146 C C . HIS B 1 46 ? 2.008 24.016 -1.347 1 98.75 46 HIS B C 1
ATOM 3148 O O . HIS B 1 46 ? 1.703 23.219 -0.462 1 98.75 46 HIS B O 1
ATOM 3154 N N . ILE B 1 47 ? 1.511 25.203 -1.475 1 98.81 47 ILE B N 1
ATOM 3155 C CA . ILE B 1 47 ? 0.267 25.578 -0.813 1 98.81 47 ILE B CA 1
ATOM 3156 C C . ILE B 1 47 ? -0.901 25.438 -1.786 1 98.81 47 ILE B C 1
ATOM 3158 O O . ILE B 1 47 ? -0.899 26.031 -2.863 1 98.81 47 ILE B O 1
ATOM 3162 N N . TYR B 1 48 ? -1.894 24.656 -1.413 1 98.56 48 TYR B N 1
ATOM 3163 C CA . TYR B 1 48 ? -3.021 24.406 -2.305 1 98.56 48 TYR B CA 1
ATOM 3164 C C . TYR B 1 48 ? -4.277 25.109 -1.799 1 98.56 48 TYR B C 1
ATOM 3166 O O . TYR B 1 48 ? -4.539 25.125 -0.594 1 98.56 48 TYR B O 1
ATOM 3174 N N . ILE B 1 49 ? -4.996 25.641 -2.73 1 98.19 49 ILE B N 1
ATOM 3175 C CA . ILE B 1 49 ? -6.371 26.078 -2.516 1 98.19 49 ILE B CA 1
ATOM 3176 C C . ILE B 1 49 ? -7.336 25.016 -3.023 1 98.19 49 ILE B C 1
ATOM 3178 O O . ILE B 1 49 ? -7.453 24.797 -4.23 1 98.19 49 ILE B O 1
ATOM 3182 N N . ASN B 1 50 ? -8.031 24.391 -2.086 1 97.81 50 ASN B N 1
ATOM 3183 C CA . ASN B 1 50 ? -8.906 23.266 -2.422 1 97.81 50 ASN B CA 1
ATOM 3184 C C . ASN B 1 50 ? -10.375 23.688 -2.449 1 97.81 50 ASN B C 1
ATOM 3186 O O . ASN B 1 50 ? -10.906 24.156 -1.443 1 97.81 50 ASN B O 1
ATOM 3190 N N . PRO B 1 51 ? -11.047 23.469 -3.51 1 97.38 51 PRO B N 1
ATOM 3191 C CA . PRO B 1 51 ? -12.453 23.875 -3.602 1 97.38 51 PRO B CA 1
ATOM 3192 C C . PRO B 1 51 ? -13.391 22.969 -2.809 1 97.38 51 PRO B C 1
ATOM 3194 O O . PRO B 1 51 ? -13.031 21.844 -2.484 1 97.38 51 PRO B O 1
ATOM 3197 N N . ALA B 1 52 ? -14.547 23.5 -2.498 1 97.62 52 ALA B N 1
ATOM 3198 C CA . ALA B 1 52 ? -15.664 22.719 -1.974 1 97.62 52 ALA B CA 1
ATOM 3199 C C . ALA B 1 52 ? -16.469 22.094 -3.105 1 97.62 52 ALA B C 1
ATOM 3201 O O . ALA B 1 52 ? -16.25 22.406 -4.277 1 97.62 52 ALA B O 1
ATOM 3202 N N . ASN B 1 53 ? -17.281 21.125 -2.73 1 97.81 53 ASN B N 1
ATOM 3203 C CA . ASN B 1 53 ? -18.25 20.5 -3.619 1 97.81 53 ASN B CA 1
ATOM 3204 C C . ASN B 1 53 ? -17.547 19.672 -4.699 1 97.81 53 ASN B C 1
ATOM 3206 O O . ASN B 1 53 ? -17.984 19.656 -5.852 1 97.81 53 ASN B O 1
ATOM 3210 N N . ILE B 1 54 ? -16.453 19.141 -4.375 1 97.12 54 ILE B N 1
ATOM 3211 C CA . ILE B 1 54 ? -15.75 18.203 -5.254 1 97.12 54 ILE B CA 1
ATOM 3212 C C . ILE B 1 54 ? -15.984 16.781 -4.785 1 97.12 54 ILE B C 1
ATOM 3214 O O . ILE B 1 54 ? -15.867 16.469 -3.598 1 97.12 54 ILE B O 1
ATOM 3218 N N . GLU B 1 55 ? -16.391 15.836 -5.691 1 96.56 55 GLU B N 1
ATOM 3219 C CA . GLU B 1 55 ? -16.453 14.406 -5.402 1 96.56 55 GLU B CA 1
ATOM 3220 C C . GLU B 1 55 ? -15.062 13.773 -5.434 1 96.56 55 GLU B C 1
ATOM 3222 O O . GLU B 1 55 ? -14.367 13.836 -6.453 1 96.56 55 GLU B O 1
ATOM 3227 N N . LYS B 1 56 ? -14.727 13.203 -4.312 1 95.94 56 LYS B N 1
ATOM 3228 C CA . LYS B 1 56 ? -13.383 12.656 -4.141 1 95.94 56 LYS B CA 1
ATOM 3229 C C . LYS B 1 56 ? -13.445 11.188 -3.736 1 95.94 56 LYS B C 1
ATOM 3231 O O . LYS B 1 56 ? -14.484 10.695 -3.305 1 95.94 56 LYS B O 1
ATOM 3236 N N . THR B 1 57 ? -12.352 10.492 -3.98 1 94.19 57 THR B N 1
ATOM 3237 C CA . THR B 1 57 ? -12.203 9.102 -3.57 1 94.19 57 THR B CA 1
ATOM 3238 C C . THR B 1 57 ? -10.844 8.867 -2.926 1 94.19 57 THR B C 1
ATOM 3240 O O . THR B 1 57 ? -9.898 9.625 -3.176 1 94.19 57 THR B O 1
ATOM 3243 N N . SER B 1 58 ? -10.797 7.883 -2.066 1 94.81 58 SER B N 1
ATOM 3244 C CA . SER B 1 58 ? -9.523 7.547 -1.437 1 94.81 58 SER B CA 1
ATOM 3245 C C . SER B 1 58 ? -8.586 6.863 -2.422 1 94.81 58 SER B C 1
ATOM 3247 O O . SER B 1 58 ? -9.031 6.133 -3.311 1 94.81 58 SER B O 1
ATOM 3249 N N . PHE B 1 59 ? -7.281 7.207 -2.277 1 92.69 59 PHE B N 1
ATOM 3250 C CA . PHE B 1 59 ? -6.238 6.535 -3.043 1 92.69 59 PHE B CA 1
ATOM 3251 C C . PHE B 1 59 ? -5.711 5.32 -2.287 1 92.69 59 PHE B C 1
ATOM 3253 O O . PHE B 1 59 ? -4.629 5.375 -1.7 1 92.69 59 PHE B O 1
ATOM 3260 N N . ILE B 1 60 ? -6.445 4.23 -2.287 1 89.12 60 ILE B N 1
ATOM 3261 C CA . ILE B 1 60 ? -6.125 3.027 -1.523 1 89.12 60 ILE B CA 1
ATOM 3262 C C . ILE B 1 60 ? -6.355 1.791 -2.389 1 89.12 60 ILE B C 1
ATOM 3264 O O . ILE B 1 60 ? -6.961 1.879 -3.461 1 89.12 60 ILE B O 1
ATOM 3268 N N . PHE B 1 61 ? -5.777 0.672 -1.875 1 83.38 61 PHE B N 1
ATOM 3269 C CA . PHE B 1 61 ? -5.82 -0.559 -2.654 1 83.38 61 PHE B CA 1
ATOM 3270 C C . PHE B 1 61 ? -6.398 -1.703 -1.832 1 83.38 61 PHE B C 1
ATOM 3272 O O . PHE B 1 61 ? -6.309 -1.698 -0.602 1 83.38 61 PHE B O 1
ATOM 3279 N N . PRO B 1 62 ? -7.012 -2.641 -2.572 1 83.06 62 PRO B N 1
ATOM 3280 C CA . PRO B 1 62 ? -7.461 -3.816 -1.821 1 83.06 62 PRO B CA 1
ATOM 3281 C C . PRO B 1 62 ? -6.336 -4.457 -1.006 1 83.06 62 PRO B C 1
ATOM 3283 O O . PRO B 1 62 ? -5.168 -4.387 -1.396 1 83.06 62 PRO B O 1
ATOM 3286 N N . PRO B 1 63 ? -6.738 -5.074 0.14 1 79.19 63 PRO B N 1
ATOM 3287 C CA . PRO B 1 63 ? -8.102 -5.395 0.561 1 79.19 63 PRO B CA 1
ATOM 3288 C C . PRO B 1 63 ? -8.812 -4.215 1.225 1 79.19 63 PRO B C 1
ATOM 3290 O O . PRO B 1 63 ? -9.945 -4.352 1.682 1 79.19 63 PRO B O 1
ATOM 3293 N N . GLU B 1 64 ? -8.172 -3.088 1.269 1 86.19 64 GLU B N 1
ATOM 3294 C CA . GLU B 1 64 ? -8.844 -1.93 1.849 1 86.19 64 GLU B CA 1
ATOM 3295 C C . GLU B 1 64 ? -10.062 -1.528 1.02 1 86.19 64 GLU B C 1
ATOM 3297 O O . GLU B 1 64 ? -10.055 -1.669 -0.205 1 86.19 64 GLU B O 1
ATOM 3302 N N . LYS B 1 65 ? -11.039 -0.992 1.711 1 83.5 65 LYS B N 1
ATOM 3303 C CA . LYS B 1 65 ? -12.25 -0.499 1.066 1 83.5 65 LYS B CA 1
ATOM 3304 C C . LYS B 1 65 ? -12.156 0.998 0.785 1 83.5 65 LYS B C 1
ATOM 3306 O O . LYS B 1 65 ? -11.977 1.798 1.705 1 83.5 65 LYS B O 1
ATOM 3311 N N . PRO B 1 66 ? -12.352 1.354 -0.501 1 86.06 66 PRO B N 1
ATOM 3312 C CA . PRO B 1 66 ? -12.25 2.783 -0.807 1 86.06 66 PRO B CA 1
ATOM 3313 C C . PRO B 1 66 ? -13.43 3.586 -0.26 1 86.06 66 PRO B C 1
ATOM 3315 O O . PRO B 1 66 ? -14.516 3.035 -0.059 1 86.06 66 PRO B O 1
ATOM 3318 N N . PHE B 1 67 ? -13.188 4.816 -0.03 1 94.19 67 PHE B N 1
ATOM 3319 C CA . PHE B 1 67 ? -14.156 5.77 0.49 1 94.19 67 PHE B CA 1
ATOM 3320 C C . PHE B 1 67 ? -14.359 6.922 -0.485 1 94.19 67 PHE B C 1
ATOM 3322 O O . PHE B 1 67 ? -13.391 7.449 -1.041 1 94.19 67 PHE B O 1
ATOM 3329 N N . THR B 1 68 ? -15.609 7.215 -0.788 1 94.56 68 THR B N 1
ATOM 3330 C CA . THR B 1 68 ? -15.953 8.375 -1.605 1 94.56 68 THR B CA 1
ATOM 3331 C C . THR B 1 68 ? -16.688 9.422 -0.778 1 94.56 68 THR B C 1
ATOM 3333 O O . THR B 1 68 ? -17.531 9.078 0.063 1 94.56 68 THR B O 1
ATOM 3336 N N . TRP B 1 69 ? -16.312 10.664 -1.014 1 97.69 69 TRP B N 1
ATOM 3337 C CA . TRP B 1 69 ? -16.984 11.758 -0.316 1 97.69 69 TRP B CA 1
ATOM 3338 C C . TRP B 1 69 ? -17.062 13 -1.196 1 97.69 69 TRP B C 1
ATOM 3340 O O . TRP B 1 69 ? -16.469 13.047 -2.27 1 97.69 69 TRP B O 1
ATOM 3350 N N . VAL B 1 70 ? -17.891 13.93 -0.778 1 98.06 70 VAL B N 1
ATOM 3351 C CA . VAL B 1 70 ? -17.969 15.258 -1.38 1 98.06 70 VAL B CA 1
ATOM 3352 C C . VAL B 1 70 ? -17.438 16.297 -0.396 1 98.06 70 VAL B C 1
ATOM 3354 O O . VAL B 1 70 ? -17.891 16.359 0.751 1 98.06 70 VAL B O 1
ATOM 3357 N N . SER B 1 71 ? -16.469 17.062 -0.82 1 98.38 71 SER B N 1
ATOM 3358 C CA . SER B 1 71 ? -15.945 18.109 0.053 1 98.38 71 SER B CA 1
ATOM 3359 C C . SER B 1 71 ? -17 19.172 0.363 1 98.38 71 SER B C 1
ATOM 3361 O O . SER B 1 71 ? -17.594 19.75 -0.551 1 98.38 71 SER B O 1
ATOM 3363 N N . LYS B 1 72 ? -17.188 19.406 1.578 1 98.5 72 LYS B N 1
ATOM 3364 C CA . LYS B 1 72 ? -18.156 20.406 2.041 1 98.5 72 LYS B CA 1
ATOM 3365 C C . LYS B 1 72 ? -17.5 21.781 2.166 1 98.5 72 LYS B C 1
ATOM 3367 O O . LYS B 1 72 ? -18.156 22.797 1.938 1 98.5 72 LYS B O 1
ATOM 3372 N N . TYR B 1 73 ? -16.266 21.828 2.541 1 98.44 73 TYR B N 1
ATOM 3373 C CA . TYR B 1 73 ? -15.547 23.062 2.803 1 98.44 73 TYR B CA 1
ATOM 3374 C C . TYR B 1 73 ? -14.359 23.219 1.854 1 98.44 73 TYR B C 1
ATOM 3376 O O . TYR B 1 73 ? -13.68 22.234 1.537 1 98.44 73 TYR B O 1
ATOM 3384 N N . GLY B 1 74 ? -14.18 24.453 1.419 1 97.69 74 GLY B N 1
ATOM 3385 C CA . GLY B 1 74 ? -12.867 24.781 0.874 1 97.69 74 GLY B CA 1
ATOM 3386 C C . GLY B 1 74 ? -11.773 24.781 1.922 1 97.69 74 GLY B C 1
ATOM 3387 O O . GLY B 1 74 ? -12.055 24.906 3.117 1 97.69 74 GLY B O 1
ATOM 3388 N N . SER B 1 75 ? -10.57 24.641 1.432 1 98.5 75 SER B N 1
ATOM 3389 C CA . SER B 1 75 ? -9.477 24.609 2.396 1 98.5 75 SER B CA 1
ATOM 3390 C C . SER B 1 75 ? -8.164 25.078 1.769 1 98.5 75 SER B C 1
ATOM 3392 O O . SER B 1 75 ? -8.062 25.188 0.545 1 98.5 75 SER B O 1
ATOM 3394 N N . ILE B 1 76 ? -7.254 25.484 2.607 1 98.81 76 ILE B N 1
ATOM 3395 C CA . ILE B 1 76 ? -5.863 25.75 2.256 1 98.81 76 ILE B CA 1
ATOM 3396 C C . ILE B 1 76 ? -4.953 24.734 2.945 1 98.81 76 ILE B C 1
ATOM 3398 O O . ILE B 1 76 ? -5.051 24.531 4.156 1 98.81 76 ILE B O 1
ATOM 3402 N N . SER B 1 77 ? -4.16 24.078 2.152 1 98.81 77 SER B N 1
ATOM 3403 C CA . SER B 1 77 ? -3.35 23 2.713 1 98.81 77 SER B CA 1
ATOM 3404 C C . SER B 1 77 ? -1.891 23.125 2.287 1 98.81 77 SER B C 1
ATOM 3406 O O . SER B 1 77 ? -1.585 23.797 1.296 1 98.81 77 SER B O 1
ATOM 3408 N N . PHE B 1 78 ? -0.994 22.562 3.039 1 98.81 78 PHE B N 1
ATOM 3409 C CA . PHE B 1 78 ? 0.443 22.5 2.797 1 98.81 78 PHE B CA 1
ATOM 3410 C C . PHE B 1 78 ? 0.881 21.094 2.434 1 98.81 78 PHE B C 1
ATOM 3412 O O . PHE B 1 78 ? 0.649 20.141 3.193 1 98.81 78 PHE B O 1
ATOM 3419 N N . ASN B 1 79 ? 1.546 20.969 1.266 1 98.56 79 ASN B N 1
ATOM 3420 C CA . ASN B 1 79 ? 1.75 19.641 0.694 1 98.56 79 ASN B CA 1
ATOM 3421 C C . ASN B 1 79 ? 3.186 19.453 0.211 1 98.56 79 ASN B C 1
ATOM 3423 O O . ASN B 1 79 ? 3.787 20.391 -0.336 1 98.56 79 ASN B O 1
ATOM 3427 N N . GLN B 1 80 ? 3.678 18.25 0.395 1 97.44 80 GLN B N 1
ATOM 3428 C CA . GLN B 1 80 ? 4.906 17.828 -0.275 1 97.44 80 GLN B CA 1
ATOM 3429 C C . GLN B 1 80 ? 4.66 16.625 -1.171 1 97.44 80 GLN B C 1
ATOM 3431 O O . GLN B 1 80 ? 5.441 16.344 -2.086 1 97.44 80 GLN B O 1
ATOM 3436 N N . ASN B 1 81 ? 3.59 15.938 -0.899 1 96.06 81 ASN B N 1
ATOM 3437 C CA . ASN B 1 81 ? 3.33 14.68 -1.6 1 96.06 81 ASN B CA 1
ATOM 3438 C C . ASN B 1 81 ? 2.201 14.828 -2.615 1 96.06 81 ASN B C 1
ATOM 3440 O O . ASN B 1 81 ? 1.443 13.883 -2.85 1 96.06 81 ASN B O 1
ATOM 3444 N N . GLY B 1 82 ? 2.025 16.047 -3.07 1 96.88 82 GLY B N 1
ATOM 3445 C CA . GLY B 1 82 ? 1.036 16.312 -4.102 1 96.88 82 GLY B CA 1
ATOM 3446 C C . GLY B 1 82 ? -0.297 16.781 -3.547 1 96.88 82 GLY B C 1
ATOM 3447 O O . GLY B 1 82 ? -0.527 16.719 -2.338 1 96.88 82 GLY B O 1
ATOM 3448 N N . ARG B 1 83 ? -1.127 17.188 -4.523 1 96.94 83 ARG B N 1
ATOM 3449 C CA . ARG B 1 83 ? -2.479 17.594 -4.16 1 96.94 83 ARG B CA 1
ATOM 3450 C C . ARG B 1 83 ? -3.268 16.438 -3.564 1 96.94 83 ARG B C 1
ATOM 3452 O O . ARG B 1 83 ? -3.137 15.297 -4.012 1 96.94 83 ARG B O 1
ATOM 3459 N N . GLU B 1 84 ? -4.055 16.672 -2.48 1 97.12 84 GLU B N 1
ATOM 3460 C CA . GLU B 1 84 ? -4.918 15.719 -1.786 1 97.12 84 GLU B CA 1
ATOM 3461 C C . GLU B 1 84 ? -4.156 14.984 -0.687 1 97.12 84 GLU B C 1
ATOM 3463 O O . GLU B 1 84 ? -4.742 14.195 0.061 1 97.12 84 GLU B O 1
ATOM 3468 N N . MET B 1 85 ? -2.859 15.195 -0.641 1 97.88 85 MET B N 1
ATOM 3469 C CA . MET B 1 85 ? -2.035 14.562 0.384 1 97.88 85 MET B CA 1
ATOM 3470 C C . MET B 1 85 ? -1.366 15.609 1.269 1 97.88 85 MET B C 1
ATOM 3472 O O . MET B 1 85 ? -0.138 15.695 1.314 1 97.88 85 MET B O 1
ATOM 3476 N N . PRO B 1 86 ? -2.082 16.297 2.041 1 98.62 86 PRO B N 1
ATOM 3477 C CA . PRO B 1 86 ? -1.523 17.391 2.83 1 98.62 86 PRO B CA 1
ATOM 3478 C C . PRO B 1 86 ? -0.857 16.922 4.117 1 98.62 86 PRO B C 1
ATOM 3480 O O . PRO B 1 86 ? -1.199 15.852 4.637 1 98.62 86 PRO B O 1
ATOM 3483 N N . TYR B 1 87 ? 0.011 17.781 4.594 1 97.94 87 TYR B N 1
ATOM 3484 C CA . TYR B 1 87 ? 0.552 17.625 5.938 1 97.94 87 TYR B CA 1
ATOM 3485 C C . TYR B 1 87 ? -0.315 18.344 6.961 1 97.94 87 TYR B C 1
ATOM 3487 O O . TYR B 1 87 ? -0.229 18.078 8.164 1 97.94 87 TYR B O 1
ATOM 3495 N N . GLY B 1 88 ? -1.086 19.297 6.527 1 98.69 88 GLY B N 1
ATOM 3496 C CA . GLY B 1 88 ? -1.986 20.078 7.363 1 98.69 88 GLY B CA 1
ATOM 3497 C C . GLY B 1 88 ? -2.645 21.219 6.617 1 98.69 88 GLY B C 1
ATOM 3498 O O . GLY B 1 88 ? -2.42 21.406 5.418 1 98.69 88 GLY B O 1
ATOM 3499 N N . GLY B 1 89 ? -3.506 21.906 7.363 1 98.88 89 GLY B N 1
ATOM 3500 C CA . GLY B 1 89 ? -4.199 23.031 6.75 1 98.88 89 GLY B CA 1
ATOM 3501 C C . GLY B 1 89 ? -5.355 23.547 7.59 1 98.88 89 GLY B C 1
ATOM 3502 O O . GLY B 1 89 ? -5.488 23.172 8.758 1 98.88 89 GLY B O 1
ATOM 3503 N N . ILE B 1 90 ? -6.09 24.453 6.945 1 98.88 90 ILE B N 1
ATOM 3504 C CA . ILE B 1 90 ? -7.273 25.047 7.551 1 98.88 90 ILE B CA 1
ATOM 3505 C C . ILE B 1 90 ? -8.414 25.062 6.539 1 98.88 90 ILE B C 1
ATOM 3507 O O . ILE B 1 90 ? -8.188 25.203 5.332 1 98.88 90 ILE B O 1
ATOM 3511 N N . ASN B 1 91 ? -9.617 24.859 7.059 1 98.75 91 ASN B N 1
ATOM 3512 C CA . ASN B 1 91 ? -10.742 24.938 6.129 1 98.75 91 ASN B CA 1
ATOM 3513 C C . ASN B 1 91 ? -11.648 26.125 6.426 1 98.75 91 ASN B C 1
ATOM 3515 O O . ASN B 1 91 ? -11.375 26.906 7.344 1 98.75 91 ASN B O 1
ATOM 3519 N N . GLU B 1 92 ? -12.695 26.25 5.652 1 97.69 92 GLU B N 1
ATOM 3520 C CA . GLU B 1 92 ? -13.617 27.391 5.691 1 97.69 92 GLU B CA 1
ATOM 3521 C C . GLU B 1 92 ? -14.359 27.438 7.02 1 97.69 92 GLU B C 1
ATOM 3523 O O . GLU B 1 92 ? -14.875 28.5 7.41 1 97.69 92 GLU B O 1
ATOM 3528 N N . ALA B 1 93 ? -14.453 26.375 7.648 1 98.44 93 ALA B N 1
ATOM 3529 C CA . ALA B 1 93 ? -15.172 26.344 8.922 1 98.44 93 ALA B CA 1
ATOM 3530 C C . ALA B 1 93 ? -14.258 26.703 10.086 1 98.44 93 ALA B C 1
ATOM 3532 O O . ALA B 1 93 ? -14.719 26.875 11.219 1 98.44 93 ALA B O 1
ATOM 3533 N N . GLY B 1 94 ? -12.969 26.812 9.836 1 98.62 94 GLY B N 1
ATOM 3534 C CA . GLY B 1 94 ? -12.016 27.203 10.859 1 98.62 94 GLY B CA 1
ATOM 3535 C C . GLY B 1 94 ? -11.352 26.016 11.531 1 98.62 94 GLY B C 1
ATOM 3536 O O . GLY B 1 94 ? -10.711 26.156 12.578 1 98.62 94 GLY B O 1
ATOM 3537 N N . LEU B 1 95 ? -11.508 24.844 10.977 1 98.94 95 LEU B N 1
ATOM 3538 C CA . LEU B 1 95 ? -10.797 23.688 11.484 1 98.94 95 LEU B CA 1
ATOM 3539 C C . LEU B 1 95 ? -9.352 23.672 11 1 98.94 95 LEU B C 1
ATOM 3541 O O . LEU B 1 95 ? -9.094 23.844 9.805 1 98.94 95 LEU B O 1
ATOM 3545 N N . VAL B 1 96 ? -8.461 23.516 11.914 1 98.94 96 VAL B N 1
ATOM 3546 C CA . VAL B 1 96 ? -7.047 23.312 11.602 1 98.94 96 VAL B CA 1
ATOM 3547 C C . VAL B 1 96 ? -6.621 21.906 12.039 1 98.94 96 VAL B C 1
ATOM 3549 O O . VAL B 1 96 ? -6.969 21.453 13.133 1 98.94 96 VAL B O 1
ATOM 3552 N N . ILE B 1 97 ? -5.93 21.219 11.195 1 98.94 97 ILE B N 1
ATOM 3553 C CA . ILE B 1 97 ? -5.348 19.922 11.516 1 98.94 97 ILE B CA 1
ATOM 3554 C C . ILE B 1 97 ? -3.906 19.859 11.023 1 98.94 97 ILE B C 1
ATOM 3556 O O . ILE B 1 97 ? -3.617 20.234 9.891 1 98.94 97 ILE B O 1
ATOM 3560 N N . GLU B 1 98 ? -2.988 19.438 11.859 1 98.81 98 GLU B N 1
ATOM 3561 C CA . GLU B 1 98 ? -1.574 19.25 11.547 1 98.81 98 GLU B CA 1
ATOM 3562 C C . GLU B 1 98 ? -1.063 17.922 12.078 1 98.81 98 GLU B C 1
ATOM 3564 O O . GLU B 1 98 ? -1.479 17.469 13.148 1 98.81 98 GLU B O 1
ATOM 3569 N N . GLN B 1 99 ? -0.158 17.344 11.32 1 98.19 99 GLN B N 1
ATOM 3570 C CA . GLN B 1 99 ? 0.37 16.031 11.688 1 98.19 99 GLN B CA 1
ATOM 3571 C C . GLN B 1 99 ? 1.799 16.141 12.211 1 98.19 99 GLN B C 1
ATOM 3573 O O . GLN B 1 99 ? 2.52 17.078 11.867 1 98.19 99 GLN B O 1
ATOM 3578 N N . MET B 1 100 ? 2.17 15.211 13.062 1 96.5 100 MET B N 1
ATOM 3579 C CA . MET B 1 100 ? 3.529 14.945 13.531 1 96.5 100 MET B CA 1
ATOM 3580 C C . MET B 1 100 ? 3.869 13.469 13.398 1 96.5 100 MET B C 1
ATOM 3582 O O . MET B 1 100 ? 3.006 12.609 13.586 1 96.5 100 MET B O 1
ATOM 3586 N N . TRP B 1 101 ? 5.148 13.258 13.062 1 95.38 101 TRP B N 1
ATOM 3587 C CA . TRP B 1 101 ? 5.602 11.875 13.062 1 95.38 101 TRP B CA 1
ATOM 3588 C C . TRP B 1 101 ? 5.492 11.273 14.461 1 95.38 101 TRP B C 1
ATOM 3590 O O . TRP B 1 101 ? 5.961 11.859 15.438 1 95.38 101 TRP B O 1
ATOM 3600 N N . HIS B 1 102 ? 4.824 10.195 14.586 1 96.06 102 HIS B N 1
ATOM 3601 C CA . HIS B 1 102 ? 4.703 9.422 15.812 1 96.06 102 HIS B CA 1
ATOM 3602 C C . HIS B 1 102 ? 5.113 7.965 15.594 1 96.06 102 HIS B C 1
ATOM 3604 O O . HIS B 1 102 ? 4.297 7.145 15.164 1 96.06 102 HIS B O 1
ATOM 3610 N N . GLN B 1 103 ? 6.254 7.641 16 1 89.81 103 GLN B N 1
ATOM 3611 C CA . GLN B 1 103 ? 6.891 6.375 15.656 1 89.81 103 GLN B CA 1
ATOM 3612 C C . GLN B 1 103 ? 6.094 5.191 16.203 1 89.81 103 GLN B C 1
ATOM 3614 O O . GLN B 1 103 ? 6.031 4.137 15.562 1 89.81 103 GLN B O 1
ATOM 3619 N N . GLU B 1 104 ? 5.473 5.363 17.312 1 92.19 104 GLU B N 1
ATOM 3620 C CA . GLU B 1 104 ? 4.832 4.242 17.984 1 92.19 104 GLU B CA 1
ATOM 3621 C C . GLU B 1 104 ? 3.396 4.055 17.516 1 92.19 104 GLU B C 1
ATOM 3623 O O . GLU B 1 104 ? 2.713 3.121 17.938 1 92.19 104 GLU B O 1
ATOM 3628 N N . ALA B 1 105 ? 2.941 4.875 16.656 1 96.12 105 ALA B N 1
ATOM 3629 C CA . ALA B 1 105 ? 1.549 4.797 16.234 1 96.12 105 ALA B CA 1
ATOM 3630 C C . ALA B 1 105 ? 1.278 3.492 15.484 1 96.12 105 ALA B C 1
ATOM 3632 O O . ALA B 1 105 ? 2.131 3.008 14.734 1 96.12 105 ALA B O 1
ATOM 3633 N N . LYS B 1 106 ? 0.132 2.895 15.742 1 95.06 106 LYS B N 1
ATOM 3634 C CA . LYS B 1 106 ? -0.371 1.723 15.031 1 95.06 106 LYS B CA 1
ATOM 3635 C C . LYS B 1 106 ? -1.812 1.933 14.578 1 95.06 106 LYS B C 1
ATOM 3637 O O . LYS B 1 106 ? -2.703 2.156 15.398 1 95.06 106 LYS B O 1
ATOM 3642 N N . TYR B 1 107 ? -1.966 1.837 13.289 1 95.94 107 TYR B N 1
ATOM 3643 C CA . TYR B 1 107 ? -3.299 2.029 12.727 1 95.94 107 TYR B CA 1
ATOM 3644 C C . TYR B 1 107 ? -4.109 0.74 12.797 1 95.94 107 TYR B C 1
ATOM 3646 O O . TYR B 1 107 ? -3.547 -0.347 12.945 1 95.94 107 TYR B O 1
ATOM 3654 N N . PRO B 1 108 ? -5.402 0.863 12.727 1 94.88 108 PRO B N 1
ATOM 3655 C CA . PRO B 1 108 ? -6.242 -0.332 12.812 1 94.88 108 PRO B CA 1
ATOM 3656 C C . PRO B 1 108 ? -6.051 -1.277 11.633 1 94.88 108 PRO B C 1
ATOM 3658 O O . PRO B 1 108 ? -5.832 -0.826 10.5 1 94.88 108 PRO B O 1
ATOM 3661 N N . GLU B 1 109 ? -6.223 -2.539 11.945 1 88.06 109 GLU B N 1
ATOM 3662 C CA . GLU B 1 109 ? -6.352 -3.533 10.883 1 88.06 109 GLU B CA 1
ATOM 3663 C C . GLU B 1 109 ? -7.652 -3.348 10.109 1 88.06 109 GLU B C 1
ATOM 3665 O O . GLU B 1 109 ? -8.578 -2.695 10.594 1 88.06 109 GLU B O 1
ATOM 3670 N N . PRO B 1 110 ? -7.605 -3.945 8.898 1 87.62 110 PRO B N 1
ATOM 3671 C CA . PRO B 1 110 ? -8.852 -3.828 8.133 1 87.62 110 PRO B CA 1
ATOM 3672 C C . PRO B 1 110 ? -10.062 -4.34 8.898 1 87.62 110 PRO B C 1
ATOM 3674 O O . PRO B 1 110 ? -9.992 -5.383 9.555 1 87.62 110 PRO B O 1
ATOM 3677 N N . ASP B 1 111 ? -11.117 -3.559 8.914 1 91.44 111 ASP B N 1
ATOM 3678 C CA . ASP B 1 111 ? -12.398 -3.916 9.5 1 91.44 111 ASP B CA 1
ATOM 3679 C C . ASP B 1 111 ? -13.562 -3.361 8.68 1 91.44 111 ASP B C 1
ATOM 3681 O O . ASP B 1 111 ? -13.461 -3.26 7.453 1 91.44 111 ASP B O 1
ATOM 3685 N N . GLN B 1 112 ? -14.711 -3.133 9.258 1 91.69 112 GLN B N 1
ATOM 3686 C CA . GLN B 1 112 ? -15.898 -2.734 8.5 1 91.69 112 GLN B CA 1
ATOM 3687 C C . GLN B 1 112 ? -15.805 -1.275 8.062 1 91.69 112 GLN B C 1
ATOM 3689 O O . GLN B 1 112 ? -16.547 -0.835 7.184 1 91.69 112 GLN B O 1
ATOM 3694 N N . ARG B 1 113 ? -14.977 -0.538 8.773 1 95.56 113 ARG B N 1
ATOM 3695 C CA . ARG B 1 113 ? -14.812 0.868 8.414 1 95.56 113 ARG B CA 1
ATOM 3696 C C . ARG B 1 113 ? -14.109 1.014 7.074 1 95.56 113 ARG B C 1
ATOM 3698 O O . ARG B 1 113 ? -13.32 0.152 6.684 1 95.56 113 ARG B O 1
ATOM 3705 N N . LYS B 1 114 ? -14.383 2.148 6.379 1 95.44 114 LYS B N 1
ATOM 3706 C CA . LYS B 1 114 ? -13.633 2.521 5.184 1 95.44 114 LYS B CA 1
ATOM 3707 C C . LYS B 1 114 ? -12.273 3.1 5.543 1 95.44 114 LYS B C 1
ATOM 3709 O O . LYS B 1 114 ? -12.039 3.486 6.688 1 95.44 114 LYS B O 1
ATOM 3714 N N . ALA B 1 115 ? -11.414 3.078 4.539 1 95.19 115 ALA B N 1
ATOM 3715 C CA . ALA B 1 115 ? -10.039 3.441 4.875 1 95.19 115 ALA B CA 1
ATOM 3716 C C . ALA B 1 115 ? -9.531 4.551 3.965 1 95.19 115 ALA B C 1
ATOM 3718 O O . ALA B 1 115 ? -9.938 4.652 2.805 1 95.19 115 ALA B O 1
ATOM 3719 N N . LEU B 1 116 ? -8.672 5.348 4.52 1 96.5 116 LEU B N 1
ATOM 3720 C CA . LEU B 1 116 ? -7.867 6.348 3.826 1 96.5 116 LEU B CA 1
ATOM 3721 C C . LEU B 1 116 ? -6.402 6.242 4.234 1 96.5 116 LEU B C 1
ATOM 3723 O O . LEU B 1 116 ? -6.086 5.707 5.297 1 96.5 116 LEU B O 1
ATOM 3727 N N . THR B 1 117 ? -5.551 6.734 3.346 1 95.44 117 THR B N 1
ATOM 3728 C CA . THR B 1 117 ? -4.176 6.906 3.801 1 95.44 117 THR B CA 1
ATOM 3729 C C . THR B 1 117 ? -4.09 8.016 4.852 1 95.44 117 THR B C 1
ATOM 3731 O O . THR B 1 117 ? -5 8.828 4.977 1 95.44 117 THR B O 1
ATOM 3734 N N . GLU B 1 118 ? -2.98 8.008 5.551 1 97.5 118 GLU B N 1
ATOM 3735 C CA . GLU B 1 118 ? -2.828 8.945 6.664 1 97.5 118 GLU B CA 1
ATOM 3736 C C . GLU B 1 118 ? -2.914 10.391 6.188 1 97.5 118 GLU B C 1
ATOM 3738 O O . GLU B 1 118 ? -3.48 11.242 6.879 1 97.5 118 GLU B O 1
ATOM 3743 N N . LEU B 1 119 ? -2.389 10.695 5.031 1 98.06 119 LEU B N 1
ATOM 3744 C CA . LEU B 1 119 ? -2.418 12.07 4.551 1 98.06 119 LEU B CA 1
ATOM 3745 C C . LEU B 1 119 ? -3.787 12.414 3.977 1 98.06 119 LEU B C 1
ATOM 3747 O O . LEU B 1 119 ? -4.281 13.531 4.164 1 98.06 119 LEU B O 1
ATOM 3751 N N . GLN B 1 120 ? -4.387 11.469 3.32 1 97.94 120 GLN B N 1
ATOM 3752 C CA . GLN B 1 120 ? -5.723 11.75 2.801 1 97.94 120 GLN B CA 1
ATOM 3753 C C . GLN B 1 120 ? -6.742 11.859 3.932 1 97.94 120 GLN B C 1
ATOM 3755 O O . GLN B 1 120 ? -7.793 12.484 3.768 1 97.94 120 GLN B O 1
ATOM 3760 N N . TRP B 1 121 ? -6.414 11.18 4.992 1 98.75 121 TRP B N 1
ATOM 3761 C CA . TRP B 1 121 ? -7.246 11.352 6.18 1 98.75 121 TRP B CA 1
ATOM 3762 C C . TRP B 1 121 ? -7.281 12.812 6.613 1 98.75 121 TRP B C 1
ATOM 3764 O O . TRP B 1 121 ? -8.344 13.336 6.977 1 98.75 121 TRP B O 1
ATOM 3774 N N . ILE B 1 122 ? -6.215 13.492 6.543 1 98.88 122 ILE B N 1
ATOM 3775 C CA . ILE B 1 122 ? -6.137 14.922 6.824 1 98.88 122 ILE B CA 1
ATOM 3776 C C . ILE B 1 122 ? -7.004 15.695 5.832 1 98.88 122 ILE B C 1
ATOM 3778 O O . ILE B 1 122 ? -7.801 16.547 6.227 1 98.88 122 ILE B O 1
ATOM 3782 N N . GLN B 1 123 ? -6.879 15.352 4.57 1 98.81 123 GLN B N 1
ATOM 3783 C CA . GLN B 1 123 ? -7.648 16.062 3.553 1 98.81 123 GLN B CA 1
ATOM 3784 C C . GLN B 1 123 ? -9.148 15.859 3.76 1 98.81 123 GLN B C 1
ATOM 3786 O O . GLN B 1 123 ? -9.938 16.781 3.582 1 98.81 123 GLN B O 1
ATOM 3791 N N . TYR B 1 124 ? -9.523 14.656 4.098 1 98.88 124 TYR B N 1
ATOM 3792 C CA . TYR B 1 124 ? -10.938 14.398 4.355 1 98.88 124 TYR B CA 1
ATOM 3793 C C . TYR B 1 124 ? -11.477 15.336 5.434 1 98.88 124 TYR B C 1
ATOM 3795 O O . TYR B 1 124 ? -12.578 15.875 5.309 1 98.88 124 TYR B O 1
ATOM 3803 N N . HIS B 1 125 ? -10.727 15.492 6.477 1 98.94 125 HIS B N 1
ATOM 3804 C CA . HIS B 1 125 ? -11.219 16.328 7.562 1 98.94 125 HIS B CA 1
ATOM 3805 C C . HIS B 1 125 ? -11.227 17.797 7.168 1 98.94 125 HIS B C 1
ATOM 3807 O O . HIS B 1 125 ? -12.117 18.547 7.562 1 98.94 125 HIS B O 1
ATOM 3813 N N . LEU B 1 126 ? -10.258 18.219 6.414 1 98.94 126 LEU B N 1
ATOM 3814 C CA . LEU B 1 126 ? -10.297 19.562 5.883 1 98.94 126 LEU B CA 1
ATOM 3815 C C . LEU B 1 126 ? -11.508 19.766 4.973 1 98.94 126 LEU B C 1
ATOM 3817 O O . LEU B 1 126 ? -12.047 20.859 4.879 1 98.94 126 LEU B O 1
ATOM 3821 N N . ASP B 1 127 ? -11.93 18.703 4.367 1 98.81 127 ASP B N 1
ATOM 3822 C CA . ASP B 1 127 ? -13.055 18.75 3.438 1 98.81 127 ASP B CA 1
ATOM 3823 C C . ASP B 1 127 ? -14.383 18.734 4.184 1 98.81 127 ASP B C 1
ATOM 3825 O O . ASP B 1 127 ? -15.375 19.312 3.725 1 98.81 127 ASP B O 1
ATOM 3829 N N . ASN B 1 128 ? -14.43 18.062 5.375 1 98.88 128 ASN B N 1
ATOM 3830 C CA . ASN B 1 128 ? -15.766 17.672 5.797 1 98.88 128 ASN B CA 1
ATOM 3831 C C . ASN B 1 128 ? -15.984 17.922 7.285 1 98.88 128 ASN B C 1
ATOM 3833 O O . ASN B 1 128 ? -17.094 17.75 7.797 1 98.88 128 ASN B O 1
ATOM 3837 N N . SER B 1 129 ? -14.977 18.312 7.98 1 98.94 129 SER B N 1
ATOM 3838 C CA . SER B 1 129 ? -15.125 18.547 9.414 1 98.94 129 SER B CA 1
ATOM 3839 C C . SER B 1 129 ? -15.117 20.031 9.727 1 98.94 129 SER B C 1
ATOM 3841 O O . SER B 1 129 ? -14.289 20.781 9.203 1 98.94 129 SER B O 1
ATOM 3843 N N . ALA B 1 130 ? -16.016 20.438 10.57 1 98.88 130 ALA B N 1
ATOM 3844 C CA . ALA B 1 130 ? -16.047 21.812 11.039 1 98.88 130 ALA B CA 1
ATOM 3845 C C . ALA B 1 130 ? -15.523 21.922 12.469 1 98.88 130 ALA B C 1
ATOM 3847 O O . ALA B 1 130 ? -15.07 23 12.891 1 98.88 130 ALA B O 1
ATOM 3848 N N . THR B 1 131 ? -15.656 20.812 13.172 1 98.88 131 THR B N 1
ATOM 3849 C CA . THR B 1 131 ? -15.305 20.828 14.586 1 98.88 131 THR B CA 1
ATOM 3850 C C . THR B 1 131 ? -14.352 19.688 14.922 1 98.88 131 THR B C 1
ATOM 3852 O O . THR B 1 131 ? -14.25 18.719 14.172 1 98.88 131 THR B O 1
ATOM 3855 N N . VAL B 1 132 ? -13.75 19.906 16.078 1 98.88 132 VAL B N 1
ATOM 3856 C CA . VAL B 1 132 ? -12.906 18.844 16.625 1 98.88 132 VAL B CA 1
ATOM 3857 C C . VAL B 1 132 ? -13.742 17.578 16.828 1 98.88 132 VAL B C 1
ATOM 3859 O O . VAL B 1 132 ? -13.289 16.469 16.547 1 98.88 132 VAL B O 1
ATOM 3862 N N . GLN B 1 133 ? -14.922 17.781 17.266 1 98.75 133 GLN B N 1
ATOM 3863 C CA . GLN B 1 133 ? -15.805 16.641 17.516 1 98.75 133 GLN B CA 1
ATOM 3864 C C . GLN B 1 133 ? -16.109 15.891 16.219 1 98.75 133 GLN B C 1
ATOM 3866 O O . GLN B 1 133 ? -16.266 14.672 16.219 1 98.75 133 GLN B O 1
ATOM 3871 N N . ASP B 1 134 ? -16.266 16.609 15.125 1 98.88 134 ASP B N 1
ATOM 3872 C CA . ASP B 1 134 ? -16.469 15.961 13.828 1 98.88 134 ASP B CA 1
ATOM 3873 C C . ASP B 1 134 ? -15.336 14.984 13.516 1 98.88 134 ASP B C 1
ATOM 3875 O O . ASP B 1 134 ? -15.578 13.875 13.039 1 98.88 134 ASP B O 1
ATOM 3879 N N . VAL B 1 135 ? -14.141 15.383 13.781 1 98.88 135 VAL B N 1
ATOM 3880 C CA . VAL B 1 135 ? -12.961 14.555 13.523 1 98.88 135 VAL B CA 1
ATOM 3881 C C . VAL B 1 135 ? -13.023 13.297 14.383 1 98.88 135 VAL B C 1
ATOM 3883 O O . VAL B 1 135 ? -12.844 12.188 13.883 1 98.88 135 VAL B O 1
ATOM 3886 N N . ILE B 1 136 ? -13.328 13.492 15.648 1 98.69 136 ILE B N 1
ATOM 3887 C CA . ILE B 1 136 ? -13.375 12.383 16.594 1 98.69 136 ILE B CA 1
ATOM 3888 C C . ILE B 1 136 ? -14.477 11.406 16.188 1 98.69 136 ILE B C 1
ATOM 3890 O O . ILE B 1 136 ? -14.258 10.188 16.156 1 98.69 136 ILE B O 1
ATOM 3894 N N . ASN B 1 137 ? -15.586 11.891 15.766 1 98.62 137 ASN B N 1
ATOM 3895 C CA . ASN B 1 137 ? -16.734 11.07 15.422 1 98.62 137 ASN B CA 1
ATOM 3896 C C . ASN B 1 137 ? -16.5 10.266 14.148 1 98.62 137 ASN B C 1
ATOM 3898 O O . ASN B 1 137 ? -17.156 9.258 13.906 1 98.62 137 ASN B O 1
ATOM 3902 N N . SER B 1 138 ? -15.594 10.695 13.352 1 98.44 138 SER B N 1
ATOM 3903 C CA . SER B 1 138 ? -15.344 10.008 12.086 1 98.44 138 SER B CA 1
ATOM 3904 C C . SER B 1 138 ? -14.836 8.594 12.32 1 98.44 138 SER B C 1
ATOM 3906 O O . SER B 1 138 ? -14.922 7.742 11.43 1 98.44 138 SER B O 1
ATOM 3908 N N . ASP B 1 139 ? -14.32 8.312 13.531 1 98.25 139 ASP B N 1
ATOM 3909 C CA . ASP B 1 139 ? -13.711 7.031 13.859 1 98.25 139 ASP B CA 1
ATOM 3910 C C . ASP B 1 139 ? -14.734 5.898 13.766 1 98.25 139 ASP B C 1
ATOM 3912 O O . ASP B 1 139 ? -14.359 4.727 13.688 1 98.25 139 ASP B O 1
ATOM 3916 N N . GLU B 1 140 ? -15.969 6.258 13.766 1 97.12 140 GLU B N 1
ATOM 3917 C CA . GLU B 1 140 ? -17.031 5.258 13.672 1 97.12 140 GLU B CA 1
ATOM 3918 C C . GLU B 1 140 ? -17.125 4.684 12.258 1 97.12 140 GLU B C 1
ATOM 3920 O O . GLU B 1 140 ? -17.531 3.531 12.078 1 97.12 140 GLU B O 1
ATOM 3925 N N . LYS B 1 141 ? -16.656 5.465 11.328 1 96.44 141 LYS B N 1
ATOM 3926 C CA . LYS B 1 141 ? -16.922 5.07 9.945 1 96.44 141 LYS B CA 1
ATOM 3927 C C . LYS B 1 141 ? -15.625 4.977 9.141 1 96.44 141 LYS B C 1
ATOM 3929 O O . LYS B 1 141 ? -15.578 4.32 8.102 1 96.44 141 LYS B O 1
ATOM 3934 N N . LEU B 1 142 ? -14.625 5.66 9.617 1 97.5 142 LEU B N 1
ATOM 3935 C CA . LEU B 1 142 ? -13.391 5.797 8.852 1 97.5 142 LEU B CA 1
ATOM 3936 C C . LEU B 1 142 ? -12.188 5.387 9.688 1 97.5 142 LEU B C 1
ATOM 3938 O O . LEU B 1 142 ? -12.172 5.582 10.906 1 97.5 142 LEU B O 1
ATOM 3942 N N . ARG B 1 143 ? -11.18 4.84 9.016 1 97.12 143 ARG B N 1
ATOM 3943 C CA . ARG B 1 143 ? -9.906 4.555 9.664 1 97.12 143 ARG B CA 1
ATOM 3944 C C . ARG B 1 143 ? -8.734 4.898 8.75 1 97.12 143 ARG B C 1
ATOM 3946 O O . ARG B 1 143 ? -8.891 4.961 7.531 1 97.12 143 ARG B O 1
ATOM 3953 N N . ILE B 1 144 ? -7.664 5.164 9.367 1 97.75 144 ILE B N 1
ATOM 3954 C CA . ILE B 1 144 ? -6.422 5.254 8.609 1 97.75 144 ILE B CA 1
ATOM 3955 C C . ILE B 1 144 ? -5.918 3.85 8.273 1 97.75 144 ILE B C 1
ATOM 3957 O O . ILE B 1 144 ? -5.867 2.979 9.148 1 97.75 144 ILE B O 1
ATOM 3961 N N . SER B 1 145 ? -5.535 3.682 7.098 1 94.81 145 SER B N 1
ATOM 3962 C CA . SER B 1 145 ? -5.121 2.369 6.613 1 94.81 145 SER B CA 1
ATOM 3963 C C . SER B 1 145 ? -3.771 1.964 7.199 1 94.81 145 SER B C 1
ATOM 3965 O O . SER B 1 145 ? -2.865 2.791 7.312 1 94.81 145 SER B O 1
ATOM 3967 N N . ILE B 1 146 ? -3.621 0.707 7.371 1 89.5 146 ILE B N 1
ATOM 3968 C CA . ILE B 1 146 ? -2.361 0.143 7.844 1 89.5 146 ILE B CA 1
ATOM 3969 C C . ILE B 1 146 ? -1.314 0.218 6.734 1 89.5 146 ILE B C 1
ATOM 3971 O O . ILE B 1 146 ? -0.123 0.02 6.98 1 89.5 146 ILE B O 1
ATOM 3975 N N . THR B 1 147 ? -1.75 0.494 5.539 1 86.12 147 THR B N 1
ATOM 3976 C CA . THR B 1 147 ? -0.822 0.554 4.414 1 86.12 147 THR B CA 1
ATOM 3977 C C . THR B 1 147 ? -0.246 1.959 4.262 1 86.12 147 THR B C 1
ATOM 3979 O O . THR B 1 147 ? 0.471 2.242 3.301 1 86.12 147 THR B O 1
ATOM 3982 N N . SER B 1 148 ? -0.539 2.844 5.184 1 91.88 148 SER B N 1
ATOM 3983 C CA . SER B 1 148 ? -0.003 4.203 5.164 1 91.88 148 SER B CA 1
ATOM 3984 C C . SER B 1 148 ? 1.519 4.195 5.262 1 91.88 148 SER B C 1
ATOM 3986 O O . SER B 1 148 ? 2.102 3.307 5.883 1 91.88 148 SER B O 1
ATOM 3988 N N . VAL B 1 149 ? 2.096 5.211 4.664 1 88.62 149 VAL B N 1
ATOM 3989 C CA . VAL B 1 149 ? 3.547 5.301 4.555 1 88.62 149 VAL B CA 1
ATOM 3990 C C . VAL B 1 149 ? 4.141 5.723 5.898 1 88.62 149 VAL B C 1
ATOM 3992 O O . VAL B 1 149 ? 5.18 5.207 6.312 1 88.62 149 VAL B O 1
ATOM 3995 N N . ALA B 1 150 ? 3.445 6.602 6.555 1 91.69 150 ALA B N 1
ATOM 3996 C CA . ALA B 1 150 ? 3.98 7.168 7.789 1 91.69 150 ALA B CA 1
ATOM 3997 C C . ALA B 1 150 ? 3.047 6.902 8.969 1 91.69 150 ALA B C 1
ATOM 3999 O O . ALA B 1 150 ? 1.833 6.777 8.789 1 91.69 150 ALA B O 1
ATOM 4000 N N . THR B 1 151 ? 3.664 6.777 10.094 1 94.06 151 THR B N 1
ATOM 4001 C CA . THR B 1 151 ? 2.908 6.738 11.344 1 94.06 151 THR B CA 1
ATOM 4002 C C . THR B 1 151 ? 2.848 8.125 11.977 1 94.06 151 THR B C 1
ATOM 4004 O O . THR B 1 151 ? 3.885 8.734 12.25 1 94.06 151 THR B O 1
ATOM 4007 N N . LEU B 1 152 ? 1.618 8.562 12.164 1 97.5 152 LEU B N 1
ATOM 4008 C CA . LEU B 1 152 ? 1.427 9.961 12.547 1 97.5 152 LEU B CA 1
ATOM 4009 C C . LEU B 1 152 ? 0.484 10.062 13.742 1 97.5 152 LEU B C 1
ATOM 4011 O O . LEU B 1 152 ? -0.245 9.117 14.055 1 97.5 152 LEU B O 1
ATOM 4015 N N . HIS B 1 153 ? 0.599 11.156 14.461 1 98.38 153 HIS B N 1
ATOM 4016 C CA . HIS B 1 153 ? -0.473 11.672 15.305 1 98.38 153 HIS B CA 1
ATOM 4017 C C . HIS B 1 153 ? -0.775 13.133 14.977 1 98.38 153 HIS B C 1
ATOM 4019 O O . HIS B 1 153 ? -0.085 13.742 14.156 1 98.38 153 HIS B O 1
ATOM 4025 N N . PHE B 1 154 ? -1.904 13.711 15.555 1 98.88 154 PHE B N 1
ATOM 4026 C CA . PHE B 1 154 ? -2.438 14.961 15.023 1 98.88 154 PHE B CA 1
ATOM 4027 C C . PHE B 1 154 ? -2.842 15.898 16.156 1 98.88 154 PHE B C 1
ATOM 4029 O O . PHE B 1 154 ? -3.326 15.453 17.203 1 98.88 154 PHE B O 1
ATOM 4036 N N . LEU B 1 155 ? -2.613 17.125 15.961 1 98.94 155 LEU B N 1
ATOM 4037 C CA . LEU B 1 155 ? -3.281 18.172 16.734 1 98.94 155 LEU B CA 1
ATOM 4038 C C . LEU B 1 155 ? -4.352 18.875 15.898 1 98.94 155 LEU B C 1
ATOM 4040 O O . LEU B 1 155 ? -4.113 19.219 14.742 1 98.94 155 LEU B O 1
ATOM 4044 N N . VAL B 1 156 ? -5.543 19.016 16.484 1 98.94 156 VAL B N 1
ATOM 4045 C CA . VAL B 1 156 ? -6.691 19.562 15.766 1 98.94 156 VAL B CA 1
ATOM 4046 C C . VAL B 1 156 ? -7.363 20.656 16.609 1 98.94 156 VAL B C 1
ATOM 4048 O O . VAL B 1 156 ? -7.59 20.469 17.812 1 98.94 156 VAL B O 1
ATOM 4051 N N . ALA B 1 157 ? -7.605 21.75 15.984 1 98.88 157 ALA B N 1
ATOM 4052 C CA . ALA B 1 157 ? -8.328 22.844 16.625 1 98.88 157 ALA B CA 1
ATOM 4053 C C . ALA B 1 157 ? -9.438 23.375 15.711 1 98.88 157 ALA B C 1
ATOM 4055 O O . ALA B 1 157 ? -9.414 23.156 14.5 1 98.88 157 ALA B O 1
ATOM 4056 N N . ASP B 1 158 ? -10.422 24.016 16.359 1 98.75 158 ASP B N 1
ATOM 4057 C CA . ASP B 1 158 ? -11.492 24.562 15.531 1 98.75 158 ASP B CA 1
ATOM 4058 C C . ASP B 1 158 ? -11.883 25.969 16 1 98.75 158 ASP B C 1
ATOM 4060 O O . ASP B 1 158 ? -11.281 26.516 16.922 1 98.75 158 ASP B O 1
ATOM 4064 N N . ALA B 1 159 ? -12.805 26.578 15.352 1 98.25 159 ALA B N 1
ATOM 4065 C CA . ALA B 1 159 ? -13.156 27.984 15.523 1 98.25 159 ALA B CA 1
ATOM 4066 C C . ALA B 1 159 ? -13.758 28.234 16.906 1 98.25 159 ALA B C 1
ATOM 4068 O O . ALA B 1 159 ? -13.75 29.375 17.391 1 98.25 159 ALA B O 1
ATOM 4069 N N . SER B 1 160 ? -14.289 27.219 17.516 1 97.88 160 SER B N 1
ATOM 4070 C CA . SER B 1 160 ? -14.883 27.391 18.828 1 97.88 160 SER B CA 1
ATOM 4071 C C . SER B 1 160 ? -13.82 27.438 19.922 1 97.88 160 SER B C 1
ATOM 4073 O O . SER B 1 160 ? -14.094 27.828 21.062 1 97.88 160 SER B O 1
ATOM 4075 N N . GLY B 1 161 ? -12.656 27.016 19.562 1 97.81 161 GLY B N 1
ATOM 4076 C CA . GLY B 1 161 ? -11.57 26.969 20.531 1 97.81 161 GLY B CA 1
ATOM 4077 C C . GLY B 1 161 ? -11.297 25.562 21.047 1 97.81 161 GLY B C 1
ATOM 4078 O O . GLY B 1 161 ? -10.359 25.359 21.812 1 97.81 161 GLY B O 1
ATOM 4079 N N . ASP B 1 162 ? -12.078 24.625 20.594 1 98.38 162 ASP B N 1
ATOM 4080 C CA . ASP B 1 162 ? -11.82 23.234 20.969 1 98.38 162 ASP B CA 1
ATOM 4081 C C . ASP B 1 162 ? -10.492 22.734 20.406 1 98.38 162 ASP B C 1
ATOM 4083 O O . ASP B 1 162 ? -10.102 23.141 19.297 1 98.38 162 ASP B O 1
ATOM 4087 N N . LEU B 1 163 ? -9.867 21.922 21.172 1 98.75 163 LEU B N 1
ATOM 4088 C CA . LEU B 1 163 ? -8.555 21.375 20.844 1 98.75 163 LEU B CA 1
ATOM 4089 C C . LEU B 1 163 ? -8.469 19.891 21.219 1 98.75 163 LEU B C 1
ATOM 4091 O O . LEU B 1 163 ? -8.992 19.484 22.266 1 98.75 163 LEU B O 1
ATOM 4095 N N . ALA B 1 164 ? -7.82 19.078 20.344 1 98.88 164 ALA B N 1
ATOM 4096 C CA . ALA B 1 164 ? -7.59 17.672 20.688 1 98.88 164 ALA B CA 1
ATOM 4097 C C . ALA B 1 164 ? -6.285 17.172 20.062 1 98.88 164 ALA B C 1
ATOM 4099 O O . ALA B 1 164 ? -5.938 17.547 18.938 1 98.88 164 ALA B O 1
ATOM 4100 N N . ALA B 1 165 ? -5.562 16.406 20.828 1 98.88 165 ALA B N 1
ATOM 4101 C CA . ALA B 1 165 ? -4.527 15.531 20.281 1 98.88 165 ALA B CA 1
ATOM 4102 C C . ALA B 1 165 ? -5.086 14.156 19.953 1 98.88 165 ALA B C 1
ATOM 4104 O O . ALA B 1 165 ? -5.711 13.516 20.797 1 98.88 165 ALA B O 1
ATOM 4105 N N . ILE B 1 166 ? -4.883 13.734 18.734 1 98.88 166 ILE B N 1
ATOM 4106 C CA . ILE B 1 166 ? -5.387 12.445 18.281 1 98.88 166 ILE B CA 1
ATOM 4107 C C . ILE B 1 166 ? -4.219 11.508 18 1 98.88 166 ILE B C 1
ATOM 4109 O O . ILE B 1 166 ? -3.391 11.773 17.125 1 98.88 166 ILE B O 1
ATOM 4113 N N . GLU B 1 167 ? -4.207 10.406 18.688 1 98.69 167 GLU B N 1
ATOM 4114 C CA . GLU B 1 167 ? -3.146 9.406 18.578 1 98.69 167 GLU B CA 1
ATOM 4115 C C . GLU B 1 167 ? -3.719 8.023 18.266 1 98.69 167 GLU B C 1
ATOM 4117 O O . GLU B 1 167 ? -4.926 7.805 18.391 1 98.69 167 GLU B O 1
ATOM 4122 N N . PHE B 1 168 ? -2.84 7.137 17.766 1 98.5 168 PHE B N 1
ATOM 4123 C CA . PHE B 1 168 ? -3.256 5.777 17.438 1 98.5 168 PHE B CA 1
ATOM 4124 C C . PHE B 1 168 ? -2.344 4.754 18.094 1 98.5 168 PHE B C 1
ATOM 4126 O O . PHE B 1 168 ? -1.143 4.715 17.828 1 98.5 168 PHE B O 1
ATOM 4133 N N . PHE B 1 169 ? -2.98 3.969 19 1 96.88 169 PHE B N 1
ATOM 4134 C CA . PHE B 1 169 ? -2.26 2.916 19.703 1 96.88 169 PHE B CA 1
ATOM 4135 C C . PHE B 1 169 ? -2.969 1.576 19.547 1 96.88 169 PHE B C 1
ATOM 4137 O O . PHE B 1 169 ? -4.168 1.47 19.812 1 96.88 169 PHE B O 1
ATOM 4144 N N . ASP B 1 170 ? -2.193 0.566 19.094 1 94.62 170 ASP B N 1
ATOM 4145 C CA . ASP B 1 170 ? -2.707 -0.797 19 1 94.62 170 ASP B CA 1
ATOM 4146 C C . ASP B 1 170 ? -4.012 -0.84 18.203 1 94.62 170 ASP B C 1
ATOM 4148 O O . ASP B 1 170 ? -4.984 -1.462 18.641 1 94.62 170 ASP B O 1
ATOM 4152 N N . GLY B 1 171 ? -4.043 -0.031 17.234 1 95.75 171 GLY B N 1
ATOM 4153 C CA . GLY B 1 171 ? -5.164 -0.059 16.297 1 95.75 171 GLY B CA 1
ATOM 4154 C C . GLY B 1 171 ? -6.352 0.755 16.781 1 95.75 171 GLY B C 1
ATOM 4155 O O . GLY B 1 171 ? -7.449 0.643 16.234 1 95.75 171 GLY B O 1
ATOM 4156 N N . LYS B 1 172 ? -6.125 1.562 17.828 1 97.75 172 LYS B N 1
ATOM 4157 C CA . LYS B 1 172 ? -7.23 2.342 18.375 1 97.75 172 LYS B CA 1
ATOM 4158 C C . LYS B 1 172 ? -6.902 3.832 18.375 1 97.75 172 LYS B C 1
ATOM 4160 O O . LYS B 1 172 ? -5.773 4.223 18.672 1 97.75 172 LYS B O 1
ATOM 4165 N N . MET B 1 173 ? -7.93 4.574 18.094 1 98.31 173 MET B N 1
ATOM 4166 C CA . MET B 1 173 ? -7.793 6.02 18.219 1 98.31 173 MET B CA 1
ATOM 4167 C C . MET B 1 173 ? -7.863 6.445 19.688 1 98.31 173 MET B C 1
ATOM 4169 O O . MET B 1 173 ? -8.789 6.062 20.406 1 98.31 173 MET B O 1
ATOM 4173 N N . VAL B 1 174 ? -6.91 7.168 20.094 1 98.38 174 VAL B N 1
ATOM 4174 C CA . VAL B 1 174 ? -6.848 7.734 21.438 1 98.38 174 VAL B CA 1
ATOM 4175 C C . VAL B 1 174 ? -6.898 9.258 21.359 1 98.38 174 VAL B C 1
ATOM 4177 O O . VAL B 1 174 ? -6.109 9.875 20.641 1 98.38 174 VAL B O 1
ATOM 4180 N N . VAL B 1 175 ? -7.82 9.836 22.125 1 98.69 175 VAL B N 1
ATOM 4181 C CA . VAL B 1 175 ? -8.055 11.273 22.031 1 98.69 175 VAL B CA 1
ATOM 4182 C C . VAL B 1 175 ? -7.723 11.922 23.375 1 98.69 175 VAL B C 1
ATOM 4184 O O . VAL B 1 175 ? -8.172 11.461 24.438 1 98.69 175 VAL B O 1
ATOM 4187 N N . HIS B 1 176 ? -6.906 12.922 23.344 1 98.44 176 HIS B N 1
ATOM 4188 C CA . HIS B 1 176 ? -6.707 13.82 24.469 1 98.44 176 HIS B CA 1
ATOM 4189 C C . HIS B 1 176 ? -7.383 15.172 24.234 1 98.44 176 HIS B C 1
ATOM 4191 O O . HIS B 1 176 ? -7.027 15.883 23.297 1 98.44 176 HIS B O 1
ATOM 4197 N N . SER B 1 177 ? -8.352 15.516 25.062 1 97.62 177 SER B N 1
ATOM 4198 C CA . SER B 1 177 ? -9.086 16.766 24.938 1 97.62 177 SER B CA 1
ATOM 4199 C C . SER B 1 177 ? -9.562 17.281 26.297 1 97.62 177 SER B C 1
ATOM 4201 O O . SER B 1 177 ? -9.438 16.578 27.297 1 97.62 177 SER B O 1
ATOM 4203 N N . GLY B 1 178 ? -9.992 18.547 26.297 1 94.5 178 GLY B N 1
ATOM 4204 C CA . GLY B 1 178 ? -10.477 19.109 27.547 1 94.5 178 GLY B CA 1
ATOM 4205 C C . GLY B 1 178 ? -9.469 19.016 28.672 1 94.5 178 GLY B C 1
ATOM 4206 O O . GLY B 1 178 ? -8.312 19.406 28.531 1 94.5 178 GLY B O 1
ATOM 4207 N N . ASP B 1 179 ? -9.891 18.328 29.75 1 92.62 179 ASP B N 1
ATOM 4208 C CA . ASP B 1 179 ? -9.07 18.234 30.938 1 92.62 179 ASP B CA 1
ATOM 4209 C C . ASP B 1 179 ? -7.875 17.312 30.734 1 92.62 179 ASP B C 1
ATOM 4211 O O . ASP B 1 179 ? -6.859 17.422 31.422 1 92.62 179 ASP B O 1
ATOM 4215 N N . GLU B 1 180 ? -8.023 16.484 29.75 1 93.56 180 GLU B N 1
ATOM 4216 C CA . GLU B 1 180 ? -6.945 15.523 29.5 1 93.56 180 GLU B CA 1
ATOM 4217 C C . GLU B 1 180 ? -5.828 16.172 28.688 1 93.56 180 GLU B C 1
ATOM 4219 O O . GLU B 1 180 ? -4.723 15.625 28.609 1 93.56 180 GLU B O 1
ATOM 4224 N N . LEU B 1 181 ? -6.148 17.234 28.094 1 97.19 181 LEU B N 1
ATOM 4225 C CA . LEU B 1 181 ? -5.152 17.969 27.328 1 97.19 181 LEU B CA 1
ATOM 4226 C C . LEU B 1 181 ? -4.629 19.172 28.109 1 97.19 181 LEU B C 1
ATOM 4228 O O . LEU B 1 181 ? -4.922 20.312 27.766 1 97.19 181 LEU B O 1
ATOM 4232 N N . LYS B 1 182 ? -3.781 18.922 29.031 1 95.69 182 LYS B N 1
ATOM 4233 C CA . LYS B 1 182 ? -3.289 19.891 30 1 95.69 182 LYS B CA 1
ATOM 4234 C C . LYS B 1 182 ? -2.52 21.016 29.312 1 95.69 182 LYS B C 1
ATOM 4236 O O . LYS B 1 182 ? -2.605 22.172 29.719 1 95.69 182 LYS B O 1
ATOM 4241 N N . TYR B 1 183 ? -1.716 20.672 28.375 1 97.5 183 TYR B N 1
ATOM 4242 C CA . TYR B 1 183 ? -0.952 21.641 27.578 1 97.5 183 TYR B CA 1
ATOM 4243 C C . TYR B 1 183 ? -1.382 21.609 26.125 1 97.5 183 TYR B C 1
ATOM 4245 O O . TYR B 1 183 ? -1.552 20.531 25.547 1 97.5 183 TYR B O 1
ATOM 4253 N N . PRO B 1 184 ? -1.591 22.75 25.562 1 98.31 184 PRO B N 1
ATOM 4254 C CA . PRO B 1 184 ? -2.053 22.797 24.172 1 98.31 184 PRO B CA 1
ATOM 4255 C C . PRO B 1 184 ? -0.914 22.656 23.172 1 98.31 184 PRO B C 1
ATOM 4257 O O . PRO B 1 184 ? -0.787 23.469 22.25 1 98.31 184 PRO B O 1
ATOM 4260 N N . VAL B 1 185 ? -0.101 21.641 23.406 1 98.62 185 VAL B N 1
ATOM 4261 C CA . VAL B 1 185 ? 1.109 21.391 22.625 1 98.62 185 VAL B CA 1
ATOM 4262 C C . VAL B 1 185 ? 1.182 19.922 22.234 1 98.62 185 VAL B C 1
ATOM 4264 O O . VAL B 1 185 ? 0.727 19.047 22.969 1 98.62 185 VAL B O 1
ATOM 4267 N N . LEU B 1 186 ? 1.648 19.672 21.031 1 98.75 186 LEU B N 1
ATOM 4268 C CA . LEU B 1 186 ? 1.99 18.328 20.594 1 98.75 186 LEU B CA 1
ATOM 4269 C C . LEU B 1 186 ? 3.27 18.328 19.766 1 98.75 186 LEU B C 1
ATOM 4271 O O . LEU B 1 186 ? 3.43 19.156 18.875 1 98.75 186 LEU B O 1
ATOM 4275 N N . SER B 1 187 ? 4.164 17.484 20.109 1 97.94 187 SER B N 1
ATOM 4276 C CA . SER B 1 187 ? 5.375 17.266 19.344 1 97.94 187 SER B CA 1
ATOM 4277 C C . SER B 1 187 ? 5.43 15.836 18.797 1 97.94 187 SER B C 1
ATOM 4279 O O . SER B 1 187 ? 4.457 15.352 18.219 1 97.94 187 SER B O 1
ATOM 4281 N N . ASN B 1 188 ? 6.598 15.07 18.938 1 97.38 188 ASN B N 1
ATOM 4282 C CA . ASN B 1 188 ? 6.672 13.797 18.25 1 97.38 188 ASN B CA 1
ATOM 4283 C C . ASN B 1 188 ? 6.488 12.625 19.203 1 97.38 188 ASN B C 1
ATOM 4285 O O . ASN B 1 188 ? 6.227 11.5 18.766 1 97.38 188 ASN B O 1
ATOM 4289 N N . CYS B 1 189 ? 6.68 12.883 20.469 1 96.75 189 CYS B N 1
ATOM 4290 C CA . CYS B 1 189 ? 6.348 11.852 21.438 1 96.75 189 CYS B CA 1
ATOM 4291 C C . CYS B 1 189 ? 4.855 11.844 21.75 1 96.75 189 CYS B C 1
ATOM 4293 O O . CYS B 1 189 ? 4.172 12.844 21.531 1 96.75 189 CYS B O 1
ATOM 4295 N N . SER B 1 190 ? 4.422 10.703 22.203 1 97.56 190 SER B N 1
ATOM 4296 C CA . SER B 1 190 ? 3.027 10.68 22.625 1 97.56 190 SER B CA 1
ATOM 4297 C C . SER B 1 190 ? 2.748 11.742 23.672 1 97.56 190 SER B C 1
ATOM 4299 O O . SER B 1 190 ? 3.66 12.18 24.391 1 97.56 190 SER B O 1
ATOM 4301 N N . TYR B 1 191 ? 1.521 12.125 23.688 1 98.25 191 TYR B N 1
ATOM 4302 C CA . TYR B 1 191 ? 1.135 13.156 24.656 1 98.25 191 TYR B CA 1
ATOM 4303 C C . TYR B 1 191 ? 1.49 12.734 26.078 1 98.25 191 TYR B C 1
ATOM 4305 O O . TYR B 1 191 ? 2.053 13.523 26.844 1 98.25 191 TYR B O 1
ATOM 4313 N N . ASP B 1 192 ? 1.235 11.453 26.438 1 97.25 192 ASP B N 1
ATOM 4314 C CA . ASP B 1 192 ? 1.495 10.945 27.781 1 97.25 192 ASP B CA 1
ATOM 4315 C C . ASP B 1 192 ? 2.99 10.953 28.094 1 97.25 192 ASP B C 1
ATOM 4317 O O . ASP B 1 192 ? 3.396 11.266 29.203 1 97.25 192 ASP B O 1
ATOM 4321 N N . VAL B 1 193 ? 3.73 10.586 27.141 1 96.31 193 VAL B N 1
ATOM 4322 C CA . VAL B 1 193 ? 5.176 10.594 27.328 1 96.31 193 VAL B CA 1
ATOM 4323 C C . VAL B 1 193 ? 5.652 12.023 27.594 1 96.31 193 VAL B C 1
ATOM 4325 O O . VAL B 1 193 ? 6.488 12.258 28.469 1 96.31 193 VAL B O 1
ATOM 4328 N N . SER B 1 194 ? 5.148 12.953 26.891 1 96.94 194 SER B N 1
ATOM 4329 C CA . SER B 1 194 ? 5.523 14.352 27.078 1 96.94 194 SER B CA 1
ATOM 4330 C C . SER B 1 194 ? 5.059 14.875 28.438 1 96.94 194 SER B C 1
ATOM 4332 O O . SER B 1 194 ? 5.773 15.633 29.094 1 96.94 194 SER B O 1
ATOM 4334 N N . LEU B 1 195 ? 3.852 14.477 28.844 1 96.94 195 LEU B N 1
ATOM 4335 C CA . LEU B 1 195 ? 3.359 14.859 30.156 1 96.94 195 LEU B CA 1
ATOM 4336 C C . LEU B 1 195 ? 4.281 14.336 31.266 1 96.94 195 LEU B C 1
ATOM 4338 O O . LEU B 1 195 ? 4.598 15.062 32.219 1 96.94 195 LEU B O 1
ATOM 4342 N N . ASN B 1 196 ? 4.613 13.086 31.094 1 94.88 196 ASN B N 1
ATOM 4343 C CA . ASN B 1 196 ? 5.5 12.477 32.094 1 94.88 196 ASN B CA 1
ATOM 4344 C C . ASN B 1 196 ? 6.867 13.156 32.094 1 94.88 196 ASN B C 1
ATOM 4346 O O . ASN B 1 196 ? 7.477 13.297 33.156 1 94.88 196 ASN B O 1
ATOM 4350 N N . TYR B 1 197 ? 7.32 13.523 30.984 1 94.81 197 TYR B N 1
ATOM 4351 C CA . TYR B 1 197 ? 8.594 14.227 30.875 1 94.81 197 TYR B CA 1
ATOM 4352 C C . TYR B 1 197 ? 8.578 15.516 31.688 1 94.81 197 TYR B C 1
ATOM 4354 O O . TYR B 1 197 ? 9.523 15.82 32.406 1 94.81 197 TYR B O 1
ATOM 4362 N N . ILE B 1 198 ? 7.531 16.281 31.594 1 93.19 198 ILE B N 1
ATOM 4363 C CA . ILE B 1 198 ? 7.379 17.547 32.312 1 93.19 198 ILE B CA 1
ATOM 4364 C C . ILE B 1 198 ? 7.242 17.297 33.812 1 93.19 198 ILE B C 1
ATOM 4366 O O . ILE B 1 198 ? 7.77 18.047 34.625 1 93.19 198 ILE B O 1
ATOM 4370 N N . ALA B 1 199 ? 6.582 16.25 34.125 1 90.5 199 ALA B N 1
ATOM 4371 C CA . ALA B 1 199 ? 6.254 15.961 35.531 1 90.5 199 ALA B CA 1
ATOM 4372 C C . ALA B 1 199 ? 7.477 15.445 36.281 1 90.5 199 ALA B C 1
ATOM 4374 O O . ALA B 1 199 ? 7.523 15.508 37.531 1 90.5 199 ALA B O 1
ATOM 4375 N N . THR B 1 200 ? 8.344 14.867 35.562 1 85.38 200 THR B N 1
ATOM 4376 C CA . THR B 1 200 ? 9.477 14.227 36.219 1 85.38 200 THR B CA 1
ATOM 4377 C C . THR B 1 200 ? 10.375 15.273 36.875 1 85.38 200 THR B C 1
ATOM 4379 O O . THR B 1 200 ? 10.766 16.25 36.25 1 85.38 200 THR B O 1
ATOM 4382 N N . THR B 1 201 ? 10.664 15.016 38.156 1 78.44 201 THR B N 1
ATOM 4383 C CA . THR B 1 201 ? 11.531 15.891 38.938 1 78.44 201 THR B CA 1
ATOM 4384 C C . THR B 1 201 ? 12.852 15.188 39.25 1 78.44 201 THR B C 1
ATOM 4386 O O . THR B 1 201 ? 13.734 15.773 39.875 1 78.44 201 THR B O 1
ATOM 4389 N N . ASN B 1 202 ? 12.922 13.945 38.75 1 79.94 202 ASN B N 1
ATOM 4390 C CA . ASN B 1 202 ? 14.156 13.203 38.969 1 79.94 202 ASN B CA 1
ATOM 4391 C C . ASN B 1 202 ? 15.25 13.617 38 1 79.94 202 ASN B C 1
ATOM 4393 O O . ASN B 1 202 ? 15.211 13.25 36.812 1 79.94 202 ASN B O 1
ATOM 4397 N N . PRO B 1 203 ? 16.188 14.266 38.469 1 75.69 203 PRO B N 1
ATOM 4398 C CA . PRO B 1 203 ? 17.25 14.75 37.562 1 75.69 203 PRO B CA 1
ATOM 4399 C C . PRO B 1 203 ? 18.094 13.617 37 1 75.69 203 PRO B C 1
ATOM 4401 O O . PRO B 1 203 ? 18.797 13.82 36 1 75.69 203 PRO B O 1
ATOM 4404 N N . ASN B 1 204 ? 17.953 12.414 37.562 1 78.62 204 ASN B N 1
ATOM 4405 C CA . ASN B 1 204 ? 18.781 11.305 37.125 1 78.62 204 ASN B CA 1
ATOM 4406 C C . ASN B 1 204 ? 18.078 10.461 36.062 1 78.62 204 ASN B C 1
ATOM 4408 O O . ASN B 1 204 ? 18.641 9.508 35.531 1 78.62 204 ASN B O 1
ATOM 4412 N N . LEU B 1 205 ? 16.891 10.797 35.844 1 81.75 205 LEU B N 1
ATOM 4413 C CA . LEU B 1 205 ? 16.188 10.023 34.844 1 81.75 205 LEU B CA 1
ATOM 4414 C C . LEU B 1 205 ? 16.719 10.352 33.438 1 81.75 205 LEU B C 1
ATOM 4416 O O . LEU B 1 205 ? 16.75 11.516 33.031 1 81.75 205 LEU B O 1
ATOM 4420 N N . GLU B 1 206 ? 17.234 9.336 32.875 1 86.81 206 GLU B N 1
ATOM 4421 C CA . GLU B 1 206 ? 17.766 9.508 31.516 1 86.81 206 GLU B CA 1
ATOM 4422 C C . GLU B 1 206 ? 16.734 9.117 30.453 1 86.81 206 GLU B C 1
ATOM 4424 O O . GLU B 1 206 ? 16.031 8.109 30.594 1 86.81 206 GLU B O 1
ATOM 4429 N N . HIS B 1 207 ? 16.531 10.078 29.516 1 89.75 207 HIS B N 1
ATOM 4430 C CA . HIS B 1 207 ? 15.664 9.82 28.359 1 89.75 207 HIS B CA 1
ATOM 4431 C C . HIS B 1 207 ? 16.484 9.555 27.109 1 89.75 207 HIS B C 1
ATOM 4433 O O . HIS B 1 207 ? 17.656 9.938 27.031 1 89.75 207 HIS B O 1
ATOM 4439 N N . THR B 1 208 ? 15.883 8.812 26.156 1 89.88 208 THR B N 1
ATOM 4440 C CA . THR B 1 208 ? 16.531 8.672 24.859 1 89.88 208 THR B CA 1
ATOM 4441 C C . THR B 1 208 ? 16.641 10.031 24.172 1 89.88 208 THR B C 1
ATOM 4443 O O . THR B 1 208 ? 15.891 10.953 24.469 1 89.88 208 THR B O 1
ATOM 4446 N N . PRO B 1 209 ? 17.594 10.125 23.25 1 89.06 209 PRO B N 1
ATOM 4447 C CA . PRO B 1 209 ? 17.703 11.375 22.5 1 89.06 209 PRO B CA 1
ATOM 4448 C C . PRO B 1 209 ? 16.391 11.773 21.812 1 89.06 209 PRO B C 1
ATOM 4450 O O . PRO B 1 209 ? 16.062 12.961 21.734 1 89.06 209 PRO B O 1
ATOM 4453 N N . TRP B 1 210 ? 15.648 10.852 21.406 1 91.06 210 TRP B N 1
ATOM 4454 C CA . TRP B 1 210 ? 14.367 11.109 20.75 1 91.06 210 TRP B CA 1
ATOM 4455 C C . TRP B 1 210 ? 13.383 11.75 21.719 1 91.06 210 TRP B C 1
ATOM 4457 O O . TRP B 1 210 ? 12.758 12.766 21.391 1 91.06 210 TRP B O 1
ATOM 4467 N N . VAL B 1 211 ? 13.312 11.195 22.875 1 92.69 211 VAL B N 1
ATOM 4468 C CA . VAL B 1 211 ? 12.383 11.711 23.859 1 92.69 211 VAL B CA 1
ATOM 4469 C C . VAL B 1 211 ? 12.852 13.086 24.344 1 92.69 211 VAL B C 1
ATOM 4471 O O . VAL B 1 211 ? 12.047 14.008 24.484 1 92.69 211 VAL B O 1
ATOM 4474 N N . GLU B 1 212 ? 14.117 13.242 24.547 1 92.69 212 GLU B N 1
ATOM 4475 C CA . GLU B 1 212 ? 14.664 14.523 24.984 1 92.69 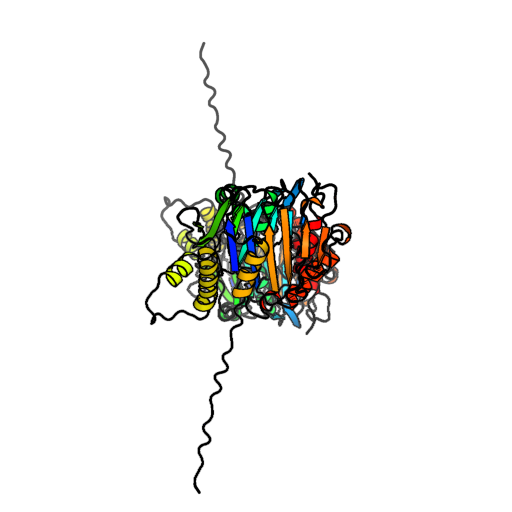212 GLU B CA 1
ATOM 4476 C C . GLU B 1 212 ? 14.352 15.625 23.984 1 92.69 212 GLU B C 1
ATOM 4478 O O . GLU B 1 212 ? 13.969 16.734 24.359 1 92.69 212 GLU B O 1
ATOM 4483 N N . ASN B 1 213 ? 14.508 15.273 22.797 1 94.44 213 ASN B N 1
ATOM 4484 C CA . ASN B 1 213 ? 14.266 16.266 21.766 1 94.44 213 ASN B CA 1
ATOM 4485 C C . A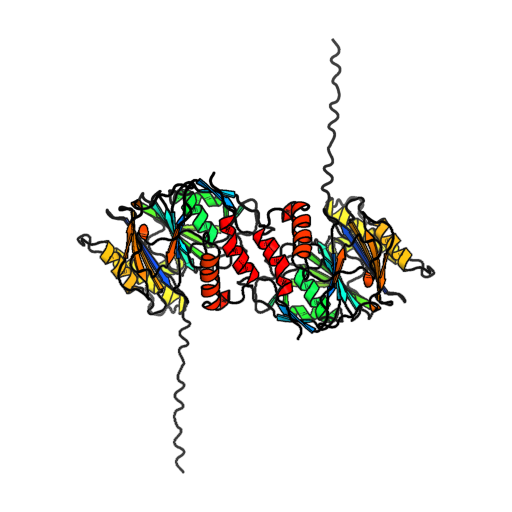SN B 1 213 ? 12.781 16.609 21.656 1 94.44 213 ASN B C 1
ATOM 4487 O O . ASN B 1 213 ? 12.406 17.781 21.766 1 94.44 213 ASN B O 1
ATOM 4491 N N . SER B 1 214 ? 11.961 15.633 21.484 1 96.25 214 SER B N 1
ATOM 4492 C CA . SER B 1 214 ? 10.531 15.836 21.281 1 96.25 214 SER B CA 1
ATOM 4493 C C . SER B 1 214 ? 9.883 16.438 22.516 1 96.25 214 SER B C 1
ATOM 4495 O O . SER B 1 214 ? 9.234 17.484 22.438 1 96.25 214 SER B O 1
ATOM 4497 N N . SER B 1 215 ? 10.086 15.797 23.609 1 95.94 215 SER B N 1
ATOM 4498 C CA . SER B 1 215 ? 9.422 16.234 24.828 1 95.94 215 SER B CA 1
ATOM 4499 C C . SER B 1 215 ? 10.062 17.5 25.391 1 95.94 215 SER B C 1
ATOM 4501 O O . SER B 1 215 ? 9.422 18.281 26.094 1 95.94 215 SER B O 1
ATOM 4503 N N . GLY B 1 216 ? 11.32 17.703 25.047 1 95.44 216 GLY B N 1
ATOM 4504 C CA . GLY B 1 216 ? 11.938 18.984 25.375 1 95.44 216 GLY B CA 1
ATOM 4505 C C . GLY B 1 216 ? 11.281 20.156 24.672 1 95.44 216 GLY B C 1
ATOM 4506 O O . GLY B 1 216 ? 11.023 21.188 25.297 1 95.44 216 GLY B O 1
ATOM 4507 N N . ARG B 1 217 ? 11.047 20.016 23.391 1 97.69 217 ARG B N 1
ATOM 4508 C CA . ARG B 1 217 ? 10.344 21.062 22.656 1 97.69 217 ARG B CA 1
ATOM 4509 C C . ARG B 1 217 ? 8.922 21.25 23.172 1 97.69 217 ARG B C 1
ATOM 4511 O O . ARG B 1 217 ? 8.445 22.375 23.297 1 97.69 217 ARG B O 1
ATOM 4518 N N . PHE B 1 218 ? 8.336 20.156 23.5 1 98.06 218 PHE B N 1
ATOM 4519 C CA . PHE B 1 218 ? 7.027 20.188 24.141 1 98.06 218 PHE B CA 1
ATOM 4520 C C . PHE B 1 218 ? 7.062 21.031 25.406 1 98.06 218 PHE B C 1
ATOM 4522 O O . PHE B 1 218 ? 6.238 21.938 25.594 1 98.06 218 PHE B O 1
ATOM 4529 N N . LYS B 1 219 ? 7.945 20.734 26.234 1 97.19 219 LYS B N 1
ATOM 4530 C CA . LYS B 1 219 ? 8.102 21.438 27.516 1 97.19 219 LYS B CA 1
ATOM 4531 C C . LYS B 1 219 ? 8.359 22.922 27.297 1 97.19 219 LYS B C 1
ATOM 4533 O O . LYS B 1 219 ? 7.77 23.766 27.969 1 97.19 219 LYS B O 1
ATOM 4538 N N . THR B 1 220 ? 9.227 23.25 26.406 1 97.75 220 THR B N 1
ATOM 4539 C CA . THR B 1 220 ? 9.562 24.641 26.109 1 97.75 220 THR B CA 1
ATOM 4540 C C . THR B 1 220 ? 8.328 25.406 25.641 1 97.75 220 THR B C 1
ATOM 4542 O O . THR B 1 220 ? 8.023 26.484 26.172 1 97.75 220 THR B O 1
ATOM 4545 N N . ALA B 1 221 ? 7.605 24.891 24.719 1 98.31 221 ALA B N 1
ATOM 4546 C CA . ALA B 1 221 ? 6.41 25.547 24.203 1 98.31 221 ALA B CA 1
ATOM 4547 C C . ALA B 1 221 ? 5.352 25.703 25.281 1 98.31 221 ALA B C 1
ATOM 4549 O O . ALA B 1 221 ? 4.766 26.766 25.453 1 98.31 221 ALA B O 1
ATOM 4550 N N . ALA B 1 222 ? 5.18 24.609 25.984 1 97.81 222 ALA B N 1
ATOM 4551 C CA . ALA B 1 222 ? 4.207 24.641 27.078 1 97.81 222 ALA B CA 1
ATOM 4552 C C . ALA B 1 222 ? 4.562 25.719 28.109 1 97.81 222 ALA B C 1
ATOM 4554 O O . ALA B 1 222 ? 3.688 26.453 28.578 1 97.81 222 ALA B O 1
ATOM 4555 N N . GLY B 1 223 ? 5.805 25.75 28.453 1 97.25 223 GLY B N 1
ATOM 4556 C CA . GLY B 1 223 ? 6.266 26.766 29.391 1 97.25 223 GLY B CA 1
ATOM 4557 C C . GLY B 1 223 ? 6.039 28.188 28.906 1 97.25 223 GLY B C 1
ATOM 4558 O O . GLY B 1 223 ? 5.59 29.047 29.672 1 97.25 223 GLY B O 1
ATOM 4559 N N . MET B 1 224 ? 6.328 28.422 27.688 1 97 224 MET B N 1
ATOM 4560 C CA . MET B 1 224 ? 6.145 29.75 27.109 1 97 224 MET B CA 1
ATOM 4561 C C . MET B 1 224 ? 4.668 30.125 27.062 1 97 224 MET B C 1
ATOM 4563 O O . MET B 1 224 ? 4.305 31.266 27.344 1 97 224 MET B O 1
ATOM 4567 N N . ILE B 1 225 ? 3.834 29.234 26.766 1 96.38 225 ILE B N 1
ATOM 4568 C CA . ILE B 1 225 ? 2.398 29.484 26.703 1 96.38 225 ILE B CA 1
ATOM 4569 C C . ILE B 1 225 ? 1.869 29.812 28.094 1 96.38 225 ILE B C 1
ATOM 4571 O O . ILE B 1 225 ? 1.062 30.719 28.266 1 96.38 225 ILE B O 1
ATOM 4575 N N . GLY B 1 226 ? 2.299 29.062 29.078 1 93.19 226 GLY B N 1
ATOM 4576 C CA . GLY B 1 226 ? 1.885 29.281 30.453 1 93.19 226 GLY B CA 1
ATOM 4577 C C . GLY B 1 226 ? 2.352 30.625 31 1 93.19 226 GLY B C 1
ATOM 4578 O O . GLY B 1 226 ? 1.706 31.203 31.875 1 93.19 226 GLY B O 1
ATOM 4579 N N . ALA B 1 227 ? 3.43 31.094 30.469 1 88.88 227 ALA B N 1
ATOM 4580 C CA . ALA B 1 227 ? 4.043 32.312 30.969 1 88.88 227 ALA B CA 1
ATOM 4581 C C . ALA B 1 227 ? 3.639 33.531 30.125 1 88.88 227 ALA B C 1
ATOM 4583 O O . ALA B 1 227 ? 4.16 34.625 30.312 1 88.88 227 ALA B O 1
ATOM 4584 N N . LYS B 1 228 ? 2.787 33.281 29.234 1 83.69 228 LYS B N 1
ATOM 4585 C CA . LYS B 1 228 ? 2.43 34.344 28.297 1 83.69 228 LYS B CA 1
ATOM 4586 C C . LYS B 1 228 ? 1.883 35.562 29.031 1 83.69 228 LYS B C 1
ATOM 4588 O O . LYS B 1 228 ? 1.144 35.406 30 1 83.69 228 LYS B O 1
ATOM 4593 N N . ASP B 1 229 ? 2.467 36.594 28.5 1 72.94 229 ASP B N 1
ATOM 4594 C CA . ASP B 1 229 ? 1.965 37.875 29 1 72.94 229 ASP B CA 1
ATOM 4595 C C . ASP B 1 229 ? 0.599 38.188 28.391 1 72.94 229 ASP B C 1
ATOM 4597 O O . ASP B 1 229 ? 0.481 38.406 27.188 1 72.94 229 ASP B O 1
ATOM 4601 N N . LEU B 1 230 ? -0.362 38.219 29.156 1 68.88 230 LEU B N 1
ATOM 4602 C CA . LEU B 1 230 ? -1.726 38.469 28.719 1 68.88 230 LEU B CA 1
ATOM 4603 C C . LEU B 1 230 ? -1.839 39.875 28.078 1 68.88 230 LEU B C 1
ATOM 4605 O O . LEU B 1 230 ? -2.75 40.125 27.297 1 68.88 230 LEU B O 1
ATOM 4609 N N . LYS B 1 231 ? -0.829 40.656 28.344 1 73 231 LYS B N 1
ATOM 4610 C CA . LYS B 1 231 ? -0.87 42.031 27.828 1 73 231 LYS B CA 1
ATOM 4611 C C . LYS B 1 231 ? -0.173 42.156 26.484 1 73 231 LYS B C 1
ATOM 4613 O O . LYS B 1 231 ? -0.215 43.219 25.844 1 73 231 LYS B O 1
ATOM 4618 N N . GLN B 1 232 ? 0.403 41.094 26.156 1 74.69 232 GLN B N 1
ATOM 4619 C CA . GLN B 1 232 ? 1.062 41.125 24.859 1 74.69 232 GLN B CA 1
ATOM 4620 C C . GLN B 1 232 ? 0.06 41.375 23.75 1 74.69 232 GLN B C 1
ATOM 4622 O O . GLN B 1 232 ? -0.905 40.625 23.578 1 74.69 232 GLN B O 1
ATOM 4627 N N . LYS B 1 233 ? 0.32 42.438 23.016 1 76.56 233 LYS B N 1
ATOM 4628 C CA . LYS B 1 233 ? -0.638 42.906 22.016 1 76.56 233 LYS B CA 1
ATOM 4629 C C . LYS B 1 233 ? -0.525 42.125 20.719 1 76.56 233 LYS B C 1
ATOM 4631 O O . LYS B 1 233 ? -1.538 41.781 20.109 1 76.56 233 LYS B O 1
ATOM 4636 N N . ASP B 1 234 ? 0.69 41.75 20.406 1 88.94 234 ASP B N 1
ATOM 4637 C CA . ASP B 1 234 ? 0.86 41.031 19.141 1 88.94 234 ASP B CA 1
ATOM 4638 C C . ASP B 1 234 ? 0.967 39.531 19.375 1 88.94 234 ASP B C 1
ATOM 4640 O O . ASP B 1 234 ? 2.066 39 19.547 1 88.94 234 ASP B O 1
ATOM 4644 N N . LYS B 1 235 ? -0.146 38.938 19.281 1 93 235 LYS B N 1
ATOM 4645 C CA . LYS B 1 235 ? -0.234 37.5 19.562 1 93 235 LYS B CA 1
ATOM 4646 C C . LYS B 1 235 ? 0.41 36.656 18.453 1 93 235 LYS B C 1
ATOM 4648 O O . LYS B 1 235 ? 0.936 35.594 18.703 1 93 235 LYS B O 1
ATOM 4653 N N . THR B 1 236 ? 0.357 37.188 17.281 1 96.19 236 THR B N 1
ATOM 4654 C CA . THR B 1 236 ? 1.005 36.5 16.172 1 96.19 236 THR B CA 1
ATOM 4655 C C . THR B 1 236 ? 2.52 36.5 16.359 1 96.19 236 THR B C 1
ATOM 4657 O O . THR B 1 236 ? 3.166 35.469 16.109 1 96.19 236 THR B O 1
ATOM 4660 N N . ALA B 1 237 ? 3.062 37.594 16.781 1 95.88 237 ALA B N 1
ATOM 4661 C CA . ALA B 1 237 ? 4.496 37.656 17.062 1 95.88 237 ALA B CA 1
ATOM 4662 C C . ALA B 1 237 ? 4.883 36.656 18.156 1 95.88 237 ALA B C 1
ATOM 4664 O O . ALA B 1 237 ? 5.938 36.031 18.078 1 95.88 237 ALA B O 1
ATOM 4665 N N . PHE B 1 238 ? 4.055 36.594 19.156 1 96.56 238 PHE B N 1
ATOM 4666 C CA . PHE B 1 238 ? 4.312 35.656 20.25 1 96.56 238 PHE B CA 1
ATOM 4667 C C . PHE B 1 238 ? 4.309 34.219 19.734 1 96.56 238 PHE B C 1
ATOM 4669 O O . PHE B 1 238 ? 5.145 33.406 20.125 1 96.56 238 PHE B O 1
ATOM 4676 N N . ALA B 1 239 ? 3.396 33.938 18.859 1 97.75 239 ALA B N 1
ATOM 4677 C CA . ALA B 1 239 ? 3.354 32.594 18.25 1 97.75 239 ALA B CA 1
ATOM 4678 C C . ALA B 1 239 ? 4.656 32.281 17.531 1 97.75 239 ALA B C 1
ATOM 4680 O O . ALA B 1 239 ? 5.207 31.188 17.672 1 97.75 239 ALA B O 1
ATOM 4681 N N . PHE B 1 240 ? 5.164 33.219 16.781 1 97.88 240 PHE B N 1
ATOM 4682 C CA . PHE B 1 240 ? 6.418 33 16.062 1 97.88 240 PHE B CA 1
ATOM 4683 C C . PHE B 1 240 ? 7.586 32.906 17.031 1 97.88 240 PHE B C 1
ATOM 4685 O O . PHE B 1 240 ? 8.555 32.188 16.781 1 97.88 240 PHE B O 1
ATOM 4692 N N . GLU B 1 241 ? 7.508 33.594 18.156 1 97.19 241 GLU B N 1
ATOM 4693 C CA . GLU B 1 241 ? 8.547 33.469 19.172 1 97.19 241 GLU B CA 1
ATOM 4694 C C . GLU B 1 241 ? 8.602 32.031 19.719 1 97.19 241 GLU B C 1
ATOM 4696 O O . GLU B 1 241 ? 9.688 31.5 19.953 1 97.19 241 GLU B O 1
ATOM 4701 N N . ILE B 1 242 ? 7.41 31.484 19.953 1 98.06 242 ILE B N 1
ATOM 4702 C CA . ILE B 1 242 ? 7.355 30.094 20.406 1 98.06 242 ILE B CA 1
ATOM 4703 C C . ILE B 1 242 ? 7.977 29.188 19.359 1 98.06 242 ILE B C 1
ATOM 4705 O O . ILE B 1 242 ? 8.805 28.328 19.688 1 98.06 242 ILE B O 1
ATOM 4709 N N . LEU B 1 243 ? 7.633 29.359 18.094 1 98.56 243 LEU B N 1
ATOM 4710 C CA . LEU B 1 243 ? 8.141 28.531 17 1 98.56 243 LEU B CA 1
ATOM 4711 C C . LEU B 1 243 ? 9.656 28.672 16.891 1 98.56 243 LEU B C 1
ATOM 4713 O O . LEU B 1 243 ? 10.352 27.672 16.641 1 98.56 243 LEU B O 1
ATOM 4717 N N . ASP B 1 244 ? 10.148 29.859 17.078 1 97.88 244 ASP B N 1
ATOM 4718 C CA . ASP B 1 244 ? 11.594 30.094 17.031 1 97.88 244 ASP B CA 1
ATOM 4719 C C . ASP B 1 244 ? 12.289 29.359 18.188 1 97.88 244 ASP B C 1
ATOM 4721 O O . ASP B 1 244 ? 13.375 28.797 18 1 97.88 244 ASP B O 1
ATOM 4725 N N . ALA B 1 245 ? 11.68 29.359 19.281 1 97.75 245 ALA B N 1
ATOM 4726 C CA . ALA B 1 245 ? 12.281 28.766 20.469 1 97.75 245 ALA B CA 1
ATOM 4727 C C . ALA B 1 245 ? 12.414 27.25 20.312 1 97.75 245 ALA B C 1
ATOM 4729 O O . ALA B 1 245 ? 13.32 26.641 20.875 1 97.75 245 ALA B O 1
ATOM 4730 N N . VAL B 1 246 ? 11.539 26.688 19.594 1 97.88 246 VAL B N 1
ATOM 4731 C CA . VAL B 1 246 ? 11.555 25.234 19.484 1 97.88 246 VAL B CA 1
ATOM 4732 C C . VAL B 1 246 ? 12.047 24.812 18.094 1 97.88 246 VAL B C 1
ATOM 4734 O O . VAL B 1 246 ? 11.906 23.656 17.688 1 97.88 246 VAL B O 1
ATOM 4737 N N . ALA B 1 247 ? 12.562 25.734 17.312 1 96.94 247 ALA B N 1
ATOM 4738 C CA . ALA B 1 247 ? 13.125 25.422 16 1 96.94 247 ALA B CA 1
ATOM 4739 C C . ALA B 1 247 ? 14.359 24.531 16.141 1 96.94 247 ALA B C 1
ATOM 4741 O O . ALA B 1 247 ? 15.062 24.578 17.141 1 96.94 247 ALA B O 1
ATOM 4742 N N . GLN B 1 248 ? 14.57 23.766 15.156 1 94.69 248 GLN B N 1
ATOM 4743 C CA . GLN B 1 248 ? 15.695 22.828 15.148 1 94.69 248 GLN B CA 1
ATOM 4744 C C . GLN B 1 248 ? 16.688 23.172 14.031 1 94.69 248 GLN B C 1
ATOM 4746 O O . GLN B 1 248 ? 17.047 22.297 13.234 1 94.69 248 GLN B O 1
ATOM 4751 N N . GLY B 1 249 ? 17.047 24.359 14.023 1 91.75 249 GLY B N 1
ATOM 4752 C CA . GLY B 1 249 ? 18.016 24.828 13.039 1 91.75 249 GLY B CA 1
ATOM 4753 C C . GLY B 1 249 ? 17.547 24.656 11.609 1 91.75 249 GLY B C 1
ATOM 4754 O O . GLY B 1 249 ? 16.453 25.062 11.258 1 91.75 249 GLY B O 1
ATOM 4755 N N . GLU B 1 250 ? 18.422 24 10.82 1 90.38 250 GLU B N 1
ATOM 4756 C CA . GLU B 1 250 ? 18.156 23.859 9.391 1 90.38 250 GLU B CA 1
ATOM 4757 C C . GLU B 1 250 ? 17.109 22.766 9.141 1 90.38 250 GLU B C 1
ATOM 4759 O O . GLU B 1 250 ? 16.562 22.672 8.039 1 90.38 250 GLU B O 1
ATOM 4764 N N . SER B 1 251 ? 16.797 22.078 10.172 1 92.81 251 SER B N 1
ATOM 4765 C CA . SER B 1 251 ? 15.797 21.016 10.008 1 92.81 251 SER B CA 1
ATOM 4766 C C . SER B 1 251 ? 14.391 21.594 9.961 1 92.81 251 SER B C 1
ATOM 4768 O O . SER B 1 251 ? 13.469 20.953 9.438 1 92.81 251 SER B O 1
ATOM 4770 N N . THR B 1 252 ? 14.227 22.766 10.648 1 96.5 252 THR B N 1
ATOM 4771 C CA . THR B 1 252 ? 12.938 23.422 10.555 1 96.5 252 THR B CA 1
ATOM 4772 C C . THR B 1 252 ? 12.75 24.062 9.18 1 96.5 252 THR B C 1
ATOM 4774 O O . THR B 1 252 ? 13.438 25.031 8.852 1 96.5 252 THR B O 1
ATOM 4777 N N . ARG B 1 253 ? 11.836 23.547 8.477 1 97.25 253 ARG B N 1
ATOM 4778 C CA . ARG B 1 253 ? 11.656 23.969 7.09 1 97.25 253 ARG B CA 1
ATOM 4779 C C . ARG B 1 253 ? 10.539 25 6.973 1 97.25 253 ARG B C 1
ATOM 4781 O O . ARG B 1 253 ? 10.656 25.969 6.219 1 97.25 253 ARG B O 1
ATOM 4788 N N . TRP B 1 254 ? 9.484 24.766 7.66 1 98.31 254 TRP B N 1
ATOM 4789 C CA . TRP B 1 254 ? 8.344 25.672 7.645 1 98.31 254 TRP B CA 1
ATOM 4790 C C . TRP B 1 254 ? 7.934 26.062 9.062 1 98.31 254 TRP B C 1
ATOM 4792 O O . TRP B 1 254 ? 7.961 25.234 9.977 1 98.31 254 TRP B O 1
ATOM 4802 N N . SER B 1 255 ? 7.605 27.312 9.242 1 98.75 255 SER B N 1
ATOM 4803 C CA . SER B 1 255 ? 6.895 27.828 10.406 1 98.75 255 SER B CA 1
ATOM 4804 C C . SER B 1 255 ? 5.586 28.5 10.008 1 98.75 255 SER B C 1
ATOM 4806 O O . SER B 1 255 ? 5.594 29.516 9.312 1 98.75 255 SER B O 1
ATOM 4808 N N . ILE B 1 256 ? 4.523 27.891 10.453 1 98.88 256 ILE B N 1
ATOM 4809 C CA . ILE B 1 256 ? 3.199 28.344 10.023 1 98.88 256 ILE B CA 1
ATOM 4810 C C . ILE B 1 256 ? 2.365 28.719 11.25 1 98.88 256 ILE B C 1
ATOM 4812 O O . ILE B 1 256 ? 2.375 28 12.258 1 98.88 256 ILE B O 1
ATOM 4816 N N . VAL B 1 257 ? 1.668 29.828 11.148 1 98.88 257 VAL B N 1
ATOM 4817 C CA . VAL B 1 257 ? 0.692 30.234 12.148 1 98.88 257 VAL B CA 1
ATOM 4818 C C . VAL B 1 257 ? -0.673 30.438 11.492 1 98.88 257 VAL B C 1
ATOM 4820 O O . VAL B 1 257 ? -0.852 31.344 10.68 1 98.88 257 VAL B O 1
ATOM 4823 N N . TYR B 1 258 ? -1.576 29.594 11.859 1 98.88 258 TYR B N 1
ATOM 4824 C CA . TYR B 1 258 ? -2.965 29.766 11.445 1 98.88 258 TYR B CA 1
ATOM 4825 C C . TYR B 1 258 ? -3.699 30.703 12.398 1 98.88 258 TYR B C 1
ATOM 4827 O O . TYR B 1 258 ? -3.822 30.422 13.594 1 98.88 258 TYR B O 1
ATOM 4835 N N . ASP B 1 259 ? -4.141 31.812 11.875 1 98.69 259 ASP B N 1
ATOM 4836 C CA . ASP B 1 259 ? -4.996 32.75 12.602 1 98.69 259 ASP B CA 1
ATOM 4837 C C . ASP B 1 259 ? -6.473 32.438 12.352 1 98.69 259 ASP B C 1
ATOM 4839 O O . ASP B 1 259 ? -7.082 33 11.438 1 98.69 259 ASP B O 1
ATOM 4843 N N . ILE B 1 260 ? -6.973 31.625 13.195 1 98.5 260 ILE B N 1
ATOM 4844 C CA . ILE B 1 260 ? -8.312 31.094 12.984 1 98.5 260 ILE B CA 1
ATOM 4845 C C . ILE B 1 260 ? -9.336 32.219 13.102 1 98.5 260 ILE B C 1
ATOM 4847 O O . ILE B 1 260 ? -10.289 32.281 12.32 1 98.5 260 ILE B O 1
ATOM 4851 N N . SER B 1 261 ? -9.133 33.125 13.977 1 97.38 261 SER B N 1
ATOM 4852 C CA . SER B 1 261 ? -10.07 34.219 14.273 1 97.38 261 SER B CA 1
ATOM 4853 C C . SER B 1 261 ? -10.172 35.188 13.102 1 97.38 261 SER B C 1
ATOM 4855 O O . SER B 1 261 ? -11.25 35.688 12.812 1 97.38 261 SER B O 1
ATOM 4857 N N . ASN B 1 262 ? -9.062 35.406 12.477 1 97.06 262 ASN B N 1
ATOM 4858 C CA . ASN B 1 262 ? -9.047 36.406 11.422 1 97.06 262 ASN B CA 1
ATOM 4859 C C . ASN B 1 262 ? -8.969 35.781 10.039 1 97.06 262 ASN B C 1
ATOM 4861 O O . ASN B 1 262 ? -8.906 36.469 9.023 1 97.06 262 ASN B O 1
ATOM 4865 N N . PHE B 1 263 ? -8.875 34.5 10.023 1 97.56 263 PHE B N 1
ATOM 4866 C CA . PHE B 1 263 ? -8.836 33.688 8.797 1 97.56 263 PHE B CA 1
ATOM 4867 C C . PHE B 1 263 ? -7.66 34.125 7.926 1 97.56 263 PHE B C 1
ATOM 4869 O O . PHE B 1 263 ? -7.832 34.406 6.742 1 97.56 263 PHE B O 1
ATOM 4876 N N . LYS B 1 264 ? -6.574 34.094 8.547 1 98.25 264 LYS B N 1
ATOM 4877 C CA . LYS B 1 264 ? -5.289 34.344 7.898 1 98.25 264 LYS B CA 1
ATOM 4878 C C . LYS B 1 264 ? -4.281 33.25 8.227 1 98.25 264 LYS B C 1
ATOM 4880 O O . LYS B 1 264 ? -4.422 32.562 9.234 1 98.25 264 LYS B O 1
ATOM 4885 N N . ILE B 1 265 ? -3.357 33.094 7.305 1 98.81 265 ILE B N 1
ATOM 4886 C CA . ILE B 1 265 ? -2.203 32.25 7.539 1 98.81 265 ILE B CA 1
ATOM 4887 C C . ILE B 1 265 ? -0.918 33.062 7.43 1 98.81 265 ILE B C 1
ATOM 4889 O O . ILE B 1 265 ? -0.703 33.75 6.438 1 98.81 265 ILE B O 1
ATOM 4893 N N . HIS B 1 266 ? -0.131 33 8.445 1 98.75 266 HIS B N 1
ATOM 4894 C CA . HIS B 1 266 ? 1.203 33.594 8.43 1 98.75 266 HIS B CA 1
ATOM 4895 C C . HIS B 1 266 ? 2.281 32.531 8.367 1 98.75 266 HIS B C 1
ATOM 4897 O O . HIS B 1 266 ? 2.197 31.516 9.078 1 98.75 266 HIS B O 1
ATOM 4903 N N . LEU B 1 267 ? 3.283 32.75 7.492 1 98.69 267 LEU B N 1
ATOM 4904 C CA . LEU B 1 267 ? 4.266 31.672 7.398 1 98.69 267 LEU B CA 1
ATOM 4905 C C . LEU B 1 267 ? 5.641 32.219 7.027 1 98.69 267 LEU B C 1
ATOM 4907 O O . LEU B 1 267 ? 5.738 33.281 6.406 1 98.69 267 LEU B O 1
ATOM 4911 N N . LYS B 1 268 ? 6.602 31.562 7.418 1 98.25 268 LYS B N 1
ATOM 4912 C CA . LYS B 1 268 ? 7.973 31.703 6.945 1 98.25 268 LYS B CA 1
ATOM 4913 C C . LYS B 1 268 ? 8.641 30.344 6.758 1 98.25 268 LYS B C 1
ATOM 4915 O O . LYS B 1 268 ? 8.156 29.328 7.281 1 98.25 268 LYS B O 1
ATOM 4920 N N . THR B 1 269 ? 9.633 30.328 5.891 1 98.06 269 THR B N 1
ATOM 4921 C CA . THR B 1 269 ? 10.375 29.094 5.629 1 98.06 269 THR B CA 1
ATOM 4922 C C . THR B 1 269 ? 11.875 29.312 5.812 1 98.06 269 THR B C 1
ATOM 4924 O O . THR B 1 269 ? 12.32 30.438 6.016 1 98.06 269 THR B O 1
ATOM 4927 N N . ASN B 1 270 ? 12.531 28.188 5.859 1 96.06 270 ASN B N 1
ATOM 4928 C CA . ASN B 1 270 ? 13.984 28.297 5.949 1 96.06 270 ASN B CA 1
ATOM 4929 C C . ASN B 1 270 ? 14.57 29.031 4.754 1 96.06 270 ASN B C 1
ATOM 4931 O O . ASN B 1 270 ? 15.57 29.734 4.887 1 96.06 270 ASN B O 1
ATOM 4935 N N . GLU B 1 271 ? 13.977 28.969 3.615 1 94.62 271 GLU B N 1
ATOM 4936 C CA . GLU B 1 271 ? 14.453 29.578 2.375 1 94.62 271 GLU B CA 1
ATOM 4937 C C . GLU B 1 271 ? 14 31.031 2.26 1 94.62 271 GLU B C 1
ATOM 4939 O O . GLU B 1 271 ? 14.633 31.828 1.574 1 94.62 271 GLU B O 1
ATOM 4944 N N . ASN B 1 272 ? 12.906 31.328 2.836 1 95.44 272 ASN B N 1
ATOM 4945 C CA . ASN B 1 272 ? 12.336 32.688 2.871 1 95.44 272 ASN B CA 1
ATOM 4946 C C . ASN B 1 272 ? 11.922 33.062 4.285 1 95.44 272 ASN B C 1
ATOM 4948 O O . ASN B 1 272 ? 10.789 32.844 4.695 1 95.44 272 ASN B O 1
ATOM 4952 N N . LYS B 1 273 ? 12.734 33.875 4.891 1 95.06 273 LYS B N 1
ATOM 4953 C CA . LYS B 1 273 ? 12.586 34.094 6.324 1 95.06 273 LYS B CA 1
ATOM 4954 C C . LYS B 1 273 ? 11.609 35.25 6.598 1 95.06 273 LYS B C 1
ATOM 4956 O O . LYS B 1 273 ? 11.258 35.5 7.754 1 95.06 273 LYS B O 1
ATOM 4961 N N . GLU B 1 274 ? 11.172 35.875 5.59 1 96.31 274 GLU B N 1
ATOM 4962 C CA . GLU B 1 274 ? 10.156 36.906 5.77 1 96.31 274 GLU B CA 1
ATOM 4963 C C . GLU B 1 274 ? 8.789 36.281 6.047 1 96.31 274 GLU B C 1
ATOM 4965 O O . GLU B 1 274 ? 8.367 35.344 5.367 1 96.31 274 GLU B O 1
ATOM 4970 N N . VAL B 1 275 ? 8.133 36.875 7.039 1 97.94 275 VAL B N 1
ATOM 4971 C CA . VAL B 1 275 ? 6.777 36.375 7.316 1 97.94 275 VAL B CA 1
ATOM 4972 C C . VAL B 1 275 ? 5.828 36.875 6.219 1 97.94 275 VAL B C 1
ATOM 4974 O O . VAL B 1 275 ? 5.742 38.062 5.945 1 97.94 275 VAL B O 1
ATOM 4977 N N . ARG B 1 276 ? 5.195 35.938 5.59 1 98.25 276 ARG B N 1
ATOM 4978 C CA . ARG B 1 276 ? 4.18 36.219 4.582 1 98.25 276 ARG B CA 1
ATOM 4979 C C . ARG B 1 276 ? 2.793 35.812 5.082 1 98.25 276 ARG B C 1
ATOM 4981 O O . ARG B 1 276 ? 2.666 35 6.008 1 98.25 276 ARG B O 1
ATOM 4988 N N . THR B 1 277 ? 1.798 36.469 4.461 1 98.19 277 THR B N 1
ATOM 4989 C CA . THR B 1 277 ? 0.436 36.25 4.938 1 98.19 277 THR B CA 1
ATOM 4990 C C . THR B 1 277 ? -0.48 35.844 3.781 1 98.19 277 THR B C 1
ATOM 4992 O O . THR B 1 277 ? -0.395 36.438 2.691 1 98.19 277 THR B O 1
ATOM 4995 N N . ILE B 1 278 ? -1.256 34.844 3.969 1 98.5 278 ILE B N 1
ATOM 4996 C CA . ILE B 1 278 ? -2.332 34.469 3.07 1 98.5 278 ILE B CA 1
ATOM 4997 C C . ILE B 1 278 ? -3.684 34.781 3.695 1 98.5 278 ILE B C 1
ATOM 4999 O O . ILE B 1 278 ? -3.982 34.375 4.812 1 98.5 278 ILE B O 1
ATOM 5003 N N . ASN B 1 279 ? -4.445 35.562 2.998 1 97.06 279 ASN B N 1
ATOM 5004 C CA . ASN B 1 279 ? -5.797 35.875 3.441 1 97.06 279 ASN B CA 1
ATOM 5005 C C . ASN B 1 279 ? -6.82 34.906 2.854 1 97.06 279 ASN B C 1
ATOM 5007 O O . ASN B 1 279 ? -7.055 34.906 1.644 1 97.06 279 ASN B O 1
ATOM 5011 N N . PHE B 1 280 ? -7.379 34.219 3.734 1 95.19 280 PHE B N 1
ATOM 5012 C CA . PHE B 1 280 ? -8.312 33.188 3.34 1 95.19 280 PHE B CA 1
ATOM 5013 C C . PHE B 1 280 ? -9.438 33.75 2.482 1 95.19 280 PHE B C 1
ATOM 5015 O O . PHE B 1 280 ? -9.875 33.125 1.521 1 95.19 280 PHE B O 1
ATOM 5022 N N . ASN B 1 281 ? -9.852 34.938 2.668 1 92.12 281 ASN B N 1
ATOM 5023 C CA . ASN B 1 281 ? -11.016 35.562 2.053 1 92.12 281 ASN B CA 1
ATOM 5024 C C . ASN B 1 281 ? -10.711 36.031 0.635 1 92.12 281 ASN B C 1
ATOM 5026 O O . ASN B 1 281 ? -11.617 36.438 -0.095 1 92.12 281 ASN B O 1
ATOM 5030 N N . GLU B 1 282 ? -9.523 36 0.263 1 94.44 282 GLU B N 1
ATOM 5031 C CA . GLU B 1 282 ? -9.156 36.406 -1.088 1 94.44 282 GLU B CA 1
ATOM 5032 C C . GLU B 1 282 ? -9.5 35.312 -2.107 1 94.44 282 GLU B C 1
ATOM 5034 O O . GLU B 1 282 ? -9.5 35.562 -3.314 1 94.44 282 GLU B O 1
ATOM 5039 N N . PHE B 1 283 ? -9.789 34.188 -1.631 1 95.62 283 PHE B N 1
ATOM 5040 C CA . PHE B 1 283 ? -9.914 33.062 -2.535 1 95.62 283 PHE B C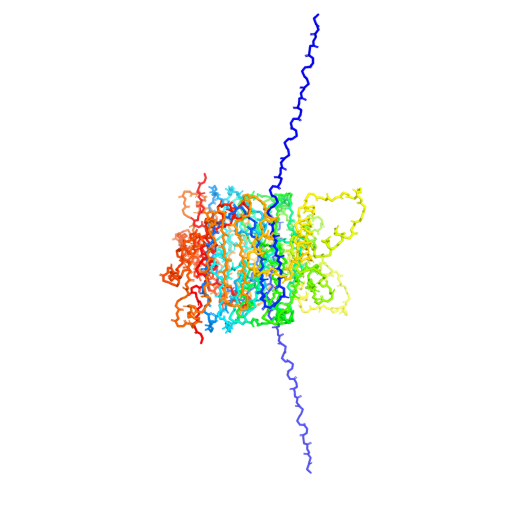A 1
ATOM 5041 C C . PHE B 1 283 ? -11.375 32.656 -2.686 1 95.62 283 PHE B C 1
ATOM 5043 O O . PHE B 1 283 ? -12.172 32.781 -1.751 1 95.62 283 PHE B O 1
ATOM 5050 N N . ASP B 1 284 ? -11.695 32.188 -3.885 1 94.5 284 ASP B N 1
ATOM 5051 C CA . ASP B 1 284 ? -12.984 31.562 -4.195 1 94.5 284 ASP B CA 1
ATOM 5052 C C . ASP B 1 284 ? -12.875 30.047 -4.133 1 94.5 284 ASP B C 1
ATOM 5054 O O . ASP B 1 284 ? -12.195 29.438 -4.953 1 94.5 284 ASP B O 1
ATOM 5058 N N . PHE B 1 285 ? -13.641 29.453 -3.24 1 96.06 285 PHE B N 1
ATOM 5059 C CA . PHE B 1 285 ? -13.523 28.016 -3.006 1 96.06 285 PHE B CA 1
ATOM 5060 C C . PHE B 1 285 ? -14.609 27.25 -3.752 1 96.06 285 PHE B C 1
ATOM 5062 O O . PHE B 1 285 ? -14.836 26.078 -3.48 1 96.06 285 PHE B O 1
ATOM 5069 N N . SER B 1 286 ? -15.25 27.875 -4.684 1 93.56 286 SER B N 1
ATOM 5070 C CA . SER B 1 286 ? -16.25 27.203 -5.5 1 93.56 286 SER B CA 1
ATOM 5071 C C . SER B 1 286 ? -15.602 26.188 -6.438 1 93.56 286 SER B C 1
ATOM 5073 O O . SER B 1 286 ? -14.492 26.406 -6.934 1 93.56 286 SER B O 1
ATOM 5075 N N . CYS B 1 287 ? -16.297 25.031 -6.715 1 88.25 287 CYS B N 1
ATOM 5076 C CA . CYS B 1 287 ? -15.719 23.953 -7.5 1 88.25 287 CYS B CA 1
ATOM 5077 C C . CYS B 1 287 ? -15.594 24.344 -8.969 1 88.25 287 CYS B C 1
ATOM 5079 O O . CYS B 1 287 ? -14.883 23.688 -9.734 1 88.25 287 CYS B O 1
ATOM 5081 N N . THR B 1 288 ? -16.219 25.328 -9.344 1 80.94 288 THR B N 1
ATOM 5082 C CA . THR B 1 288 ? -16.172 25.766 -10.734 1 80.94 288 THR B CA 1
ATOM 5083 C C . THR B 1 288 ? -14.789 26.312 -11.078 1 80.94 288 THR B C 1
ATOM 5085 O O . THR B 1 288 ? -14.453 26.469 -12.258 1 80.94 288 THR B O 1
ATOM 5088 N N . ASN B 1 289 ? -14.07 26.516 -10.039 1 75.19 289 ASN B N 1
ATOM 5089 C CA . ASN B 1 289 ? -12.711 27 -10.25 1 75.19 289 ASN B CA 1
ATOM 5090 C C . ASN B 1 289 ? -11.695 25.859 -10.141 1 75.19 289 ASN B C 1
ATOM 5092 O O . ASN B 1 289 ? -11.867 24.938 -9.336 1 75.19 289 ASN B O 1
ATOM 5096 N N . THR B 1 290 ? -10.758 25.922 -11.031 1 87.31 290 THR B N 1
ATOM 5097 C CA . THR B 1 290 ? -9.633 25 -10.93 1 87.31 290 THR B CA 1
ATOM 5098 C C . THR B 1 290 ? -8.883 25.203 -9.617 1 87.31 290 THR B C 1
ATOM 5100 O O . THR B 1 290 ? -8.641 26.328 -9.203 1 87.31 290 THR B O 1
ATOM 5103 N N . PRO B 1 291 ? -8.586 24.156 -8.938 1 94.75 291 PRO B N 1
ATOM 5104 C CA . PRO B 1 291 ? -7.738 24.312 -7.754 1 94.75 291 PRO B CA 1
ATOM 5105 C C . PRO B 1 291 ? -6.449 25.078 -8.047 1 94.75 291 PRO B C 1
ATOM 5107 O O . PRO B 1 291 ? -5.902 24.969 -9.148 1 94.75 291 PRO B O 1
ATOM 5110 N N . LEU B 1 292 ? -6.02 25.844 -7.098 1 97.19 292 LEU B N 1
ATOM 5111 C CA . LEU B 1 292 ? -4.828 26.672 -7.27 1 97.19 292 LEU B CA 1
ATOM 5112 C C . LEU B 1 292 ? -3.699 26.188 -6.367 1 97.19 292 LEU B C 1
ATOM 5114 O O . LEU B 1 292 ? -3.945 25.516 -5.359 1 97.19 292 LEU B O 1
ATOM 5118 N N . PHE B 1 293 ? -2.49 26.516 -6.816 1 98.31 293 PHE B N 1
ATOM 5119 C CA . PHE B 1 293 ? -1.353 26.234 -5.949 1 98.31 293 PHE B CA 1
ATOM 5120 C C . PHE B 1 293 ? -0.264 27.281 -6.133 1 98.31 293 PHE B C 1
ATOM 5122 O O . PHE B 1 293 ? -0.272 28.031 -7.117 1 98.31 293 PHE B O 1
ATOM 5129 N N . ILE B 1 294 ? 0.591 27.359 -5.137 1 98.5 294 ILE B N 1
ATOM 5130 C CA . ILE B 1 294 ? 1.768 28.234 -5.191 1 98.5 294 ILE B CA 1
ATOM 5131 C C . ILE B 1 294 ? 2.932 27.562 -4.465 1 98.5 294 ILE B C 1
ATOM 5133 O O . ILE B 1 294 ? 2.723 26.75 -3.564 1 98.5 294 ILE B O 1
ATOM 5137 N N . ASP B 1 295 ? 4.086 27.812 -4.938 1 98.44 295 ASP B N 1
ATOM 5138 C CA . ASP B 1 295 ? 5.27 27.359 -4.211 1 98.44 295 ASP B CA 1
ATOM 5139 C C . ASP B 1 295 ? 5.324 27.984 -2.814 1 98.44 295 ASP B C 1
ATOM 5141 O O . ASP B 1 295 ? 5.102 29.188 -2.65 1 98.44 295 ASP B O 1
ATOM 5145 N N . ILE B 1 296 ? 5.68 27.25 -1.838 1 98.44 296 ILE B N 1
ATOM 5146 C CA . ILE B 1 296 ? 5.625 27.688 -0.448 1 98.44 296 ILE B CA 1
ATOM 5147 C C . ILE B 1 296 ? 6.633 28.812 -0.221 1 98.44 296 ILE B C 1
ATOM 5149 O O . ILE B 1 296 ? 6.477 29.625 0.694 1 98.44 296 ILE B O 1
ATOM 5153 N N . ASP B 1 297 ? 7.645 28.891 -1.016 1 98.12 297 ASP B N 1
ATOM 5154 C CA . ASP B 1 297 ? 8.711 29.875 -0.832 1 98.12 297 ASP B CA 1
ATOM 5155 C C . ASP B 1 297 ? 8.43 31.141 -1.631 1 98.12 297 ASP B C 1
ATOM 5157 O O . ASP B 1 297 ? 9.234 32.062 -1.616 1 98.12 297 ASP B O 1
ATOM 5161 N N . HIS B 1 298 ? 7.301 31.141 -2.303 1 97.75 298 HIS B N 1
ATOM 5162 C CA . HIS B 1 298 ? 6.992 32.344 -3.082 1 97.75 298 HIS B CA 1
ATOM 5163 C C . HIS B 1 298 ? 6.98 33.594 -2.203 1 97.75 298 HIS B C 1
ATOM 5165 O O . HIS B 1 298 ? 6.473 33.531 -1.079 1 97.75 298 HIS B O 1
ATOM 5171 N N . ALA B 1 299 ? 7.367 34.688 -2.729 1 96.62 299 ALA B N 1
ATOM 5172 C CA . ALA B 1 299 ? 7.551 35.906 -1.953 1 96.62 299 ALA B CA 1
ATOM 5173 C C . ALA B 1 299 ? 6.207 36.531 -1.611 1 96.62 299 ALA B C 1
ATOM 5175 O O . ALA B 1 299 ? 6.07 37.219 -0.582 1 96.62 299 ALA B O 1
ATOM 5176 N N . ASN B 1 300 ? 5.258 36.344 -2.453 1 96.25 300 ASN B N 1
ATOM 5177 C CA . ASN B 1 300 ? 3.951 36.969 -2.268 1 96.25 300 ASN B CA 1
ATOM 5178 C C . ASN B 1 300 ? 2.82 35.969 -2.564 1 96.25 300 ASN B C 1
ATOM 5180 O O . ASN B 1 300 ? 2.264 35.969 -3.664 1 96.25 300 ASN B O 1
ATOM 5184 N N . PRO B 1 301 ? 2.398 35.312 -1.543 1 96.38 301 PRO B N 1
ATOM 5185 C CA . PRO B 1 301 ? 1.32 34.344 -1.763 1 96.38 301 PRO B CA 1
ATOM 5186 C C . PRO B 1 301 ? -0.062 35 -1.77 1 96.38 301 PRO B C 1
ATOM 5188 O O . PRO B 1 301 ? -0.928 34.625 -0.974 1 96.38 301 PRO B O 1
ATOM 5191 N N . SER B 1 302 ? -0.251 35.938 -2.686 1 95.12 302 SER B N 1
ATOM 5192 C CA . SER B 1 302 ? -1.556 36.5 -2.977 1 95.12 302 SER B CA 1
ATOM 5193 C C . SER B 1 302 ? -2.238 35.812 -4.137 1 95.12 302 SER B C 1
ATOM 5195 O O . SER B 1 302 ? -1.58 35.125 -4.926 1 95.12 302 SER B O 1
ATOM 5197 N N . VAL B 1 303 ? -3.488 35.969 -4.18 1 94.56 303 VAL B N 1
ATOM 5198 C CA . VAL B 1 303 ? -4.316 35.219 -5.098 1 94.56 303 VAL B CA 1
ATOM 5199 C C . VAL B 1 303 ? -3.793 35.375 -6.523 1 94.56 303 VAL B C 1
ATOM 5201 O O . VAL B 1 303 ? -3.854 34.438 -7.32 1 94.56 303 VAL B O 1
ATOM 5204 N N . LYS B 1 304 ? -3.26 36.469 -6.906 1 95.38 304 LYS B N 1
ATOM 5205 C CA . LYS B 1 304 ? -2.816 36.75 -8.266 1 95.38 304 LYS B CA 1
ATOM 5206 C C . LYS B 1 304 ? -1.607 35.906 -8.641 1 95.38 304 LYS B C 1
ATOM 5208 O O . LYS B 1 304 ? -1.317 35.688 -9.82 1 95.38 304 LYS B O 1
ATOM 5213 N N . ASN B 1 305 ? -0.936 35.375 -7.621 1 97.44 305 ASN B N 1
ATOM 5214 C CA . ASN B 1 305 ? 0.306 34.656 -7.879 1 97.44 305 ASN B CA 1
ATOM 5215 C C . ASN B 1 305 ? 0.102 33.125 -7.809 1 97.44 305 ASN B C 1
ATOM 5217 O O . ASN B 1 305 ? 1.025 32.375 -8.078 1 97.44 305 ASN B O 1
ATOM 5221 N N . PHE B 1 306 ? -1.06 32.75 -7.434 1 97.69 306 PHE B N 1
ATOM 5222 C CA . PHE B 1 306 ? -1.372 31.328 -7.457 1 97.69 306 PHE B CA 1
ATOM 5223 C C . PHE B 1 306 ? -1.626 30.859 -8.883 1 97.69 306 PHE B C 1
ATOM 5225 O O . PHE B 1 306 ? -2.227 31.578 -9.688 1 97.69 306 PHE B O 1
ATOM 5232 N N . LYS B 1 307 ? -1.213 29.641 -9.156 1 97.12 307 LYS B N 1
ATOM 5233 C CA . LYS B 1 307 ? -1.391 29.031 -10.469 1 97.12 307 LYS B CA 1
ATOM 5234 C C . LYS B 1 307 ? -2.428 27.906 -10.422 1 97.12 307 LYS B C 1
ATOM 5236 O O . LYS B 1 307 ? -2.613 27.266 -9.383 1 97.12 307 LYS B O 1
ATOM 5241 N N . PRO B 1 308 ? -3.059 27.672 -11.594 1 96.69 308 PRO B N 1
ATOM 5242 C CA . PRO B 1 308 ? -3.961 26.516 -11.641 1 96.69 308 PRO B CA 1
ATOM 5243 C C . PRO B 1 308 ? -3.223 25.188 -11.492 1 96.69 308 PRO B C 1
ATOM 5245 O O . PRO B 1 308 ? -2.109 25.031 -12 1 96.69 308 PRO B O 1
ATOM 5248 N N . PHE B 1 309 ? -3.914 24.328 -10.859 1 96.69 309 PHE B N 1
ATOM 5249 C CA . PHE B 1 309 ? -3.381 22.984 -10.711 1 96.69 309 PHE B CA 1
ATOM 5250 C C . PHE B 1 309 ? -3.045 22.375 -12.062 1 96.69 309 PHE B C 1
ATOM 5252 O O . PHE B 1 309 ? -3.807 22.516 -13.023 1 96.69 309 PHE B O 1
ATOM 5259 N N . ASN B 1 310 ? -1.927 21.672 -12.117 1 96 310 ASN B N 1
ATOM 5260 C CA . ASN B 1 310 ? -1.592 20.812 -13.258 1 96 310 ASN B CA 1
ATOM 5261 C C . ASN B 1 310 ? -0.752 19.609 -12.828 1 96 310 ASN B C 1
ATOM 5263 O O . ASN B 1 310 ? 0.031 19.703 -11.883 1 96 310 ASN B O 1
ATOM 5267 N N . ILE B 1 311 ? -0.87 18.594 -13.609 1 96.88 311 ILE B N 1
ATOM 5268 C CA . ILE B 1 311 ? -0.305 17.297 -13.258 1 96.88 311 ILE B CA 1
ATOM 5269 C C . ILE B 1 311 ? 1.22 17.375 -13.273 1 96.88 311 ILE B C 1
ATOM 5271 O O . ILE B 1 311 ? 1.887 16.781 -12.414 1 96.88 311 ILE B O 1
ATOM 5275 N N . GLU B 1 312 ? 1.761 18.078 -14.172 1 97.75 312 GLU B N 1
ATOM 5276 C CA . GLU B 1 312 ? 3.211 18.156 -14.328 1 97.75 312 GLU B CA 1
ATOM 5277 C C . GLU B 1 312 ? 3.863 18.797 -13.102 1 97.75 312 GLU B C 1
ATOM 5279 O O . GLU B 1 312 ? 4.832 18.25 -12.562 1 97.75 312 GLU B O 1
ATOM 5284 N N . ASP B 1 313 ? 3.381 19.938 -12.633 1 98.06 313 ASP B N 1
ATOM 5285 C CA . ASP B 1 313 ? 3.928 20.594 -11.453 1 98.06 313 ASP B CA 1
ATOM 5286 C C . ASP B 1 313 ? 3.734 19.75 -10.203 1 98.06 313 ASP B C 1
ATOM 5288 O O . ASP B 1 313 ? 4.598 19.719 -9.32 1 98.06 313 ASP B O 1
ATOM 5292 N N . ASN B 1 314 ? 2.584 19.125 -10.203 1 98.25 314 ASN B N 1
ATOM 5293 C CA . ASN B 1 314 ? 2.33 18.219 -9.086 1 98.25 314 ASN B CA 1
ATOM 5294 C C . ASN B 1 314 ? 3.336 17.078 -9.055 1 98.25 314 ASN B C 1
ATOM 5296 O O . ASN B 1 314 ? 3.855 16.734 -7.996 1 98.25 314 ASN B O 1
ATOM 5300 N N . PHE B 1 315 ? 3.629 16.5 -10.195 1 98.06 315 PHE B N 1
ATOM 5301 C CA . PHE B 1 315 ? 4.617 15.43 -10.305 1 98.06 31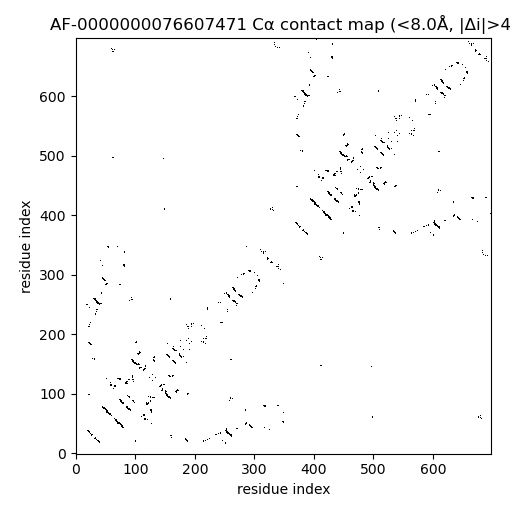5 PHE B CA 1
ATOM 5302 C C . PHE B 1 315 ? 6 15.938 -9.914 1 98.06 315 PHE B C 1
ATOM 5304 O O . PHE B 1 315 ? 6.738 15.258 -9.195 1 98.06 315 PHE B O 1
ATOM 5311 N N . ASN B 1 316 ? 6.344 17.062 -10.414 1 98.38 316 ASN B N 1
ATOM 5312 C CA . ASN B 1 316 ? 7.66 17.609 -10.125 1 98.38 316 ASN B CA 1
ATOM 5313 C C . ASN B 1 316 ? 7.883 17.797 -8.625 1 98.38 316 ASN B C 1
ATOM 5315 O O . ASN B 1 316 ? 8.977 17.531 -8.125 1 98.38 316 ASN B O 1
ATOM 5319 N N . LEU B 1 317 ? 6.906 18.25 -7.953 1 98.31 317 LEU B N 1
ATOM 5320 C CA . LEU B 1 317 ? 7 18.375 -6.5 1 98.31 317 LEU B CA 1
ATOM 5321 C C . LEU B 1 317 ? 7.254 17.016 -5.852 1 98.31 317 LEU B C 1
ATOM 5323 O O . LEU B 1 317 ? 8.203 16.859 -5.082 1 98.31 317 LEU B O 1
ATOM 5327 N N . ILE B 1 318 ? 6.43 16.062 -6.219 1 97.75 318 ILE B N 1
ATOM 5328 C CA . ILE B 1 318 ? 6.508 14.727 -5.629 1 97.75 318 ILE B CA 1
ATOM 5329 C C . ILE B 1 318 ? 7.875 14.117 -5.914 1 97.75 318 ILE B C 1
ATOM 5331 O O . ILE B 1 318 ? 8.531 13.586 -5.012 1 97.75 318 ILE B O 1
ATOM 5335 N N . ASP B 1 319 ? 8.234 14.227 -7.137 1 97.25 319 ASP B N 1
ATOM 5336 C CA . ASP B 1 319 ? 9.5 13.641 -7.57 1 97.25 319 ASP B CA 1
ATOM 5337 C C . ASP B 1 319 ? 10.68 14.266 -6.824 1 97.25 319 ASP B C 1
ATOM 5339 O O . ASP B 1 319 ? 11.586 13.555 -6.387 1 97.25 319 ASP B O 1
ATOM 5343 N N . LYS B 1 320 ? 10.664 15.547 -6.684 1 97.31 320 LYS B N 1
ATOM 5344 C CA . LYS B 1 320 ? 11.727 16.25 -5.973 1 97.31 320 LYS B CA 1
ATOM 5345 C C . LYS B 1 320 ? 11.789 15.82 -4.512 1 97.31 320 LYS B C 1
ATOM 5347 O O . LYS B 1 320 ? 12.867 15.539 -3.984 1 97.31 320 LYS B O 1
ATOM 5352 N N . VAL B 1 321 ? 10.727 15.781 -3.887 1 96.69 321 VAL B N 1
ATOM 5353 C CA . VAL B 1 321 ? 10.672 15.391 -2.48 1 96.69 321 VAL B CA 1
ATOM 5354 C C . VAL B 1 321 ? 11.164 13.953 -2.322 1 96.69 321 VAL B C 1
ATOM 5356 O O . VAL B 1 321 ? 11.977 13.664 -1.444 1 96.69 321 VAL B O 1
ATOM 5359 N N . CYS B 1 322 ? 10.656 13.07 -3.158 1 93.75 322 CYS B N 1
ATOM 5360 C CA . CYS B 1 322 ? 11.078 11.672 -3.098 1 93.75 322 CYS B CA 1
ATOM 5361 C C . CYS B 1 322 ? 12.594 11.555 -3.25 1 93.75 322 CYS B C 1
ATOM 5363 O O . CYS B 1 322 ? 13.219 10.719 -2.602 1 93.75 322 CYS B O 1
ATOM 5365 N N . ASN B 1 323 ? 13.164 12.359 -4.055 1 93.88 323 ASN B N 1
ATOM 5366 C CA . ASN B 1 323 ? 14.602 12.312 -4.309 1 93.88 323 ASN B CA 1
ATOM 5367 C C . ASN B 1 323 ? 15.391 12.906 -3.146 1 93.88 323 ASN B C 1
ATOM 5369 O O . ASN B 1 323 ? 16.562 12.578 -2.961 1 93.88 323 ASN B O 1
ATOM 5373 N N . GLU B 1 324 ? 14.773 13.789 -2.357 1 93.62 324 GLU B N 1
ATOM 5374 C CA . GLU B 1 324 ? 15.461 14.477 -1.269 1 93.62 324 GLU B CA 1
ATOM 5375 C C . GLU B 1 324 ? 15.281 13.727 0.052 1 93.62 324 GLU B C 1
ATOM 5377 O O . GLU B 1 324 ? 16.016 13.984 1.017 1 93.62 324 GLU B O 1
ATOM 5382 N N . VAL B 1 325 ? 14.367 12.914 0.119 1 90.12 325 VAL B N 1
ATOM 5383 C CA . VAL B 1 325 ? 14.07 12.18 1.345 1 90.12 325 VAL B CA 1
ATOM 5384 C C . VAL B 1 325 ? 14.453 10.711 1.179 1 90.12 325 VAL B C 1
ATOM 5386 O O . VAL B 1 325 ? 13.867 10 0.359 1 90.12 325 VAL B O 1
ATOM 5389 N N . GLU B 1 326 ? 15.258 10.203 1.909 1 82.81 326 GLU B N 1
ATOM 5390 C CA . GLU B 1 326 ? 15.914 8.906 1.731 1 82.81 326 GLU B CA 1
ATOM 5391 C C . GLU B 1 326 ? 14.891 7.777 1.667 1 82.81 326 GLU B C 1
ATOM 5393 O O . GLU B 1 326 ? 14.898 6.973 0.73 1 82.81 326 GLU B O 1
ATOM 5398 N N . PHE B 1 327 ? 13.969 7.762 2.578 1 79.88 327 PHE B N 1
ATOM 5399 C CA . PHE B 1 327 ? 13.078 6.609 2.643 1 79.88 327 PHE B CA 1
ATOM 5400 C C . PHE B 1 327 ? 12.016 6.688 1.555 1 79.88 327 PHE B C 1
ATOM 5402 O O . PHE B 1 327 ? 11.336 5.699 1.274 1 79.88 327 PHE B O 1
ATOM 5409 N N . LEU B 1 328 ? 11.898 7.816 0.904 1 86.94 328 LEU B N 1
ATOM 5410 C CA . LEU B 1 328 ? 10.93 7.965 -0.175 1 86.94 328 LEU B CA 1
ATOM 5411 C C . LEU B 1 328 ? 11.578 7.727 -1.531 1 86.94 328 LEU B C 1
ATOM 5413 O O . LEU B 1 328 ? 10.891 7.539 -2.535 1 86.94 328 LEU B O 1
ATOM 5417 N N . GLY B 1 329 ? 12.836 7.77 -1.528 1 84.69 329 GLY B N 1
ATOM 5418 C CA . GLY B 1 329 ? 13.586 7.703 -2.775 1 84.69 329 GLY B CA 1
ATOM 5419 C C . GLY B 1 329 ? 13.359 6.414 -3.541 1 84.69 329 GLY B C 1
ATOM 5420 O O . GLY B 1 329 ? 13.547 6.367 -4.758 1 84.69 329 GLY B O 1
ATOM 5421 N N . GLN B 1 330 ? 12.93 5.457 -2.863 1 80.19 330 GLN B N 1
ATOM 5422 C CA . GLN B 1 330 ? 12.805 4.148 -3.498 1 80.19 330 GLN B CA 1
ATOM 5423 C C . GLN B 1 330 ? 11.406 3.938 -4.062 1 80.19 330 GLN B C 1
ATOM 5425 O O . GLN B 1 330 ? 11.117 2.893 -4.652 1 80.19 330 GLN B O 1
ATOM 5430 N N . MET B 1 331 ? 10.578 4.832 -3.936 1 87.25 331 MET B N 1
ATOM 5431 C CA . MET B 1 331 ? 9.25 4.754 -4.551 1 87.25 331 MET B CA 1
ATOM 5432 C C . MET B 1 331 ? 9.359 4.734 -6.07 1 87.25 331 MET B C 1
ATOM 5434 O O . MET B 1 331 ? 10.016 5.594 -6.66 1 87.25 331 MET B O 1
ATOM 5438 N N . PRO B 1 332 ? 8.664 3.783 -6.723 1 87.38 332 PRO B N 1
ATOM 5439 C CA . PRO B 1 332 ? 8.727 3.73 -8.188 1 87.38 332 PRO B CA 1
ATOM 5440 C C . PRO B 1 332 ? 8.195 5 -8.844 1 87.38 332 PRO B C 1
ATOM 5442 O O . PRO B 1 332 ? 7.215 5.582 -8.375 1 87.38 332 PRO B O 1
ATOM 5445 N N . THR B 1 333 ? 8.844 5.359 -9.898 1 91.38 333 THR B N 1
ATOM 5446 C CA . THR B 1 333 ? 8.453 6.566 -10.625 1 91.38 333 THR B CA 1
ATOM 5447 C C . THR B 1 333 ? 7.012 6.469 -11.109 1 91.38 333 THR B C 1
ATOM 5449 O O . THR B 1 333 ? 6.285 7.465 -11.125 1 91.38 333 THR B O 1
ATOM 5452 N N . GLU B 1 334 ? 6.613 5.273 -11.531 1 89.5 334 GLU B N 1
ATOM 5453 C CA . GLU B 1 334 ? 5.254 5.07 -12.031 1 89.5 334 GLU B CA 1
ATOM 5454 C C . GLU B 1 334 ? 4.223 5.34 -10.938 1 89.5 334 GLU B C 1
ATOM 5456 O O . GLU B 1 334 ? 3.143 5.863 -11.219 1 89.5 334 GLU B O 1
ATOM 5461 N N . TYR B 1 335 ? 4.566 5.031 -9.781 1 90.12 335 TYR B N 1
ATOM 5462 C CA . TYR B 1 335 ? 3.67 5.324 -8.672 1 90.12 335 TYR B CA 1
ATOM 5463 C C . TYR B 1 335 ? 3.596 6.824 -8.414 1 90.12 335 TYR B C 1
ATOM 5465 O O . TYR B 1 335 ? 2.516 7.363 -8.172 1 90.12 335 TYR B O 1
ATOM 5473 N N . ARG B 1 336 ? 4.738 7.465 -8.422 1 94.06 336 ARG B N 1
ATOM 5474 C CA . ARG B 1 336 ? 4.777 8.914 -8.242 1 94.06 336 ARG B CA 1
ATOM 5475 C C . ARG B 1 336 ? 3.891 9.609 -9.266 1 94.06 336 ARG B C 1
ATOM 5477 O O . ARG B 1 336 ? 3.164 10.547 -8.93 1 94.06 336 ARG B O 1
ATOM 5484 N N . GLN B 1 337 ? 3.939 9.07 -10.461 1 94.25 337 GLN B N 1
ATOM 5485 C CA . GLN B 1 337 ? 3.127 9.625 -11.539 1 94.25 337 GLN B CA 1
ATOM 5486 C C . GLN B 1 337 ? 1.641 9.391 -11.289 1 94.25 337 GLN B C 1
ATOM 5488 O O . GLN B 1 337 ? 0.813 10.266 -11.562 1 94.25 337 GLN B O 1
ATOM 5493 N N . ALA B 1 338 ? 1.384 8.273 -10.805 1 93 338 ALA B N 1
ATOM 5494 C CA . ALA B 1 338 ? -0.01 7.949 -10.508 1 93 338 ALA B CA 1
ATOM 5495 C C . ALA B 1 338 ? -0.576 8.891 -9.445 1 93 338 ALA B C 1
ATOM 5497 O O . ALA B 1 338 ? -1.679 9.422 -9.602 1 93 338 ALA B O 1
ATOM 5498 N N . VAL B 1 339 ? 0.148 9.141 -8.398 1 94.31 339 VAL B N 1
ATOM 5499 C CA . VAL B 1 339 ? -0.281 10.023 -7.32 1 94.31 339 VAL B CA 1
ATOM 5500 C C . VAL B 1 339 ? -0.464 11.445 -7.855 1 94.31 339 VAL B C 1
ATOM 5502 O O . VAL B 1 339 ? -1.399 12.148 -7.465 1 94.31 339 VAL B O 1
ATOM 5505 N N . ALA B 1 340 ? 0.4 11.812 -8.734 1 96.94 340 ALA B N 1
ATOM 5506 C CA . ALA B 1 340 ? 0.365 13.164 -9.289 1 96.94 340 ALA B CA 1
ATOM 5507 C C . ALA B 1 340 ? -0.878 13.367 -10.148 1 96.94 340 ALA B C 1
ATOM 5509 O O . ALA B 1 340 ? -1.439 14.469 -10.195 1 96.94 340 ALA B O 1
ATOM 5510 N N . ALA B 1 341 ? -1.301 12.336 -10.812 1 95.19 341 ALA B N 1
ATOM 5511 C CA . ALA B 1 341 ? -2.396 12.438 -11.773 1 95.19 341 ALA B CA 1
ATOM 5512 C C . ALA B 1 341 ? -3.746 12.234 -11.094 1 95.19 341 ALA B C 1
ATOM 5514 O O . ALA B 1 341 ? -4.781 12.664 -11.602 1 95.19 341 ALA B O 1
ATOM 5515 N N . PHE B 1 342 ? -3.764 11.609 -10 1 93.62 342 PHE B N 1
ATOM 5516 C CA . PHE B 1 342 ? -4.938 11.094 -9.312 1 93.62 342 PHE B CA 1
ATOM 5517 C C . PHE B 1 342 ? -5.934 12.219 -9.031 1 93.62 342 PHE B C 1
ATOM 5519 O O . PHE B 1 342 ? -7.129 12.078 -9.297 1 93.62 342 PHE B O 1
ATOM 5526 N N . PRO B 1 343 ? -5.48 13.375 -8.617 1 94.69 343 PRO B N 1
ATOM 5527 C CA . PRO B 1 343 ? -6.441 14.422 -8.281 1 94.69 343 PRO B CA 1
ATOM 5528 C C . PRO B 1 343 ? -7.184 14.961 -9.5 1 94.69 343 PRO B C 1
ATOM 5530 O O . PRO B 1 343 ? -8.25 15.562 -9.367 1 94.69 343 PRO B O 1
ATOM 5533 N N . ALA B 1 344 ? -6.625 14.812 -10.609 1 92.56 344 ALA B N 1
ATOM 5534 C CA . ALA B 1 344 ? -7.219 15.336 -11.836 1 92.56 344 ALA B CA 1
ATOM 5535 C C . ALA B 1 344 ? -8.492 14.578 -12.195 1 92.56 344 ALA B C 1
ATOM 5537 O O . ALA B 1 344 ? -9.266 15.016 -13.055 1 92.56 344 ALA B O 1
ATOM 5538 N N . THR B 1 345 ? -8.742 13.516 -11.555 1 89.56 345 THR B N 1
ATOM 5539 C CA . THR B 1 345 ? -9.906 12.695 -11.867 1 89.56 345 THR B CA 1
ATOM 5540 C C . THR B 1 345 ? -11.133 13.18 -11.109 1 89.56 345 THR B C 1
ATOM 5542 O O . THR B 1 345 ? -12.242 12.695 -11.328 1 89.56 345 THR B O 1
ATOM 5545 N N . PHE B 1 346 ? -10.977 14.102 -10.188 1 92.38 346 PHE B N 1
ATOM 5546 C CA . PHE B 1 346 ? -12.078 14.562 -9.352 1 92.38 346 PHE B CA 1
ATOM 5547 C C . PHE B 1 346 ? -12.914 15.602 -10.094 1 92.38 346 PHE B C 1
ATOM 5549 O O . PHE B 1 346 ? -12.383 16.391 -10.875 1 92.38 346 PHE B O 1
ATOM 5556 N N . ASN B 1 347 ? -14.234 15.57 -9.703 1 90.44 347 ASN B N 1
ATOM 5557 C CA . ASN B 1 347 ? -15.164 16.453 -10.398 1 90.44 347 ASN B CA 1
ATOM 5558 C C . ASN B 1 347 ? -16.062 17.219 -9.422 1 90.44 347 ASN B C 1
ATOM 5560 O O . ASN B 1 347 ? -16.297 16.75 -8.305 1 90.44 347 ASN B O 1
ATOM 5564 N N . CYS B 1 348 ? -16.516 18.344 -9.984 1 92.38 348 CYS B N 1
ATOM 5565 C CA . CYS B 1 348 ? -17.516 19.109 -9.25 1 92.38 348 CYS B CA 1
ATOM 5566 C C . CYS B 1 348 ? -18.812 18.312 -9.117 1 92.38 348 CYS B C 1
ATOM 5568 O O . CYS B 1 348 ? -19.219 17.641 -10.062 1 92.38 348 CYS B O 1
ATOM 5570 N N . LYS B 1 349 ? -19.281 18.406 -7.934 1 85.88 349 LYS B N 1
ATOM 5571 C CA . LYS B 1 349 ? -20.594 17.797 -7.719 1 85.88 349 LYS B CA 1
ATOM 5572 C C . LYS B 1 349 ? -21.688 18.859 -7.691 1 85.88 349 LYS B C 1
ATOM 5574 O O . LYS B 1 349 ? -21.484 19.953 -7.168 1 85.88 349 LYS B O 1
#

Nearest PDB structures (foldseek):
  5j9r-assembly1_C  TM=8.340E-01  e=1.014E-20  Agrobacterium tumefaciens
  8esl-assembly1_A  TM=8.308E-01  e=2.621E-19  Bacteroidales
  2iwm-assembly1_B  TM=7.731E-01  e=1.485E-17  Lysinibacillus sphaericus
  2quy-assembly2_H  TM=7.726E-01  e=8.444E-17  unclassified
  3pva-assembly1_B  TM=7.756E-01  e=2.592E-16  Lysinibacillus sphaericus

Secondary structure (DSSP, 8-state):
----------------------EEEEEESSSEEEEEEEE-S----EEEEEPSSEEEE----TTSPP-EEE--S-EEEEESS-TT-EEEEEETT--EEEEEE-TT--PPPS-SSEEE-HHHHHHHHHHH-SSHHHHHHGGGTEEE-TT-SS-EEEEEE-TT--EEEEEEETTEEEEEEGGG--SSEE-SS-HHHHHHHHH---TTPPPPHHHHHHHHHHHHHHHHHHT--TT-S-HHHHHHHHHHHT--GGGEEEEEEEETTTTEEEEEESS--S-EEEEGGGS---TTSPPEEEETT-S---GGG-EE--HHHHHHHHHHHHHHSGGGTTS-HHHHHHHHHGGGG-EE-/----------------------EEEEEESSSEEEEEEEE-S----EEEEEPSSEEEE----TTSPP-EEE--S-EEEEESS-TT-EEEEEETT--EEEEEE-TT--PPPS-SSEEE-HHHHHHHHHHH-SSHHHHHHGGGTEEE-TT-SS-EEEEEE-TT--EEEEEEETTEEEEEEGGG--SSEE-SS-HHHHHHHHH---TTPPPPHHHHHHHHHHHHHHHHHHT--TT-S-HHHHHHHHHHHT--GGGEEEEEEEETTTTEEEEEESS--S-EEEEGGGS---TTSPPEEEETT-S---GGG-EE--HHHHHHHHHHHHHHSGGGTTS-HHHHHHHHHGGGG-EE-

Sequence (698 aa):
MKSKILPTILILLFVTAQVYACTTFFLNGEQKLFGRNFDFPSGVGHIYINPANIEKTSFIFPPEKPFTWVSKYGSISFNQNGREMPYGGINEAGLVIEQMWHQEAKYPEPDQRKALTELQWIQYHLDNSATVQDVINSDEKLRISITSVATLHFLVADASGDLAAIEFFDGKMVVHSGDELKYPVLSNCSYDVSLNYIATTNPNLEHTPWVENSSGRFKTAAGMIGAKDLKQKDKTAFAFEILDAVAQGESTRWSIVYDISNFKIHLKTNENKEVRTINFNEFDFSCTNTPLFIDIDHANPSVKNFKPFNIEDNFNLIDKVCNEVEFLGQMPTEYRQAVAAFPATFNCKMKSKILPTILILLFVTAQVYACTTFFLNGEQKLFGRNFDFPSGVGHIYINPANIEKTSFIFPPEKPFTWVSKYGSISFNQNGREMPYGGINEAGLVIEQMWHQEAKYPEPDQRKALTELQWIQYHLDNSATVQDVINSDEKLRISITSVATLHFLVADASGDLAAIEFFDGKMVVHSGDELKYPVLSNCSYDVSLNYIATTNPNLEHTPWVENSSGRFKTAAGMIGAKDLKQKDKTAFAFEILDAVAQGESTRWSIVYDISNFKIHLKTNENKEVRTINFNEFDFSCTNTPLFIDIDHANPSVKNFKPFNIEDNFNLIDKVCNEVEFLGQMPTEYRQAVAAFPATFNCK

pLDDT: mean 91.74, std 13.76, range [31.73, 98.94]